Protein AF-0000000086085307 (afdb_homodimer)

InterPro domains:
  IPR002225 3-beta hydroxysteroid dehydrogenase/isomerase [PF01073] (39-242)
  IPR036291 NAD(P)-binding domain superfamily [SSF51735] (37-365)
  IPR050177 Bifunctional lipid A modification and metabolic enzymes [PTHR43245] (36-240)

Foldseek 3Di:
DDPDPDDPPPPPPPPPPPPVPVPVPPPPPDVQPQFAEEEEEVLQADVNLVVVLCCQPPNDRYQEYEYEYCDWHDNLVPHDCPHHYHYDHDALLDLVSLLVRCAPGQEYEYDDADDDQDPDGPLVVRLSRLANSLVSNLQSCQANVHQEYEYEAAPQQQDDPDDDDPDDPVRGDGDPARHSHSNSVSSNNSVVSQVVQFQPHGPVRPRGHHYHYDHDYDDDDPRDDPDVVVQCVCCVVVVNHRDDDDDPPCLPPDCPPHDFDDDQPPDDDQVCVVCQLLQVLQVHHDDPDDDDLVVVLVVLVVVVVVCVVCVVPDDDLDDRDHNVVSVVSVDDDDDDGRCCCSNVVDDNPAHPVRVSVVVNVVSSPDDDPDSPPRPDDDDDD/DDPDPDDPPPPPPPPPPPPVPVPVPPPPPDVQPQAAEEEEEVLQADVNLVVVLCCQPPNDRYQEYEYEYCDWHDNLVPHDDPHHYHYDHDALLDLVSLLVRCAPGQEYEYDDADDDQDPDGPLVVRLSRLANSLVSNLQSCQANVHQEYEYEAAPQQQDDPDDDDPDDPVRGDGDPAGHSHSNSVSSNNSVVSQVVQFQPHGPVRPRGHHYHYDHDYDDDDPRDDPDVVVQCVCCVVVVNHRDDDDDPCCLPPDCPPHDFDDDQPPDDDQVCVVCQLLQVLQVHHDDPDDDDLVVVLVVLVVVVVVCVVCVVPDDDLDDRDHNVVSVVSVDDDDDDGRCCCSNVVDDNPAHPVRVSVVVNVVSSPDDDPDSPPRPDDDDDD

Organism: Haemaphysalis longicornis (NCBI:txid44386)

pLDDT: mean 82.51, std 20.53, range [18.84, 98.81]

Structure (mmCIF, N/CA/C/O backbone):
data_AF-0000000086085307-model_v1
#
loop_
_entity.id
_entity.type
_entity.pdbx_description
1 polymer '3-beta hydroxysteroid dehydrogenase/isomerase domain-containing protein'
#
loop_
_atom_site.group_PDB
_atom_site.id
_atom_site.type_symbol
_atom_site.label_atom_id
_atom_site.label_alt_id
_atom_site.label_comp_id
_atom_site.label_asym_id
_atom_site.label_entity_id
_atom_site.label_seq_id
_atom_site.pdbx_PDB_ins_code
_atom_site.Cartn_x
_atom_site.Cartn_y
_atom_site.Cartn_z
_atom_site.occupancy
_atom_site.B_iso_or_equiv
_atom_site.auth_seq_id
_atom_site.auth_comp_id
_atom_site.auth_asym_id
_atom_site.auth_atom_id
_atom_site.pdbx_PDB_model_num
ATOM 1 N N . MET A 1 1 ? -16.359 12.719 -55.344 1 21.08 1 MET A N 1
ATOM 2 C CA . MET A 1 1 ? -15.016 12.977 -54.844 1 21.08 1 MET A CA 1
ATOM 3 C C . MET A 1 1 ? -14.609 11.922 -53.812 1 21.08 1 MET A C 1
ATOM 5 O O . MET A 1 1 ? -15.336 11.68 -52.844 1 21.08 1 MET A O 1
ATOM 9 N N . SER A 1 2 ? -13.781 11.039 -54.125 1 19.92 2 SER A N 1
ATOM 10 C CA . SER A 1 2 ? -13.328 9.734 -53.625 1 19.92 2 SER A CA 1
ATOM 11 C C . SER A 1 2 ? -12.461 9.883 -52.375 1 19.92 2 SER A C 1
ATOM 13 O O . SER A 1 2 ? -11.461 10.594 -52.375 1 19.92 2 SER A O 1
ATOM 15 N N . PHE A 1 3 ? -13.086 9.93 -51.188 1 22.45 3 PHE A N 1
ATOM 16 C CA . PHE A 1 3 ? -12.5 10.07 -49.875 1 22.45 3 PHE A CA 1
ATOM 17 C C . PHE A 1 3 ? -11.375 9.07 -49.656 1 22.45 3 PHE A C 1
ATOM 19 O O . PHE A 1 3 ? -11.617 7.863 -49.594 1 22.45 3 PHE A O 1
ATOM 26 N N . ASP A 1 4 ? -10.219 9.359 -50.125 1 19.64 4 ASP A N 1
ATOM 27 C CA . ASP A 1 4 ? -9.07 8.461 -50.188 1 19.64 4 ASP A CA 1
ATOM 28 C C . ASP A 1 4 ? -8.609 8.094 -48.781 1 19.64 4 ASP A C 1
ATOM 30 O O . ASP A 1 4 ? -8.422 8.969 -47.906 1 19.64 4 ASP A O 1
ATOM 34 N N . ALA A 1 5 ? -8.719 6.891 -48.188 1 22.11 5 ALA A N 1
ATOM 35 C CA . ALA A 1 5 ? -8.516 5.977 -47.062 1 22.11 5 ALA A CA 1
ATOM 36 C C . ALA A 1 5 ? -7.07 6.012 -46.594 1 22.11 5 ALA A C 1
ATOM 38 O O . ALA A 1 5 ? -6.66 5.172 -45.781 1 22.11 5 ALA A O 1
ATOM 39 N N . GLU A 1 6 ? -6.176 6.68 -47.156 1 18.98 6 GLU A N 1
ATOM 40 C CA . GLU A 1 6 ? -4.785 6.23 -47.094 1 18.98 6 GLU A CA 1
ATOM 41 C C . GLU A 1 6 ? -4.188 6.395 -45.719 1 18.98 6 GLU A C 1
ATOM 43 O O . GLU A 1 6 ? -3.484 5.508 -45.219 1 18.98 6 GLU A O 1
ATOM 48 N N . ARG A 1 7 ? -3.771 7.594 -45.281 1 19.94 7 ARG A N 1
ATOM 49 C CA . ARG A 1 7 ? -2.488 7.734 -44.594 1 19.94 7 ARG A CA 1
ATOM 50 C C . ARG A 1 7 ? -2.602 7.359 -43.125 1 19.94 7 ARG A C 1
ATOM 52 O O . ARG A 1 7 ? -2.732 8.234 -42.25 1 19.94 7 ARG A O 1
ATOM 59 N N . SER A 1 8 ? -3.602 6.633 -42.688 1 21.02 8 SER A N 1
ATOM 60 C CA . SER A 1 8 ? -3.684 6.367 -41.25 1 21.02 8 SER A CA 1
ATOM 61 C C . SER A 1 8 ? -2.398 5.734 -40.719 1 21.02 8 SER A C 1
ATOM 63 O O . SER A 1 8 ? -2.154 4.543 -40.938 1 21.02 8 SER A O 1
ATOM 65 N N . SER A 1 9 ? -1.292 6.395 -40.938 1 22.23 9 SER A N 1
ATOM 66 C CA . SER A 1 9 ? -0.045 5.793 -40.5 1 22.23 9 SER A CA 1
ATOM 67 C C . SER A 1 9 ? -0.152 5.344 -39.031 1 22.23 9 SER A C 1
ATOM 69 O O . SER A 1 9 ? -0.575 6.117 -38.156 1 22.23 9 SER A O 1
ATOM 71 N N . THR A 1 10 ? -0.347 4.145 -38.75 1 23.17 10 THR A N 1
ATOM 72 C CA . THR A 1 10 ? -0.349 3.285 -37.562 1 23.17 10 THR A CA 1
ATOM 73 C C . THR A 1 10 ? 0.862 3.572 -36.688 1 23.17 10 THR A C 1
ATOM 75 O O . THR A 1 10 ? 1.993 3.242 -37.062 1 23.17 10 THR A O 1
ATOM 78 N N . ASN A 1 11 ? 1.04 4.82 -36.25 1 25.27 11 ASN A N 1
ATOM 79 C CA . ASN A 1 11 ? 2.18 5.055 -35.375 1 25.27 11 ASN A CA 1
ATOM 80 C C . ASN A 1 11 ? 2.33 3.938 -34.344 1 25.27 11 ASN A C 1
ATOM 82 O O . ASN A 1 11 ? 1.416 3.684 -33.562 1 25.27 11 ASN A O 1
ATOM 86 N N . GLY A 1 12 ? 2.977 2.861 -34.656 1 24.34 12 GLY A N 1
ATOM 87 C CA . GLY A 1 12 ? 3.441 1.683 -33.938 1 24.34 12 GLY A CA 1
ATOM 88 C C . GLY A 1 12 ? 3.949 1.991 -32.562 1 24.34 12 GLY A C 1
ATOM 89 O O . GLY A 1 12 ? 4.867 2.797 -32.375 1 24.34 12 GLY A O 1
ATOM 90 N N . ASN A 1 13 ? 3.07 2.188 -31.656 1 25.39 13 ASN A N 1
ATOM 91 C CA . ASN A 1 13 ? 3.414 2.221 -30.234 1 25.39 13 ASN A CA 1
ATOM 92 C C . ASN A 1 13 ? 4.484 1.19 -29.891 1 25.39 13 ASN A C 1
ATOM 94 O O . ASN A 1 13 ? 4.188 0.007 -29.719 1 25.39 13 ASN A O 1
ATOM 98 N N . GLU A 1 14 ? 5.625 1.298 -30.578 1 25.27 14 GLU A N 1
ATOM 99 C CA . GLU A 1 14 ? 6.77 0.458 -30.234 1 25.27 14 GLU A CA 1
ATOM 100 C C . GLU A 1 14 ? 6.961 0.381 -28.734 1 25.27 14 GLU A C 1
ATOM 102 O O . GLU A 1 14 ? 6.902 1.4 -28.031 1 25.27 14 GLU A O 1
ATOM 107 N N . SER A 1 15 ? 6.633 -0.66 -28.188 1 27.72 15 SER A N 1
ATOM 108 C CA . SER A 1 15 ? 6.988 -1.023 -26.828 1 27.72 15 SER A CA 1
ATOM 109 C C . SER A 1 15 ? 8.391 -0.546 -26.469 1 27.72 15 SER A C 1
ATOM 111 O O . SER A 1 15 ? 9.32 -0.705 -27.266 1 27.72 15 SER A O 1
ATOM 113 N N . PRO A 1 16 ? 8.531 0.545 -25.781 1 28.25 16 PRO A N 1
ATOM 114 C CA . PRO A 1 16 ? 9.945 0.884 -25.578 1 28.25 16 PRO A CA 1
ATOM 115 C C . PRO A 1 16 ? 10.828 -0.35 -25.406 1 28.25 16 PRO A C 1
ATOM 117 O O . PRO A 1 16 ? 10.383 -1.369 -24.875 1 28.25 16 PRO A O 1
ATOM 120 N N . GLU A 1 17 ? 11.555 -0.673 -26.328 1 27.42 17 GLU A N 1
ATOM 121 C CA . GLU A 1 17 ? 12.617 -1.666 -26.203 1 27.42 17 GLU A CA 1
ATOM 122 C C . GLU A 1 17 ? 13.203 -1.678 -24.797 1 27.42 17 GLU A C 1
ATOM 124 O O . GLU A 1 17 ? 13.516 -0.623 -24.234 1 27.42 17 GLU A O 1
ATOM 129 N N . LEU A 1 18 ? 12.789 -2.619 -24.031 1 29.52 18 LEU A N 1
ATOM 130 C CA . LEU A 1 18 ? 13.5 -2.867 -22.766 1 29.52 18 LEU A CA 1
ATOM 131 C C . LEU A 1 18 ? 15 -2.695 -22.953 1 29.52 18 LEU A C 1
ATOM 133 O O . LEU A 1 18 ? 15.688 -3.617 -23.406 1 29.52 18 LEU A O 1
ATOM 137 N N . GLU A 1 19 ? 15.43 -1.604 -23.609 1 29.56 19 GLU A N 1
ATOM 138 C CA . GLU A 1 19 ? 16.875 -1.399 -23.562 1 29.56 19 GLU A CA 1
ATOM 139 C C . GLU A 1 19 ? 17.438 -1.761 -22.188 1 29.56 19 GLU A C 1
ATOM 141 O O . GLU A 1 19 ? 16.75 -1.626 -21.172 1 29.56 19 GLU A O 1
ATOM 146 N N . ASP A 1 20 ? 18.469 -2.631 -22.188 1 30.67 20 ASP A N 1
ATOM 147 C CA . ASP A 1 20 ? 19.344 -2.941 -21.047 1 30.67 20 ASP A CA 1
ATOM 148 C C . ASP A 1 20 ? 19.641 -1.69 -20.219 1 30.67 20 ASP A C 1
ATOM 150 O O . ASP A 1 20 ? 20.656 -1.031 -20.422 1 30.67 20 ASP A O 1
ATOM 154 N N . VAL A 1 21 ? 18.781 -0.797 -20.281 1 32.41 21 VAL A N 1
ATOM 155 C CA . VAL A 1 21 ? 19.109 0.34 -19.422 1 32.41 21 VAL A CA 1
ATOM 156 C C . VAL A 1 21 ? 19.656 -0.156 -18.094 1 32.41 21 VAL A C 1
ATOM 158 O O . VAL A 1 21 ? 19.141 -1.122 -17.516 1 32.41 21 VAL A O 1
ATOM 161 N N . ASP A 1 22 ? 20.969 -0.024 -17.938 1 30.02 22 ASP A N 1
ATOM 162 C CA . ASP A 1 22 ? 21.641 -0.172 -16.656 1 30.02 22 ASP A CA 1
ATOM 163 C C . ASP A 1 22 ? 20.75 0.27 -15.508 1 30.02 22 ASP A C 1
ATOM 165 O O . ASP A 1 22 ? 20.391 1.447 -15.406 1 30.02 22 ASP A O 1
ATOM 169 N N . SER A 1 23 ? 19.875 -0.502 -15.367 1 33.91 23 SER A N 1
ATOM 170 C CA . SER A 1 23 ? 19.125 -0.115 -14.18 1 33.91 23 SER A CA 1
ATOM 171 C C . SER A 1 23 ? 20.031 0.485 -13.117 1 33.91 23 SER A C 1
ATOM 173 O O . SER A 1 23 ? 21.078 -0.081 -12.797 1 33.91 23 SER A O 1
ATOM 175 N N . PRO A 1 24 ? 20.109 1.679 -13.148 1 31.89 24 PRO A N 1
ATOM 176 C CA . PRO A 1 24 ? 20.969 2.246 -12.109 1 31.89 24 PRO A CA 1
ATOM 177 C C . PRO A 1 24 ? 20.953 1.435 -10.812 1 31.89 24 PRO A C 1
ATOM 179 O O . PRO A 1 24 ? 21.766 1.673 -9.922 1 31.89 24 PRO A O 1
ATOM 182 N N . TRP A 1 25 ? 19.891 0.746 -10.711 1 31.75 25 TRP A N 1
ATOM 183 C CA . TRP A 1 25 ? 19.688 -0.087 -9.531 1 31.75 25 TRP A CA 1
ATOM 184 C C . TRP A 1 25 ? 20.234 -1.49 -9.75 1 31.75 25 TRP A C 1
ATOM 186 O O . TRP A 1 25 ? 19.875 -2.43 -9.039 1 31.75 25 TRP A O 1
ATOM 196 N N . ALA A 1 26 ? 20.891 -1.651 -10.812 1 37.47 26 ALA A N 1
ATOM 197 C CA . ALA A 1 26 ? 21.531 -2.941 -11.062 1 37.47 26 ALA A CA 1
ATOM 198 C C . ALA A 1 26 ? 22.406 -3.359 -9.891 1 37.47 26 ALA A C 1
ATOM 200 O O . ALA A 1 26 ? 23.219 -2.57 -9.406 1 37.47 26 ALA A O 1
ATOM 201 N N . ALA A 1 27 ? 21.984 -4.332 -9.047 1 36.72 27 ALA A N 1
ATOM 202 C CA . ALA A 1 27 ? 22.859 -4.883 -8.016 1 36.72 27 ALA A CA 1
ATOM 203 C C . ALA A 1 27 ? 24.312 -4.953 -8.5 1 36.72 27 ALA A C 1
ATOM 205 O O . ALA A 1 27 ? 24.562 -5.148 -9.688 1 36.72 27 ALA A O 1
ATOM 206 N N . PRO A 1 28 ? 25.219 -4.461 -7.711 1 34.75 28 PRO A N 1
ATOM 207 C CA . PRO A 1 28 ? 26.594 -4.754 -8.141 1 34.75 28 PRO A CA 1
ATOM 208 C C . PRO A 1 28 ? 26.766 -6.191 -8.625 1 34.75 28 PRO A C 1
ATOM 210 O O . PRO A 1 28 ? 26.047 -7.086 -8.18 1 34.75 28 PRO A O 1
ATOM 213 N N . SER A 1 29 ? 27.25 -6.395 -9.852 1 38.88 29 SER A N 1
ATOM 214 C CA . SER A 1 29 ? 27.719 -7.629 -10.469 1 38.88 29 SER A CA 1
ATOM 215 C C . SER A 1 29 ? 28.516 -8.469 -9.477 1 38.88 29 SER A C 1
ATOM 217 O O . SER A 1 29 ? 29.75 -8.562 -9.594 1 38.88 29 SER A O 1
ATOM 219 N N . SER A 1 30 ? 28.375 -8.297 -8.141 1 39.09 30 SER A N 1
ATOM 220 C CA . SER A 1 30 ? 29.281 -9.273 -7.527 1 39.09 30 SER A CA 1
ATOM 221 C C . SER A 1 30 ? 29.25 -10.602 -8.281 1 39.09 30 SER A C 1
ATOM 223 O O . SER A 1 30 ? 28.391 -10.812 -9.141 1 39.09 30 SER A O 1
ATOM 225 N N . ASP A 1 31 ? 30.141 -11.602 -7.832 1 46.31 31 ASP A N 1
ATOM 226 C CA . ASP A 1 31 ? 30.422 -12.953 -8.32 1 46.31 31 ASP A CA 1
ATOM 227 C C . ASP A 1 31 ? 29.125 -13.727 -8.555 1 46.31 31 ASP A C 1
ATOM 229 O O . ASP A 1 31 ? 28.797 -14.648 -7.805 1 46.31 31 ASP A O 1
ATOM 233 N N . LYS A 1 32 ? 28.078 -13.117 -9.023 1 58.25 32 LYS A N 1
ATOM 234 C CA . LYS A 1 32 ? 26.781 -13.742 -9.25 1 58.25 32 LYS A CA 1
ATOM 235 C C . LYS A 1 32 ? 26.859 -14.789 -10.352 1 58.25 32 LYS A C 1
ATOM 237 O O . LYS A 1 32 ? 27.406 -14.531 -11.43 1 58.25 32 LYS A O 1
ATOM 242 N N . ARG A 1 33 ? 26.859 -16.078 -9.898 1 68 33 ARG A N 1
ATOM 243 C CA . ARG A 1 33 ? 26.812 -17.203 -10.836 1 68 33 ARG A CA 1
ATOM 244 C C . ARG A 1 33 ? 25.859 -16.906 -11.984 1 68 33 ARG A C 1
ATOM 246 O O . ARG A 1 33 ? 24.766 -16.375 -11.781 1 68 33 ARG A O 1
ATOM 253 N N . LYS A 1 34 ? 26.406 -16.953 -13.141 1 84.12 34 LYS A N 1
ATOM 254 C CA . LYS A 1 34 ? 25.609 -16.828 -14.359 1 84.12 34 LYS A CA 1
ATOM 255 C C . LYS A 1 34 ? 24.484 -17.859 -14.375 1 84.12 34 LYS A C 1
ATOM 257 O O . LYS A 1 34 ? 24.688 -19.016 -14.008 1 84.12 34 LYS A O 1
ATOM 262 N N . VAL A 1 35 ? 23.297 -17.438 -14.641 1 92.06 35 VAL A N 1
ATOM 263 C CA . VAL A 1 35 ? 22.141 -18.328 -14.734 1 92.06 35 VAL A CA 1
ATOM 264 C C . VAL A 1 35 ? 21.969 -18.797 -16.172 1 92.06 35 VAL A C 1
ATOM 266 O O . VAL A 1 35 ? 21.406 -18.062 -17 1 92.06 35 VAL A O 1
ATOM 269 N N . GLU A 1 36 ? 22.438 -19.984 -16.406 1 95.12 36 GLU A N 1
ATOM 270 C CA . GLU A 1 36 ? 22.391 -20.516 -17.766 1 95.12 36 GLU A CA 1
ATOM 271 C C . GLU A 1 36 ? 21.344 -21.625 -17.891 1 95.12 36 GLU A C 1
ATOM 273 O O . GLU A 1 36 ? 20.734 -21.812 -18.953 1 95.12 36 GLU A O 1
ATOM 278 N N . THR A 1 37 ? 21.172 -22.359 -16.844 1 97.75 37 THR A N 1
ATOM 279 C CA . THR A 1 37 ? 20.188 -23.438 -16.812 1 97.75 37 THR A CA 1
ATOM 280 C C . THR A 1 37 ? 19.094 -23.156 -15.789 1 97.75 37 THR A C 1
ATOM 282 O O . THR A 1 37 ? 19.375 -23 -14.602 1 97.75 37 THR A O 1
ATOM 285 N N . VAL A 1 38 ? 17.797 -23.141 -16.266 1 98.38 38 VAL A N 1
ATOM 286 C CA . VAL A 1 38 ? 16.656 -22.875 -15.398 1 98.38 38 VAL A CA 1
ATOM 287 C C . VAL A 1 38 ? 15.695 -24.062 -15.414 1 98.38 38 VAL A C 1
ATOM 289 O O . VAL A 1 38 ? 15.391 -24.609 -16.484 1 98.38 38 VAL A O 1
ATOM 292 N N . LEU A 1 39 ? 15.328 -24.5 -14.289 1 98.81 39 LEU A N 1
ATOM 293 C CA . LEU A 1 39 ? 14.328 -25.547 -14.172 1 98.81 39 LEU A CA 1
ATOM 294 C C . LEU A 1 39 ? 12.992 -24.984 -13.695 1 98.81 39 LEU A C 1
ATOM 296 O O . LEU A 1 39 ? 12.945 -24.219 -12.742 1 98.81 39 LEU A O 1
ATOM 300 N N . VAL A 1 40 ? 11.938 -25.391 -14.383 1 98.75 40 VAL A N 1
ATOM 301 C CA . VAL A 1 40 ? 10.586 -24.953 -14.039 1 98.75 40 VAL A CA 1
ATOM 302 C C . VAL A 1 40 ? 9.766 -26.141 -13.562 1 98.75 40 VAL A C 1
ATOM 304 O O . VAL A 1 40 ? 9.484 -27.062 -14.336 1 98.75 40 VAL A O 1
ATOM 307 N N . THR A 1 41 ? 9.445 -26.141 -12.258 1 98.69 41 THR A N 1
ATOM 308 C CA . THR A 1 41 ? 8.477 -27.125 -11.812 1 98.69 41 THR A CA 1
ATOM 309 C C . THR A 1 41 ? 7.055 -26.672 -12.133 1 98.69 41 THR A C 1
ATOM 311 O O . THR A 1 41 ? 6.754 -25.484 -12.109 1 98.69 41 THR A O 1
ATOM 314 N N . GLY A 1 42 ? 6.188 -27.656 -12.391 1 97.94 42 GLY A N 1
ATOM 315 C CA . GLY A 1 42 ? 4.852 -27.297 -12.836 1 97.94 42 GLY A CA 1
ATOM 316 C C . GLY A 1 42 ? 4.824 -26.719 -14.234 1 97.94 42 GLY A C 1
ATOM 317 O O . GLY A 1 42 ? 3.975 -25.875 -14.547 1 97.94 42 GLY A O 1
ATOM 318 N N . SER A 1 43 ? 5.766 -27.141 -15.055 1 97.94 43 SER A N 1
ATOM 319 C CA . SER A 1 43 ? 5.969 -26.562 -16.375 1 97.94 43 SER A CA 1
ATOM 320 C C . SER A 1 43 ? 4.777 -26.844 -17.297 1 97.94 43 SER A C 1
ATOM 322 O O . SER A 1 43 ? 4.527 -26.094 -18.234 1 97.94 43 SER A O 1
ATOM 324 N N . SER A 1 44 ? 4.008 -27.844 -17.031 1 97.31 44 SER A N 1
ATOM 325 C CA . SER A 1 44 ? 2.898 -28.234 -17.891 1 97.31 44 SER A CA 1
ATOM 326 C C . SER A 1 44 ? 1.599 -27.562 -17.453 1 97.31 44 SER A C 1
ATOM 328 O O . SER A 1 44 ? 0.562 -27.719 -18.109 1 97.31 44 SER A O 1
ATOM 330 N N . GLY A 1 45 ? 1.639 -26.812 -16.391 1 96 45 GLY A N 1
ATOM 331 C CA . GLY A 1 45 ? 0.457 -26.156 -15.867 1 96 45 GLY A CA 1
ATOM 332 C C . GLY A 1 45 ? 0.22 -24.781 -16.469 1 96 45 GLY A C 1
ATOM 333 O O . GLY A 1 45 ? 0.923 -24.375 -17.391 1 96 45 GLY A O 1
ATOM 334 N N . PHE A 1 46 ? -0.739 -24.047 -15.922 1 96.5 46 PHE A N 1
ATOM 335 C CA . PHE A 1 46 ? -1.178 -22.75 -16.406 1 96.5 46 PHE A CA 1
ATOM 336 C C . PHE A 1 46 ? -0.019 -21.75 -16.406 1 96.5 46 PHE A C 1
ATOM 338 O O . PHE A 1 46 ? 0.511 -21.406 -17.469 1 96.5 46 PHE A O 1
ATOM 345 N N . LEU A 1 47 ? 0.506 -21.516 -15.266 1 97.06 47 LEU A N 1
ATOM 346 C CA . LEU A 1 47 ? 1.579 -20.531 -15.133 1 97.06 47 LEU A CA 1
ATOM 347 C C . LEU A 1 47 ? 2.875 -21.062 -15.742 1 97.06 47 LEU A C 1
ATOM 349 O O . LEU A 1 47 ? 3.604 -20.312 -16.406 1 97.06 47 LEU A O 1
ATOM 353 N N . GLY A 1 48 ? 3.141 -22.344 -15.555 1 97.88 48 GLY A N 1
ATOM 354 C CA . GLY A 1 48 ? 4.363 -22.953 -16.062 1 97.88 48 GLY A CA 1
ATOM 355 C C . GLY A 1 48 ? 4.543 -22.781 -17.547 1 97.88 48 GLY A C 1
ATOM 356 O O . GLY A 1 48 ? 5.641 -22.453 -18.016 1 97.88 48 GLY A O 1
ATOM 357 N N . GLN A 1 49 ? 3.49 -22.938 -18.297 1 97.62 49 GLN A N 1
ATOM 358 C CA . GLN A 1 49 ? 3.531 -22.797 -19.734 1 97.62 49 GLN A CA 1
ATOM 359 C C . GLN A 1 49 ? 3.98 -21.391 -20.125 1 97.62 49 GLN A C 1
ATOM 361 O O . GLN A 1 49 ? 4.773 -21.219 -21.062 1 97.62 49 GLN A O 1
ATOM 366 N N . HIS A 1 50 ? 3.477 -20.422 -19.453 1 97.31 50 HIS A N 1
ATOM 367 C CA . HIS A 1 50 ? 3.814 -19.047 -19.75 1 97.31 50 HIS A CA 1
ATOM 368 C C . HIS A 1 50 ? 5.262 -18.734 -19.375 1 97.31 50 HIS A C 1
ATOM 370 O O . HIS A 1 50 ? 5.945 -18 -20.078 1 97.31 50 HIS A O 1
ATOM 376 N N . VAL A 1 51 ? 5.719 -19.266 -18.266 1 97.81 51 VAL A N 1
ATOM 377 C CA . VAL A 1 51 ? 7.098 -19.078 -17.844 1 97.81 51 VAL A CA 1
ATOM 378 C C . VAL A 1 51 ? 8.055 -19.641 -18.891 1 97.81 51 VAL A C 1
ATOM 380 O O . VAL A 1 51 ? 9.023 -18.984 -19.281 1 97.81 51 VAL A O 1
ATOM 383 N N . VAL A 1 52 ? 7.75 -20.797 -19.375 1 98.19 52 VAL A N 1
ATOM 384 C CA . VAL A 1 52 ? 8.586 -21.453 -20.375 1 98.19 52 VAL A CA 1
ATOM 385 C C . VAL A 1 52 ? 8.617 -20.609 -21.641 1 98.19 52 VAL A C 1
ATOM 387 O O . VAL A 1 52 ? 9.688 -20.406 -22.234 1 98.19 52 VAL A O 1
ATOM 390 N N . LYS A 1 53 ? 7.461 -20.125 -22.047 1 97.62 53 LYS A N 1
ATOM 391 C CA . 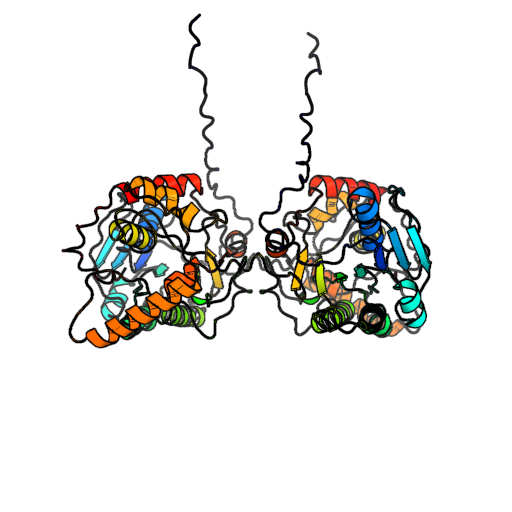LYS A 1 53 ? 7.383 -19.25 -23.234 1 97.62 53 LYS A CA 1
ATOM 392 C C . LYS A 1 53 ? 8.273 -18.031 -23.062 1 97.62 53 LYS A C 1
ATOM 394 O O . LYS A 1 53 ? 9.031 -17.688 -23.969 1 97.62 53 LYS A O 1
ATOM 399 N N . LEU A 1 54 ? 8.203 -17.406 -21.922 1 96.19 54 LEU A N 1
ATOM 400 C CA . LEU A 1 54 ? 8.977 -16.203 -21.688 1 96.19 54 LEU A CA 1
ATOM 401 C C . LEU A 1 54 ? 10.469 -16.5 -21.641 1 96.19 54 LEU A C 1
ATOM 403 O O . LEU A 1 54 ? 11.281 -15.703 -22.125 1 96.19 54 LEU A O 1
ATOM 407 N N . LEU A 1 55 ? 10.867 -17.656 -21.078 1 96.94 55 LEU A N 1
ATOM 408 C CA . LEU A 1 55 ? 12.273 -18.047 -21.047 1 96.94 55 LEU A CA 1
ATOM 409 C C . LEU A 1 55 ? 12.789 -18.312 -22.453 1 96.94 55 LEU A C 1
ATOM 411 O O . LEU A 1 55 ? 13.93 -17.953 -22.781 1 96.94 55 LEU A O 1
ATOM 415 N N . GLN A 1 56 ? 11.969 -18.859 -23.25 1 97.31 56 GLN A N 1
ATOM 416 C CA . GLN A 1 56 ?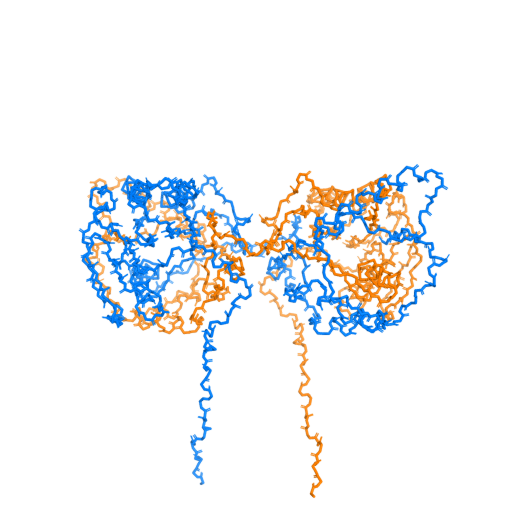 12.344 -19.156 -24.625 1 97.31 56 GLN A CA 1
ATOM 417 C C . GLN A 1 56 ? 12.469 -17.891 -25.453 1 97.31 56 GLN A C 1
ATOM 419 O O . GLN A 1 56 ? 13.43 -17.719 -26.203 1 97.31 56 GLN A O 1
ATOM 424 N N . GLU A 1 57 ? 11.547 -16.984 -25.234 1 95.69 57 GLU A N 1
ATOM 425 C CA . GLU A 1 57 ? 11.367 -15.93 -26.219 1 95.69 57 GLU A CA 1
ATOM 426 C C . GLU A 1 57 ? 11.961 -14.609 -25.734 1 95.69 57 GLU A C 1
ATOM 428 O O . GLU A 1 57 ? 12.328 -13.75 -26.531 1 95.69 57 GLU A O 1
ATOM 433 N N . HIS A 1 58 ? 12.039 -14.461 -24.438 1 91.5 58 HIS A N 1
ATOM 434 C CA . HIS A 1 58 ? 12.336 -13.109 -23.969 1 91.5 58 HIS A CA 1
ATOM 435 C C . HIS A 1 58 ? 13.57 -13.086 -23.078 1 91.5 58 HIS A C 1
ATOM 437 O O . HIS A 1 58 ? 14.039 -12.016 -22.688 1 91.5 58 HIS A O 1
ATOM 443 N N . ASN A 1 59 ? 14.078 -14.227 -22.734 1 91.19 59 ASN A N 1
ATOM 444 C CA . ASN A 1 59 ? 15.273 -14.273 -21.906 1 91.19 59 ASN A CA 1
ATOM 445 C C . ASN A 1 59 ? 16.516 -14.641 -22.719 1 91.19 59 ASN A C 1
ATOM 447 O O . ASN A 1 59 ? 16.562 -15.719 -23.328 1 91.19 59 ASN A O 1
ATOM 451 N N . GLN A 1 60 ? 17.562 -13.789 -22.609 1 87.75 60 GLN A N 1
ATOM 452 C CA . GLN A 1 60 ? 18.719 -14.008 -23.453 1 87.75 60 GLN A CA 1
ATOM 453 C C . GLN A 1 60 ? 19.828 -14.727 -22.688 1 87.75 60 GLN A C 1
ATOM 455 O O . GLN A 1 60 ? 20.75 -15.289 -23.297 1 87.75 60 GLN A O 1
ATOM 460 N N . SER A 1 61 ? 19.734 -14.758 -21.5 1 90.75 61 SER A N 1
ATOM 461 C CA . SER A 1 61 ? 20.828 -15.305 -20.688 1 90.75 61 SER A CA 1
ATOM 462 C C . SER A 1 61 ? 20.688 -16.812 -20.516 1 90.75 61 SER A C 1
ATOM 464 O O . SER A 1 61 ? 21.688 -17.531 -20.453 1 90.75 61 SER A O 1
ATOM 466 N N . VAL A 1 62 ? 19.531 -17.297 -20.531 1 95.06 62 VAL A N 1
ATOM 467 C CA . VAL A 1 62 ? 19.266 -18.719 -20.297 1 95.06 62 VAL A CA 1
ATOM 468 C C . VAL A 1 62 ? 19.625 -19.516 -21.547 1 95.06 62 VAL A C 1
ATOM 470 O O . VAL A 1 62 ? 19.25 -19.141 -22.656 1 95.06 62 VAL A O 1
ATOM 473 N N . LYS A 1 63 ? 20.344 -20.625 -21.359 1 96.12 63 LYS A N 1
ATOM 474 C CA . LYS A 1 63 ? 20.797 -21.438 -22.469 1 96.12 63 LYS A CA 1
ATOM 475 C C . LYS A 1 63 ? 20.078 -22.781 -22.531 1 96.12 63 LYS A C 1
ATOM 477 O O . LYS A 1 63 ? 20 -23.422 -23.578 1 96.12 63 LYS A O 1
ATOM 482 N N . GLU A 1 64 ? 19.609 -23.234 -21.406 1 97.69 64 GLU A N 1
ATOM 483 C CA . GLU A 1 64 ? 18.875 -24.5 -21.297 1 97.69 64 GLU A CA 1
ATOM 484 C C . GLU A 1 64 ? 17.688 -24.375 -20.344 1 97.69 64 GLU A C 1
ATOM 486 O O . GLU A 1 64 ? 17.812 -23.734 -19.281 1 97.69 64 GLU A O 1
ATOM 491 N N . ILE A 1 65 ? 16.609 -25 -20.781 1 98.25 65 ILE A N 1
ATOM 492 C CA . ILE A 1 65 ? 15.414 -25 -19.953 1 98.25 65 ILE A CA 1
ATOM 493 C C . ILE A 1 65 ? 15.023 -26.438 -19.594 1 98.25 65 ILE A C 1
ATOM 495 O O . ILE A 1 65 ? 14.875 -27.281 -20.469 1 98.25 65 ILE A O 1
ATOM 499 N N . ARG A 1 66 ? 14.898 -26.719 -18.344 1 98.5 66 ARG A N 1
ATOM 500 C CA . ARG A 1 66 ? 14.43 -28.016 -17.875 1 98.5 66 ARG A CA 1
ATOM 501 C C . ARG A 1 66 ? 12.984 -27.938 -17.391 1 98.5 66 ARG A C 1
ATOM 503 O O . ARG A 1 66 ? 12.617 -27 -16.656 1 98.5 66 ARG A O 1
ATOM 510 N N . LEU A 1 67 ? 12.234 -28.859 -17.906 1 98.5 67 LEU A N 1
ATOM 511 C CA . LEU A 1 67 ? 10.812 -28.906 -17.578 1 98.5 67 LEU A CA 1
ATOM 512 C C . LEU A 1 67 ? 10.516 -30.078 -16.656 1 98.5 67 LEU A C 1
ATOM 514 O O . LEU A 1 67 ? 10.875 -31.219 -16.953 1 98.5 67 LEU A O 1
ATOM 518 N N . PHE A 1 68 ? 9.891 -29.797 -15.523 1 98.44 68 PHE A N 1
ATOM 519 C CA . PHE A 1 68 ? 9.57 -30.844 -14.555 1 98.44 68 PHE A CA 1
ATOM 520 C C . PHE A 1 68 ? 8.102 -30.797 -14.164 1 98.44 68 PHE A C 1
ATOM 522 O O . PHE A 1 68 ? 7.621 -29.781 -13.648 1 98.44 68 PHE A O 1
ATOM 529 N N . ASP A 1 69 ? 7.402 -31.828 -14.391 1 97.75 69 ASP A N 1
ATOM 530 C CA . ASP A 1 69 ? 5.98 -31.906 -14.086 1 97.75 69 ASP A CA 1
ATOM 531 C C . ASP A 1 69 ? 5.52 -33.344 -13.977 1 97.75 69 ASP A C 1
ATOM 533 O O . ASP A 1 69 ? 6.227 -34.281 -14.406 1 97.75 69 ASP A O 1
ATOM 537 N N . LEU A 1 70 ? 4.367 -33.5 -13.383 1 95.38 70 LEU A N 1
ATOM 538 C CA . LEU A 1 70 ? 3.742 -34.812 -13.32 1 95.38 70 LEU A CA 1
ATOM 539 C C . LEU A 1 70 ? 3.27 -35.281 -14.695 1 95.38 70 LEU A C 1
ATOM 541 O O . LEU A 1 70 ? 3.184 -36.469 -14.977 1 95.38 70 LEU A O 1
ATOM 545 N N . LYS A 1 71 ? 2.971 -34.312 -15.508 1 95.44 71 LYS A N 1
ATOM 546 C CA . LYS A 1 71 ? 2.477 -34.562 -16.859 1 95.44 71 LYS A CA 1
ATOM 547 C C . LYS A 1 71 ? 3.523 -34.188 -17.906 1 95.44 71 LYS A C 1
ATOM 549 O O . LYS A 1 71 ? 4.32 -33.281 -17.703 1 95.44 71 LYS A O 1
ATOM 554 N N . PRO A 1 72 ? 3.492 -34.906 -19.016 1 96.25 72 PRO A N 1
ATOM 555 C CA . PRO A 1 72 ? 4.402 -34.531 -20.094 1 96.25 72 PRO A CA 1
ATOM 556 C C . PRO A 1 72 ? 4.16 -33.094 -20.594 1 96.25 72 PRO A C 1
ATOM 558 O O . PRO A 1 72 ? 3.023 -32.625 -20.562 1 96.25 72 PRO A O 1
ATOM 561 N N . TYR A 1 73 ? 5.207 -32.5 -21.047 1 97.19 73 TYR A N 1
ATOM 562 C CA . TYR A 1 73 ? 5.105 -31.125 -21.531 1 97.19 73 TYR A CA 1
ATOM 563 C C . TYR A 1 73 ? 4.574 -31.078 -22.969 1 97.19 73 TYR A C 1
ATOM 565 O O . TYR A 1 73 ? 5.082 -31.797 -23.844 1 97.19 73 TYR A O 1
ATOM 573 N N . GLU A 1 74 ? 3.496 -30.375 -23.094 1 97.25 74 GLU A N 1
ATOM 574 C CA . GLU A 1 74 ? 2.965 -30.031 -24.422 1 97.25 74 GLU A CA 1
ATOM 575 C C . GLU A 1 74 ? 2.998 -28.531 -24.656 1 97.25 74 GLU A C 1
ATOM 577 O O . GLU A 1 74 ? 2.553 -27.75 -23.812 1 97.25 74 GLU A O 1
ATOM 582 N N . ASN A 1 75 ? 3.568 -28.141 -25.766 1 97.31 75 ASN A N 1
ATOM 583 C CA . ASN A 1 75 ? 3.668 -26.719 -26.078 1 97.31 75 ASN A CA 1
ATOM 584 C C . ASN A 1 75 ? 2.316 -26.141 -26.484 1 97.31 75 ASN A C 1
ATOM 586 O O . ASN A 1 75 ? 2.129 -25.75 -27.641 1 97.31 75 ASN A O 1
ATOM 590 N N . ASN A 1 76 ? 1.466 -25.938 -25.547 1 95.81 76 ASN A N 1
ATOM 591 C CA . ASN A 1 76 ? 0.1 -25.484 -25.797 1 95.81 76 ASN A CA 1
ATOM 592 C C . ASN A 1 76 ? 0.066 -24.031 -26.25 1 95.81 76 ASN A C 1
ATOM 594 O O . ASN A 1 76 ? -0.9 -23.594 -26.875 1 95.81 76 ASN A O 1
ATOM 598 N N . LEU A 1 77 ? 1.092 -23.281 -25.906 1 96.56 77 LEU A N 1
ATOM 599 C CA . LEU A 1 77 ? 1.123 -21.875 -26.25 1 96.56 77 LEU A CA 1
ATOM 600 C C . LEU A 1 77 ? 1.868 -21.641 -27.562 1 96.56 77 LEU A C 1
ATOM 602 O O . LEU A 1 77 ? 2.045 -20.5 -27.984 1 96.56 77 LEU A O 1
ATOM 606 N N . LYS A 1 78 ? 2.354 -22.703 -28.156 1 96.56 78 LYS A N 1
ATOM 607 C CA . LYS A 1 78 ? 3.039 -22.672 -29.453 1 96.56 78 LYS A CA 1
ATOM 608 C C . LYS A 1 78 ? 4.191 -21.672 -29.438 1 96.56 78 LYS A C 1
ATOM 610 O O . LYS A 1 78 ? 4.309 -20.828 -30.344 1 96.56 78 LYS A O 1
ATOM 615 N N . HIS A 1 79 ? 4.906 -21.688 -28.422 1 95.88 79 HIS A N 1
ATOM 616 C CA . HIS A 1 79 ? 6.047 -20.797 -28.297 1 95.88 79 HIS A CA 1
ATOM 617 C C . HIS A 1 79 ? 7.238 -21.297 -29.094 1 95.88 79 HIS A C 1
ATOM 619 O O . HIS A 1 79 ? 7.242 -22.438 -29.562 1 95.88 79 HIS A O 1
ATOM 625 N N . SER A 1 80 ? 8.273 -20.438 -29.266 1 96.31 80 SER A N 1
ATOM 626 C CA . SER A 1 80 ? 9.516 -20.812 -29.938 1 96.31 80 SER A CA 1
ATOM 627 C C . SER A 1 80 ? 10.273 -21.859 -29.125 1 96.31 80 SER A C 1
ATOM 629 O O . SER A 1 80 ? 10.094 -21.984 -27.906 1 96.31 80 SER A O 1
ATOM 631 N N . THR A 1 81 ? 11.039 -22.703 -29.797 1 96.12 81 THR A N 1
ATOM 632 C CA . THR A 1 81 ? 11.828 -23.75 -29.141 1 96.12 81 THR A CA 1
ATOM 633 C C . THR A 1 81 ? 13.289 -23.672 -29.578 1 96.12 81 THR A C 1
ATOM 635 O O . THR A 1 81 ? 13.906 -24.672 -29.906 1 96.12 81 THR A O 1
ATOM 638 N N . GLU A 1 82 ? 13.797 -22.484 -29.562 1 95.69 82 GLU A N 1
ATOM 639 C CA . GLU A 1 82 ? 15.172 -22.25 -30 1 95.69 82 GLU A CA 1
ATOM 640 C C . GLU A 1 82 ? 16.172 -22.734 -28.953 1 95.69 82 GLU A C 1
ATOM 642 O O . GLU A 1 82 ? 17.234 -23.25 -29.281 1 95.69 82 GLU A O 1
ATOM 647 N N . LYS A 1 83 ? 15.797 -22.656 -27.781 1 96.88 83 LYS A N 1
ATOM 648 C CA . LYS A 1 83 ? 16.656 -23.125 -26.703 1 96.88 83 LYS A CA 1
ATOM 649 C C . LYS A 1 83 ? 16.375 -24.578 -26.359 1 96.88 83 LYS A C 1
ATOM 651 O O . LYS A 1 83 ? 15.211 -25.016 -26.375 1 96.88 83 LYS A O 1
ATOM 656 N N . PRO A 1 84 ? 17.469 -25.312 -26.094 1 97.5 84 PRO A N 1
ATOM 657 C CA . PRO A 1 84 ? 17.25 -26.719 -25.703 1 97.5 84 PRO A CA 1
ATOM 658 C C . PRO A 1 84 ? 16.359 -26.859 -24.484 1 97.5 84 PRO A C 1
ATOM 660 O O . PRO A 1 84 ? 16.5 -26.109 -23.516 1 97.5 84 PRO A O 1
ATOM 663 N N . MET A 1 85 ? 15.453 -27.797 -24.594 1 97.69 85 MET A N 1
ATOM 664 C CA . MET A 1 85 ? 14.555 -28.109 -23.5 1 97.69 85 MET A CA 1
ATOM 665 C C . MET A 1 85 ? 14.68 -29.578 -23.109 1 97.69 85 MET A C 1
ATOM 667 O O . MET A 1 85 ? 14.812 -30.453 -23.969 1 97.69 85 MET A O 1
ATOM 671 N N . LYS A 1 86 ? 14.758 -29.859 -21.859 1 97.5 86 LYS A N 1
ATOM 672 C CA . LYS A 1 86 ? 14.734 -31.219 -21.328 1 97.5 86 LYS A CA 1
ATOM 673 C C . LYS A 1 86 ? 13.5 -31.438 -20.453 1 97.5 86 LYS A C 1
ATOM 675 O O . LYS A 1 86 ? 13.422 -30.906 -19.344 1 97.5 86 LYS A O 1
ATOM 680 N N . ALA A 1 87 ? 12.609 -32.25 -20.922 1 97.56 87 ALA A N 1
ATOM 681 C CA . ALA A 1 87 ? 11.375 -32.531 -20.203 1 97.56 87 ALA A CA 1
ATOM 682 C C . ALA A 1 87 ? 11.523 -33.75 -19.312 1 97.56 87 ALA A C 1
ATOM 684 O O . ALA A 1 87 ? 11.969 -34.812 -19.766 1 97.56 87 ALA A O 1
ATOM 685 N N . ILE A 1 88 ? 11.227 -33.625 -18.094 1 97.69 88 ILE A N 1
ATOM 686 C CA . ILE A 1 88 ? 11.305 -34.719 -17.109 1 97.69 88 ILE A CA 1
ATOM 687 C C . ILE A 1 88 ? 9.938 -34.906 -16.453 1 97.69 88 ILE A C 1
ATOM 689 O O . ILE A 1 88 ? 9.383 -33.969 -15.867 1 97.69 88 ILE A O 1
ATOM 693 N N . VAL A 1 89 ? 9.406 -36.062 -16.578 1 97.25 89 VAL A N 1
ATOM 694 C CA . VAL A 1 89 ? 8.156 -36.375 -15.891 1 97.25 89 VAL A CA 1
ATOM 695 C C . VAL A 1 89 ? 8.453 -36.906 -14.5 1 97.25 89 VAL A C 1
ATOM 697 O O . VAL A 1 89 ? 9.133 -37.938 -14.367 1 97.25 89 VAL A O 1
ATOM 700 N N . GLY A 1 90 ? 8.023 -36.188 -13.492 1 96.12 90 GLY A N 1
ATOM 701 C CA . GLY A 1 90 ? 8.289 -36.594 -12.125 1 96.12 90 GLY A CA 1
ATOM 702 C C . GLY A 1 90 ? 7.426 -35.875 -11.109 1 96.12 90 GLY A C 1
ATOM 703 O O . GLY A 1 90 ? 6.773 -34.906 -11.43 1 96.12 90 GLY A O 1
ATOM 704 N N . ASP A 1 91 ? 7.441 -36.469 -9.977 1 96.31 91 ASP A N 1
ATOM 705 C CA . ASP A 1 91 ? 6.707 -35.938 -8.828 1 96.31 91 ASP A CA 1
ATOM 706 C C . ASP A 1 91 ? 7.629 -35.156 -7.906 1 96.31 91 ASP A C 1
ATOM 708 O O . ASP A 1 91 ? 8.711 -35.625 -7.547 1 96.31 91 ASP A O 1
ATOM 712 N N . ILE A 1 92 ? 7.18 -33.969 -7.527 1 96.06 92 ILE A N 1
ATOM 713 C CA . ILE A 1 92 ? 8.031 -33.125 -6.699 1 96.06 92 ILE A CA 1
ATOM 714 C C . ILE A 1 92 ? 8.172 -33.75 -5.305 1 96.06 92 ILE A C 1
ATOM 716 O O . ILE A 1 92 ? 9.047 -33.344 -4.531 1 96.06 92 ILE A O 1
ATOM 720 N N . CYS A 1 93 ? 7.348 -34.656 -4.984 1 95.5 93 CYS A N 1
ATOM 721 C CA . CYS A 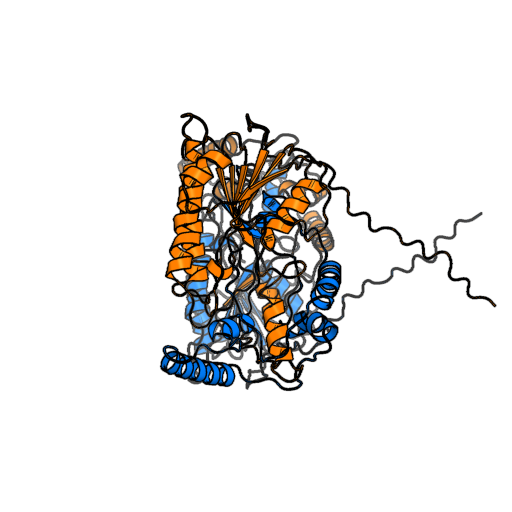1 93 ? 7.441 -35.344 -3.699 1 95.5 93 CYS A CA 1
ATOM 722 C C . CYS A 1 93 ? 8.469 -36.469 -3.75 1 95.5 93 CYS A C 1
ATOM 724 O O . CYS A 1 93 ? 8.797 -37.062 -2.721 1 95.5 93 CYS A O 1
ATOM 726 N N . ASN A 1 94 ? 8.938 -36.75 -4.879 1 96.69 94 ASN A N 1
ATOM 727 C CA . ASN A 1 94 ? 9.992 -37.75 -5.055 1 96.69 94 ASN A CA 1
ATOM 728 C C . ASN A 1 94 ? 11.375 -37.125 -4.984 1 96.69 94 ASN A C 1
ATOM 730 O O . ASN A 1 94 ? 11.867 -36.562 -5.977 1 96.69 94 ASN A O 1
ATOM 734 N N . ALA A 1 95 ? 12.039 -37.312 -3.926 1 96.69 95 ALA A N 1
ATOM 735 C CA . ALA A 1 95 ? 13.312 -36.656 -3.65 1 96.69 95 ALA A CA 1
ATOM 736 C C . ALA A 1 95 ? 14.375 -37.094 -4.656 1 96.69 95 ALA A C 1
ATOM 738 O O . ALA A 1 95 ? 15.148 -36.25 -5.141 1 96.69 95 ALA A O 1
ATOM 739 N N . LYS A 1 96 ? 14.422 -38.344 -4.922 1 96.44 96 LYS A N 1
ATOM 740 C CA . LYS A 1 96 ? 15.438 -38.844 -5.836 1 96.44 96 LYS A CA 1
ATOM 741 C C . LYS A 1 96 ? 15.273 -38.25 -7.234 1 96.44 96 LYS A C 1
ATOM 743 O O . LYS A 1 96 ? 16.25 -37.844 -7.855 1 96.44 96 LYS A O 1
ATOM 748 N N . ALA A 1 97 ? 14.055 -38.25 -7.684 1 96.19 97 ALA A N 1
ATOM 749 C CA . ALA A 1 97 ? 13.773 -37.688 -9 1 96.19 97 ALA A CA 1
ATOM 750 C C . ALA A 1 97 ? 14.18 -36.219 -9.07 1 96.19 97 ALA A C 1
ATOM 752 O O . ALA A 1 97 ? 14.734 -35.781 -10.086 1 96.19 97 ALA A O 1
ATOM 753 N N . LEU A 1 98 ? 13.961 -35.5 -8.055 1 97.06 98 LEU A N 1
ATOM 754 C CA . LEU A 1 98 ? 14.289 -34.062 -8.031 1 97.06 98 LEU A CA 1
ATOM 755 C C . LEU A 1 98 ? 15.797 -33.875 -8.008 1 97.06 98 LEU A C 1
ATOM 757 O O . LEU A 1 98 ? 16.312 -32.969 -8.688 1 97.06 98 LEU A O 1
ATOM 761 N N . GLN A 1 99 ? 16.453 -34.656 -7.242 1 96.25 99 GLN A N 1
ATOM 762 C CA . GLN A 1 99 ? 17.906 -34.531 -7.152 1 96.25 99 GLN A CA 1
ATOM 763 C C . GLN A 1 99 ? 18.562 -34.719 -8.508 1 96.25 99 GLN A C 1
ATOM 765 O O . GLN A 1 99 ? 19.469 -34 -8.883 1 96.25 99 GLN A O 1
ATOM 770 N N . GLU A 1 100 ? 18.047 -35.719 -9.156 1 97.31 100 GLU A N 1
ATOM 771 C CA . GLU A 1 100 ? 18.578 -35.969 -10.484 1 97.31 100 GLU A CA 1
ATOM 772 C C . GLU A 1 100 ? 18.266 -34.844 -11.453 1 97.31 100 GLU A C 1
ATOM 774 O O . GLU A 1 100 ? 19.125 -34.406 -12.227 1 97.31 100 GLU A O 1
ATOM 779 N N . ALA A 1 101 ? 17.109 -34.312 -11.391 1 97.75 101 ALA A N 1
ATOM 780 C CA . ALA A 1 101 ? 16.656 -33.281 -12.297 1 97.75 101 ALA A CA 1
ATOM 781 C C . ALA A 1 101 ? 17.375 -31.953 -12.023 1 97.75 101 ALA A C 1
ATOM 783 O O . ALA A 1 101 ? 17.562 -31.141 -12.93 1 97.75 101 ALA A O 1
ATOM 784 N N . PHE A 1 102 ? 17.797 -31.688 -10.812 1 98.19 102 PHE A N 1
ATOM 785 C CA . PHE A 1 102 ? 18.312 -30.391 -10.383 1 98.19 102 PHE A CA 1
ATOM 786 C C . PHE A 1 102 ? 19.828 -30.312 -10.617 1 98.19 102 PHE A C 1
ATOM 788 O O . PHE A 1 102 ? 20.422 -29.234 -10.484 1 98.19 102 PHE A O 1
ATOM 795 N N . ALA A 1 103 ? 20.438 -31.469 -10.992 1 97.38 103 ALA A N 1
ATOM 796 C CA . ALA A 1 103 ? 21.875 -31.469 -11.234 1 97.38 103 ALA A CA 1
ATOM 797 C C . ALA A 1 103 ? 22.266 -30.469 -12.312 1 97.38 103 ALA A C 1
ATOM 799 O O . ALA A 1 103 ? 21.719 -30.5 -13.422 1 97.38 103 ALA A O 1
ATOM 800 N N . GLY A 1 104 ? 23.125 -29.516 -11.945 1 96.25 104 GLY A N 1
ATOM 801 C CA . GLY A 1 104 ? 23.625 -28.562 -12.914 1 96.25 104 GLY A CA 1
ATOM 802 C C . GLY A 1 104 ? 22.703 -27.375 -13.125 1 96.25 104 GLY A C 1
ATOM 803 O O . GLY A 1 104 ? 22.969 -26.516 -13.969 1 96.25 104 GLY A O 1
ATOM 804 N N . VAL A 1 105 ? 21.656 -27.281 -12.422 1 97.62 105 VAL A N 1
ATOM 805 C CA . VAL A 1 105 ? 20.688 -26.203 -12.547 1 97.62 105 VAL A CA 1
ATOM 806 C C . VAL A 1 105 ? 21.172 -24.969 -11.781 1 97.62 105 VAL A C 1
ATOM 808 O O . VAL A 1 105 ? 21.734 -25.094 -10.695 1 97.62 105 VAL A O 1
ATOM 811 N N . ASP A 1 106 ? 20.922 -23.812 -12.336 1 97.19 106 ASP A N 1
ATOM 812 C CA . ASP A 1 106 ? 21.344 -22.562 -11.711 1 97.19 106 ASP A CA 1
ATOM 813 C C . ASP A 1 106 ? 20.203 -21.891 -10.969 1 97.19 106 ASP A C 1
ATOM 815 O O . ASP A 1 106 ? 20.422 -21.172 -10 1 97.19 106 ASP A O 1
ATOM 819 N N . CYS A 1 107 ? 18.984 -22.141 -11.469 1 97.62 107 CYS A N 1
ATOM 820 C CA . CYS A 1 107 ? 17.812 -21.484 -10.898 1 97.62 107 CYS A CA 1
ATOM 821 C C . CYS A 1 107 ? 16.578 -22.359 -11.047 1 97.62 107 CYS A C 1
ATOM 823 O O . CYS A 1 107 ? 16.375 -23 -12.086 1 97.62 107 CYS A O 1
ATOM 825 N N . VAL A 1 108 ? 15.828 -22.391 -10.008 1 98.56 108 VAL A N 1
ATOM 826 C CA . VAL A 1 108 ? 14.555 -23.094 -10.047 1 98.56 108 VAL A CA 1
ATOM 827 C C . VAL A 1 108 ? 13.406 -22.094 -9.922 1 98.56 108 VAL A C 1
ATOM 829 O O . VAL A 1 108 ? 13.398 -21.266 -9.016 1 98.56 108 VAL A O 1
ATOM 832 N N . ILE A 1 109 ? 12.492 -22.156 -10.867 1 98.62 109 ILE A N 1
ATOM 833 C CA . ILE A 1 109 ? 11.211 -21.469 -10.766 1 98.62 109 ILE A CA 1
ATOM 834 C C . ILE A 1 109 ? 10.117 -22.469 -10.391 1 98.62 109 ILE A C 1
ATOM 836 O O . ILE A 1 109 ? 9.734 -23.312 -11.211 1 98.62 109 ILE A O 1
ATOM 840 N N . HIS A 1 110 ? 9.688 -22.359 -9.172 1 98.75 110 HIS A N 1
ATOM 841 C CA . HIS A 1 110 ? 8.766 -23.359 -8.609 1 98.75 110 HIS A CA 1
ATOM 842 C C . HIS A 1 110 ? 7.32 -22.906 -8.773 1 98.75 110 HIS A C 1
ATOM 844 O O . HIS A 1 110 ? 6.809 -22.125 -7.961 1 98.75 110 HIS A O 1
ATOM 850 N N . THR A 1 111 ? 6.625 -23.5 -9.719 1 98.12 111 THR A N 1
ATOM 851 C CA . THR A 1 111 ? 5.238 -23.141 -9.977 1 98.12 111 THR A CA 1
ATOM 852 C C . THR A 1 111 ? 4.312 -24.328 -9.727 1 98.12 111 THR A C 1
ATOM 854 O O . THR A 1 111 ? 3.09 -24.203 -9.836 1 98.12 111 THR A O 1
ATOM 857 N N . ALA A 1 112 ? 4.848 -25.406 -9.32 1 97.12 112 ALA A N 1
ATOM 858 C CA . ALA A 1 112 ? 4.035 -26.609 -9.086 1 97.12 112 ALA A CA 1
ATOM 859 C C . ALA A 1 112 ? 3.199 -26.453 -7.82 1 97.12 112 ALA A C 1
ATOM 861 O O . ALA A 1 112 ? 3.709 -26.031 -6.777 1 97.12 112 ALA A O 1
ATOM 862 N N . ALA A 1 113 ? 1.986 -26.734 -7.926 1 95.62 113 ALA A N 1
ATOM 863 C CA . ALA A 1 113 ? 1.079 -26.719 -6.781 1 95.62 113 ALA A CA 1
ATOM 864 C C . ALA A 1 113 ? -0.22 -27.453 -7.094 1 95.62 113 ALA A C 1
ATOM 866 O O . ALA A 1 113 ? -0.566 -27.641 -8.266 1 95.62 113 ALA A O 1
ATOM 867 N N . LEU A 1 114 ? -0.817 -27.906 -6.109 1 94.12 114 LEU A N 1
ATOM 868 C CA . LEU A 1 114 ? -2.18 -28.422 -6.203 1 94.12 114 LEU A CA 1
ATOM 869 C C . LEU A 1 114 ? -3.186 -27.391 -5.711 1 94.12 114 LEU A C 1
ATOM 871 O O . LEU A 1 114 ? -3.064 -26.875 -4.594 1 94.12 114 LEU A O 1
ATOM 875 N N . VAL A 1 115 ? -4.039 -27.062 -6.598 1 91.06 115 VAL A N 1
ATOM 876 C CA . VAL A 1 115 ? -5.078 -26.109 -6.262 1 91.06 115 VAL A CA 1
ATOM 877 C C . VAL A 1 115 ? -6.43 -26.812 -6.164 1 91.06 115 VAL A C 1
ATOM 879 O O . VAL A 1 115 ? -6.922 -27.359 -7.152 1 91.06 115 VAL A O 1
ATOM 882 N N . ASP A 1 116 ? -6.977 -26.812 -5.008 1 87.44 116 ASP A N 1
ATOM 883 C CA . ASP A 1 116 ? -8.312 -27.359 -4.77 1 87.44 116 ASP A CA 1
ATOM 884 C C . ASP A 1 116 ? -9.117 -26.453 -3.85 1 87.44 116 ASP A C 1
ATOM 886 O O . ASP A 1 116 ? -8.992 -26.531 -2.625 1 87.44 116 ASP A O 1
ATOM 890 N N . CYS A 1 117 ? -9.977 -25.688 -4.469 1 84.12 117 CYS A N 1
ATOM 891 C CA . CYS A 1 117 ? -10.805 -24.766 -3.711 1 84.12 117 CYS A CA 1
ATOM 892 C C . CYS A 1 117 ? -12.273 -25.188 -3.76 1 84.12 117 CYS A C 1
ATOM 894 O O . CYS A 1 117 ? -13.164 -24.344 -3.697 1 84.12 117 CYS A O 1
ATOM 896 N N . GLY A 1 118 ? -12.516 -26.422 -3.883 1 82.38 118 GLY A N 1
ATOM 897 C CA . GLY A 1 118 ? -13.867 -26.938 -3.936 1 82.38 118 GLY A CA 1
ATOM 898 C C . GLY A 1 118 ? -14.523 -27.047 -2.572 1 82.38 118 GLY A C 1
ATOM 899 O O . GLY A 1 118 ? -13.945 -26.625 -1.565 1 82.38 118 GLY A O 1
ATOM 900 N N . ILE A 1 119 ? -15.742 -27.516 -2.562 1 80.75 119 ILE A N 1
ATOM 901 C CA . ILE A 1 119 ? -16.531 -27.641 -1.347 1 80.75 119 ILE A CA 1
ATOM 902 C C . ILE A 1 119 ? -15.875 -28.641 -0.393 1 80.75 119 ILE A C 1
ATOM 904 O O . ILE A 1 119 ? -15.914 -28.453 0.826 1 80.75 119 ILE A O 1
ATOM 908 N N . PHE A 1 120 ? -15.266 -29.688 -1.006 1 83.75 120 PHE A N 1
ATOM 909 C CA . PHE A 1 120 ? -14.547 -30.688 -0.225 1 83.75 120 PHE A CA 1
ATOM 910 C C . PHE A 1 120 ? -13.094 -30.797 -0.692 1 83.75 120 PHE A C 1
ATOM 912 O O . PHE A 1 120 ? -12.727 -31.766 -1.354 1 83.75 120 PHE A O 1
ATOM 919 N N . PRO A 1 121 ? -12.328 -29.875 -0.295 1 86 121 PRO A N 1
ATOM 920 C CA . PRO A 1 121 ? -10.938 -29.875 -0.762 1 86 121 PRO A CA 1
ATOM 921 C C . PRO A 1 121 ? -10.125 -31.031 -0.196 1 86 121 PRO A C 1
ATOM 923 O O . PRO A 1 121 ? -10.359 -31.469 0.937 1 86 121 PRO A O 1
ATOM 926 N N . ASP A 1 122 ? -9.219 -31.547 -0.96 1 90.75 122 ASP A N 1
ATOM 927 C CA . ASP A 1 122 ? -8.297 -32.594 -0.525 1 90.75 122 ASP A CA 1
ATOM 928 C C . ASP A 1 122 ? -7.113 -31.984 0.24 1 90.75 122 ASP A C 1
ATOM 930 O O . ASP A 1 122 ? -6.012 -31.875 -0.3 1 90.75 122 ASP A O 1
ATOM 934 N N . ALA A 1 123 ? -7.312 -31.766 1.468 1 93.06 123 ALA A N 1
ATOM 935 C CA . ALA A 1 123 ? -6.332 -31.094 2.309 1 93.06 123 ALA A CA 1
ATOM 936 C C . ALA A 1 123 ? -5.051 -31.906 2.43 1 93.06 123 ALA A C 1
ATOM 938 O O . ALA A 1 123 ? -3.947 -31.359 2.439 1 93.06 123 ALA A O 1
ATOM 939 N N . GLU A 1 124 ? -5.219 -33.156 2.473 1 94.44 124 GLU A N 1
ATOM 940 C CA . GLU A 1 124 ? -4.062 -34.062 2.619 1 94.44 124 GLU A CA 1
ATOM 941 C C . GLU A 1 124 ? -3.176 -34 1.379 1 94.44 124 GLU A C 1
ATOM 943 O O . GLU A 1 124 ? -1.949 -33.938 1.487 1 94.44 124 GLU A O 1
ATOM 948 N N . ALA A 1 125 ? -3.793 -34.094 0.281 1 94.62 125 ALA A N 1
ATOM 949 C CA . ALA A 1 125 ? -3.033 -34.031 -0.965 1 94.62 125 ALA A CA 1
ATOM 950 C C . ALA A 1 125 ? -2.332 -32.688 -1.105 1 94.62 125 ALA A C 1
ATOM 952 O O . ALA A 1 125 ? -1.188 -32.594 -1.562 1 94.62 125 ALA A O 1
ATOM 953 N N . MET A 1 126 ? -2.992 -31.656 -0.723 1 95.38 126 MET A N 1
ATOM 954 C CA . MET A 1 126 ? -2.398 -30.328 -0.803 1 95.38 126 MET A CA 1
ATOM 955 C C . MET A 1 126 ? -1.233 -30.203 0.172 1 95.38 126 MET A C 1
ATOM 957 O O . MET A 1 126 ? -0.228 -29.562 -0.141 1 95.38 126 MET A O 1
ATOM 961 N N . GLU A 1 127 ? -1.412 -30.781 1.292 1 96.5 127 GLU A N 1
ATOM 962 C CA . GLU A 1 127 ? -0.298 -30.797 2.236 1 96.5 127 GLU A CA 1
ATOM 963 C C . GLU A 1 127 ? 0.915 -31.516 1.642 1 96.5 127 GLU A C 1
ATOM 965 O O . GLU A 1 127 ? 2.037 -31.016 1.723 1 96.5 127 GLU A O 1
ATOM 970 N N . ALA A 1 128 ? 0.698 -32.625 1.077 1 96.38 128 ALA A N 1
ATOM 971 C CA . ALA A 1 128 ? 1.767 -33.438 0.51 1 96.38 128 ALA A CA 1
ATOM 972 C C . ALA A 1 128 ? 2.457 -32.719 -0.644 1 96.38 128 ALA A C 1
ATOM 974 O O . ALA A 1 128 ? 3.688 -32.688 -0.719 1 96.38 128 ALA A O 1
ATOM 975 N N . ILE A 1 129 ? 1.741 -32.125 -1.427 1 96.5 129 ILE A N 1
ATOM 976 C CA . ILE A 1 129 ? 2.281 -31.547 -2.654 1 96.5 129 ILE A CA 1
ATOM 977 C C . ILE A 1 129 ? 2.773 -30.125 -2.391 1 96.5 129 ILE A C 1
ATOM 979 O O . ILE A 1 129 ? 3.924 -29.797 -2.684 1 96.5 129 ILE A O 1
ATOM 983 N N . ASN A 1 130 ? 1.971 -29.281 -1.812 1 97.56 130 ASN A N 1
ATOM 984 C CA . ASN A 1 130 ? 2.287 -27.859 -1.681 1 97.56 130 ASN A CA 1
ATOM 985 C C . ASN A 1 130 ? 3.33 -27.609 -0.594 1 97.56 130 ASN A C 1
ATOM 987 O O . ASN A 1 130 ? 4.215 -26.781 -0.756 1 97.56 130 ASN A O 1
ATOM 991 N N . VAL A 1 131 ? 3.236 -28.328 0.502 1 97.69 131 VAL A N 1
ATOM 992 C CA . VAL A 1 131 ? 4.145 -28.078 1.615 1 97.69 131 VAL A CA 1
ATOM 993 C C . VAL A 1 131 ? 5.332 -29.047 1.543 1 97.69 131 VAL A C 1
ATOM 995 O O . VAL A 1 131 ? 6.473 -28.609 1.354 1 97.69 131 VAL A O 1
ATOM 998 N N . GLU A 1 132 ? 5.012 -30.312 1.581 1 97.44 132 GLU A N 1
ATOM 999 C CA . GLU A 1 132 ? 6.098 -31.297 1.576 1 97.44 132 GLU A CA 1
ATOM 1000 C C . GLU A 1 132 ? 6.832 -31.297 0.24 1 97.44 132 GLU A C 1
ATOM 1002 O O . GLU A 1 132 ? 8.047 -31.484 0.195 1 97.44 132 GLU A O 1
ATOM 1007 N N . GLY A 1 133 ? 6.094 -31.203 -0.76 1 98 133 GLY A N 1
ATOM 1008 C CA . GLY A 1 133 ? 6.73 -31.062 -2.061 1 98 133 GLY A CA 1
ATOM 1009 C C . GLY A 1 133 ? 7.691 -29.891 -2.137 1 98 133 GLY A C 1
ATOM 1010 O O . GLY A 1 133 ? 8.797 -30.016 -2.666 1 98 133 GLY A O 1
ATOM 1011 N N . THR A 1 134 ? 7.309 -28.734 -1.605 1 98.12 134 THR A N 1
ATOM 1012 C CA . THR A 1 134 ? 8.164 -27.562 -1.585 1 98.12 134 THR A CA 1
ATOM 1013 C C . THR A 1 134 ? 9.406 -27.797 -0.724 1 98.12 134 THR A C 1
ATOM 1015 O O . THR A 1 134 ? 10.508 -27.375 -1.078 1 98.12 134 THR A O 1
ATOM 1018 N N . ARG A 1 135 ? 9.219 -28.469 0.369 1 97.69 135 ARG A N 1
ATOM 1019 C CA . ARG A 1 135 ? 10.359 -28.844 1.204 1 97.69 135 ARG A CA 1
ATOM 1020 C C . ARG A 1 135 ? 11.367 -29.672 0.417 1 97.69 135 ARG A C 1
ATOM 1022 O O . ARG A 1 135 ? 12.57 -29.453 0.525 1 97.69 135 ARG A O 1
ATOM 1029 N N . THR A 1 136 ? 10.859 -30.609 -0.308 1 98.44 136 THR A N 1
ATOM 1030 C CA . THR A 1 136 ? 11.711 -31.484 -1.12 1 98.44 136 THR A CA 1
ATOM 1031 C C . THR A 1 136 ? 12.453 -30.672 -2.18 1 98.44 136 THR A C 1
ATOM 1033 O O . THR A 1 136 ? 13.617 -30.938 -2.471 1 98.44 136 THR A O 1
ATOM 1036 N N . VAL A 1 137 ? 11.781 -29.734 -2.74 1 98.56 137 VAL A N 1
ATOM 1037 C CA . VAL A 1 137 ? 12.383 -28.844 -3.734 1 98.56 137 VAL A CA 1
ATOM 1038 C C . VAL A 1 137 ? 13.523 -28.062 -3.102 1 98.56 137 VAL A C 1
ATOM 1040 O O . VAL A 1 137 ? 14.617 -27.969 -3.674 1 98.56 137 VAL A O 1
ATOM 1043 N N . ILE A 1 138 ? 13.281 -27.5 -1.946 1 98.19 138 ILE A N 1
ATOM 1044 C CA . ILE A 1 138 ? 14.289 -26.719 -1.229 1 98.19 138 ILE A CA 1
ATOM 1045 C C . ILE A 1 138 ? 15.508 -27.609 -0.951 1 98.19 138 ILE A C 1
ATOM 1047 O O . ILE A 1 138 ? 16.641 -27.203 -1.214 1 98.19 138 ILE A O 1
ATOM 1051 N N . ASP A 1 139 ? 15.242 -28.781 -0.483 1 98.12 139 ASP A N 1
ATOM 1052 C CA . ASP A 1 139 ? 16.312 -29.719 -0.159 1 98.12 139 ASP A CA 1
ATOM 1053 C C . ASP A 1 139 ? 17.141 -30.047 -1.399 1 98.12 139 ASP A C 1
ATOM 1055 O O . ASP A 1 139 ? 18.375 -30.125 -1.333 1 98.12 139 ASP A O 1
ATOM 1059 N N . ALA A 1 140 ? 16.469 -30.297 -2.447 1 98.38 140 ALA A N 1
ATOM 1060 C CA . ALA A 1 140 ? 17.156 -30.609 -3.699 1 98.38 140 ALA A CA 1
ATOM 1061 C C . ALA A 1 140 ? 18.031 -29.438 -4.141 1 98.38 140 ALA A C 1
ATOM 1063 O O . ALA A 1 140 ? 19.141 -29.641 -4.629 1 98.38 140 ALA A O 1
ATOM 1064 N N . CYS A 1 141 ? 17.516 -28.203 -4.012 1 98.12 141 CYS A N 1
ATOM 1065 C CA . CYS A 1 141 ? 18.328 -27.031 -4.34 1 98.12 141 CYS A CA 1
ATOM 1066 C C . CYS A 1 141 ? 19.594 -27 -3.51 1 98.12 141 CYS A C 1
ATOM 1068 O O . CYS A 1 141 ? 20.688 -26.781 -4.047 1 98.12 141 CYS A O 1
ATOM 1070 N N . VAL A 1 142 ? 19.438 -27.219 -2.246 1 97.31 142 VAL A N 1
ATOM 1071 C CA . VAL A 1 142 ? 20.562 -27.156 -1.328 1 97.31 142 VAL A CA 1
ATOM 1072 C C . VAL A 1 142 ? 21.578 -28.25 -1.681 1 97.31 142 VAL A C 1
ATOM 1074 O O . VAL A 1 142 ? 22.766 -27.984 -1.814 1 97.31 142 VAL A O 1
ATOM 1077 N N . ARG A 1 143 ? 21.156 -29.469 -1.899 1 97.44 143 ARG A N 1
ATOM 1078 C CA . ARG A 1 143 ? 22.016 -30.625 -2.123 1 97.44 143 ARG A CA 1
ATOM 1079 C C . ARG A 1 143 ? 22.719 -30.531 -3.471 1 97.44 143 ARG A C 1
ATOM 1081 O O . ARG A 1 143 ? 23.859 -30.984 -3.613 1 97.44 143 ARG A O 1
ATOM 1088 N N . GLN A 1 144 ? 22.047 -29.938 -4.406 1 97.88 144 GLN A N 1
ATOM 1089 C CA . GLN A 1 144 ? 22.594 -29.875 -5.758 1 97.88 144 GLN A CA 1
ATOM 1090 C C . GLN A 1 144 ? 23.25 -28.516 -6.027 1 97.88 144 GLN A C 1
ATOM 1092 O O . GLN A 1 144 ? 23.609 -28.203 -7.164 1 97.88 144 GLN A O 1
ATOM 1097 N N . ASN A 1 145 ? 23.312 -27.688 -5.004 1 97.25 145 ASN A N 1
ATOM 1098 C CA . ASN A 1 145 ? 23.984 -26.391 -5.055 1 97.25 145 ASN A CA 1
ATOM 1099 C C . ASN A 1 145 ? 23.328 -25.453 -6.055 1 97.25 145 ASN A C 1
ATOM 1101 O O . ASN A 1 145 ? 24 -24.812 -6.863 1 97.25 145 ASN A O 1
ATOM 1105 N N . VAL A 1 146 ? 22.016 -25.469 -6.141 1 97.19 146 VAL A N 1
ATOM 1106 C CA . VAL A 1 146 ? 21.266 -24.484 -6.898 1 97.19 146 VAL A CA 1
ATOM 1107 C C . VAL A 1 146 ? 21.141 -23.188 -6.094 1 97.19 146 VAL A C 1
ATOM 1109 O O . VAL A 1 146 ? 20.469 -23.156 -5.062 1 97.19 146 VAL A O 1
ATOM 1112 N N . PRO A 1 147 ? 21.641 -22.125 -6.52 1 95.88 147 PRO A N 1
ATOM 1113 C CA . PRO A 1 147 ? 21.734 -20.953 -5.652 1 95.88 147 PRO A CA 1
ATOM 1114 C C . PRO A 1 147 ? 20.453 -20.125 -5.625 1 95.88 147 PRO A C 1
ATOM 1116 O O . PRO A 1 147 ? 20.219 -19.359 -4.688 1 95.88 147 PRO A O 1
ATOM 1119 N N . TYR A 1 148 ? 19.562 -20.281 -6.672 1 96.19 148 TYR A N 1
ATOM 1120 C CA . TYR A 1 148 ? 18.422 -19.375 -6.777 1 96.19 148 TYR A CA 1
ATOM 1121 C C . TYR A 1 148 ? 17.109 -20.156 -6.863 1 96.19 148 TYR A C 1
ATOM 1123 O O . TYR A 1 148 ? 16.984 -21.062 -7.688 1 96.19 148 TYR A O 1
ATOM 1131 N N . LEU A 1 149 ? 16.156 -19.781 -6.004 1 97.81 149 LEU A N 1
ATOM 1132 C CA . LEU A 1 149 ? 14.812 -20.344 -6.02 1 97.81 149 LEU A CA 1
ATOM 1133 C C . LEU A 1 149 ? 13.766 -19.234 -6.039 1 97.81 149 LEU A C 1
ATOM 1135 O O . LEU A 1 149 ? 13.719 -18.391 -5.141 1 97.81 149 LEU A O 1
ATOM 1139 N N . VAL A 1 150 ? 12.977 -19.234 -7.078 1 97.88 150 VAL A N 1
ATOM 1140 C CA . VAL A 1 150 ? 11.82 -18.344 -7.16 1 97.88 150 VAL A CA 1
ATOM 1141 C C . VAL A 1 150 ? 10.539 -19.141 -6.902 1 97.88 150 VAL A C 1
ATOM 1143 O O . VAL A 1 150 ? 10.211 -20.062 -7.652 1 97.88 150 VAL A O 1
ATOM 1146 N N . PHE A 1 151 ? 9.844 -18.797 -5.887 1 98.25 151 PHE A N 1
ATOM 1147 C CA . PHE A 1 151 ? 8.625 -19.484 -5.48 1 98.25 151 PHE A CA 1
ATOM 1148 C C . PHE A 1 151 ? 7.391 -18.688 -5.879 1 98.25 151 PHE A C 1
ATOM 1150 O O . PHE A 1 151 ? 7.32 -17.469 -5.633 1 98.25 151 PHE A O 1
ATOM 1157 N N . THR A 1 152 ? 6.477 -19.344 -6.488 1 97.75 152 THR A N 1
ATOM 1158 C CA . THR A 1 152 ? 5.211 -18.734 -6.855 1 97.75 152 THR A CA 1
ATOM 1159 C C . THR A 1 152 ? 4.156 -18.969 -5.777 1 97.75 152 THR A C 1
ATOM 1161 O O . THR A 1 152 ? 3.57 -20.047 -5.711 1 97.75 152 THR A O 1
ATOM 1164 N N . SER A 1 153 ? 3.916 -18.031 -5.027 1 97.12 153 SER A N 1
ATOM 1165 C CA . SER A 1 153 ? 2.852 -18.047 -4.027 1 97.12 153 SER A CA 1
ATOM 1166 C C . SER A 1 153 ? 1.557 -17.469 -4.586 1 97.12 153 SER A C 1
ATOM 1168 O O . SER A 1 153 ? 1.204 -17.734 -5.738 1 97.12 153 SER A O 1
ATOM 1170 N N . THR A 1 154 ? 0.72 -16.906 -3.771 1 95.44 154 THR A N 1
ATOM 1171 C CA . THR A 1 154 ? -0.571 -16.344 -4.152 1 95.44 154 THR A CA 1
ATOM 1172 C C . THR A 1 154 ? -0.999 -15.25 -3.174 1 95.44 154 THR A C 1
ATOM 1174 O O . THR A 1 154 ? -0.574 -15.25 -2.018 1 95.44 154 THR A O 1
ATOM 1177 N N . VAL A 1 155 ? -1.832 -14.375 -3.648 1 93.38 155 VAL A N 1
ATOM 1178 C CA . VAL A 1 155 ? -2.361 -13.336 -2.766 1 93.38 155 VAL A CA 1
ATOM 1179 C C . VAL A 1 155 ? -3.291 -13.969 -1.73 1 93.38 155 VAL A C 1
ATOM 1181 O O . VAL A 1 155 ? -3.541 -13.383 -0.674 1 93.38 155 VAL A O 1
ATOM 1184 N N . ASP A 1 156 ? -3.756 -15.117 -1.989 1 93.75 156 ASP A N 1
ATOM 1185 C CA . ASP A 1 156 ? -4.734 -15.781 -1.127 1 93.75 156 ASP A CA 1
ATOM 1186 C C . ASP A 1 156 ? -4.148 -16.047 0.259 1 93.75 156 ASP A C 1
ATOM 1188 O O . ASP A 1 156 ? -4.887 -16.328 1.203 1 93.75 156 ASP A O 1
ATOM 1192 N N . VAL A 1 157 ? -2.861 -15.93 0.373 1 93.62 157 VAL A N 1
ATOM 1193 C CA . VAL A 1 157 ? -2.213 -16.234 1.646 1 93.62 157 VAL A CA 1
ATOM 1194 C C . VAL A 1 157 ? -2.471 -15.102 2.637 1 93.62 157 VAL A C 1
ATOM 1196 O O . VAL A 1 157 ? -2.166 -15.227 3.826 1 93.62 157 VAL A O 1
ATOM 1199 N N . VAL A 1 158 ? -3.041 -14.008 2.133 1 88.62 158 VAL A N 1
ATOM 1200 C CA . VAL A 1 158 ? -3.328 -12.891 3.031 1 88.62 158 VAL A CA 1
ATOM 1201 C C . VAL A 1 158 ? -4.816 -12.555 2.982 1 88.62 158 VAL A C 1
ATOM 1203 O O . VAL A 1 158 ? -5.266 -11.594 3.609 1 88.62 158 VAL A O 1
ATOM 1206 N N . VAL A 1 159 ? -5.594 -13.273 2.289 1 89.56 159 VAL A N 1
ATOM 1207 C CA . VAL A 1 159 ? -6.992 -12.93 2.053 1 89.56 159 VAL A CA 1
ATOM 1208 C C . VAL A 1 159 ? -7.871 -13.617 3.096 1 89.56 159 VAL A C 1
ATOM 1210 O O . VAL A 1 159 ? -7.758 -14.828 3.316 1 89.56 159 VAL A O 1
ATOM 1213 N N . SER A 1 160 ? -8.625 -12.891 3.738 1 83.94 160 SER A N 1
ATOM 1214 C CA . SER A 1 160 ? -9.688 -13.328 4.641 1 83.94 160 SER A CA 1
ATOM 1215 C C . SER A 1 160 ? -11.055 -12.852 4.156 1 83.94 160 SER A C 1
ATOM 1217 O O . SER A 1 160 ? -11.234 -12.562 2.969 1 83.94 160 SER A O 1
ATOM 1219 N N . SER A 1 161 ? -12.055 -12.891 5.027 1 77 161 SER A N 1
ATOM 1220 C CA . SER A 1 161 ? -13.375 -12.398 4.656 1 77 161 SER A CA 1
ATOM 1221 C C . SER A 1 161 ? -13.414 -10.867 4.633 1 77 161 SER A C 1
ATOM 1223 O O . SER A 1 161 ? -14.43 -10.273 4.27 1 77 161 SER A O 1
ATOM 1225 N N . ASN A 1 162 ? -12.266 -10.312 4.855 1 68.5 162 ASN A N 1
ATOM 1226 C CA . ASN A 1 162 ? -12.195 -8.859 4.906 1 68.5 162 ASN A CA 1
ATOM 1227 C C . ASN A 1 162 ? -11.695 -8.273 3.586 1 68.5 162 ASN A C 1
ATOM 1229 O O . ASN A 1 162 ? -10.945 -8.922 2.859 1 68.5 162 ASN A O 1
ATOM 1233 N N . HIS A 1 163 ? -12.133 -7.145 3.367 1 71.19 163 HIS A N 1
ATOM 1234 C CA . HIS A 1 163 ? -11.656 -6.418 2.195 1 71.19 163 HIS A CA 1
ATOM 1235 C C . HIS A 1 163 ? -10.188 -6.047 2.34 1 71.19 163 HIS A C 1
ATOM 1237 O O . HIS A 1 163 ? -9.688 -5.879 3.455 1 71.19 163 HIS A O 1
ATOM 1243 N N . ILE A 1 164 ? -9.516 -6.09 1.225 1 70.56 164 ILE A N 1
ATOM 1244 C CA . ILE A 1 164 ? -8.156 -5.574 1.149 1 70.56 164 ILE A CA 1
ATOM 1245 C C . ILE A 1 164 ? -8.086 -4.457 0.11 1 70.56 164 ILE A C 1
ATOM 1247 O O . ILE A 1 164 ? -8.352 -4.684 -1.072 1 70.56 164 ILE A O 1
ATOM 1251 N N . PHE A 1 165 ? -7.836 -3.422 0.525 1 62.22 165 PHE A N 1
ATOM 1252 C CA . PHE A 1 165 ? -7.723 -2.268 -0.358 1 62.22 165 PHE A CA 1
ATOM 1253 C C . PHE A 1 165 ? -6.27 -1.824 -0.487 1 62.22 165 PHE A C 1
ATOM 1255 O O . PHE A 1 165 ? -5.676 -1.339 0.478 1 62.22 165 PHE A O 1
ATOM 1262 N N . PHE A 1 166 ? -5.703 -2.127 -1.758 1 63.09 166 PHE A N 1
ATOM 1263 C CA . PHE A 1 166 ? -4.352 -1.717 -2.113 1 63.09 166 PHE A CA 1
ATOM 1264 C C . PHE A 1 166 ? -3.33 -2.328 -1.159 1 63.09 166 PHE A C 1
ATOM 1266 O O . PHE A 1 166 ? -2.479 -1.623 -0.615 1 63.09 166 PHE A O 1
ATOM 1273 N N . GLY A 1 167 ? -3.531 -3.568 -0.925 1 67.31 167 GLY A N 1
ATOM 1274 C CA . GLY A 1 167 ? -2.641 -4.316 -0.052 1 67.31 167 GLY A CA 1
ATOM 1275 C C . GLY A 1 167 ? -1.218 -4.387 -0.572 1 67.31 167 GLY A C 1
ATOM 1276 O O . GLY A 1 167 ? -0.998 -4.594 -1.768 1 67.31 167 GLY A O 1
ATOM 1277 N N . ALA A 1 168 ? -0.213 -4.098 0.299 1 66.12 168 ALA A N 1
ATOM 1278 C CA . ALA A 1 168 ? 1.213 -4.246 0.017 1 66.12 168 ALA A CA 1
ATOM 1279 C C . ALA A 1 168 ? 1.843 -5.305 0.918 1 66.12 168 ALA A C 1
ATOM 1281 O O . ALA A 1 168 ? 1.188 -5.824 1.824 1 66.12 168 ALA A O 1
ATOM 1282 N N . GLU A 1 169 ? 3.076 -5.648 0.573 1 73.31 169 GLU A N 1
ATOM 1283 C CA . GLU A 1 169 ? 3.742 -6.75 1.262 1 73.31 169 GLU A CA 1
ATOM 1284 C C . GLU A 1 169 ? 3.859 -6.473 2.758 1 73.31 169 GLU A C 1
ATOM 1286 O O . GLU A 1 169 ? 3.77 -7.395 3.574 1 73.31 169 GLU A O 1
ATOM 1291 N N . ASN A 1 170 ? 3.994 -5.281 3.041 1 57.06 170 ASN A N 1
ATOM 1292 C CA . ASN A 1 170 ? 4.184 -4.934 4.445 1 57.06 170 ASN A CA 1
ATOM 1293 C C . ASN A 1 170 ? 2.859 -4.586 5.117 1 57.06 170 ASN A C 1
ATOM 1295 O O . ASN A 1 170 ? 2.816 -4.34 6.328 1 57.06 170 ASN A O 1
ATOM 1299 N N . THR A 1 171 ? 1.775 -4.586 4.32 1 54.91 171 THR A N 1
ATOM 1300 C CA . THR A 1 171 ? 0.497 -4.164 4.883 1 54.91 171 THR A CA 1
ATOM 1301 C C . THR A 1 171 ? -0.486 -5.328 4.934 1 54.91 171 THR A C 1
ATOM 1303 O O . THR A 1 171 ? -1.594 -5.191 5.457 1 54.91 171 THR A O 1
ATOM 1306 N N . THR A 1 172 ? -0.146 -6.273 4.375 1 70.19 172 THR A N 1
ATOM 1307 C CA . THR A 1 172 ? -0.983 -7.465 4.41 1 70.19 172 THR A CA 1
ATOM 1308 C C . THR A 1 172 ? -0.415 -8.5 5.379 1 70.19 172 THR A C 1
ATOM 1310 O O . THR A 1 172 ? 0.801 -8.688 5.449 1 70.19 172 THR A O 1
ATOM 1313 N N . PHE A 1 173 ? -1.34 -8.961 6.219 1 66.94 173 PHE A N 1
ATOM 1314 C CA . PHE A 1 173 ? -0.904 -9.906 7.242 1 66.94 173 PHE A CA 1
ATOM 1315 C C . PHE A 1 173 ? -1.545 -11.266 7.031 1 66.94 173 PHE A C 1
ATOM 1317 O O . PHE A 1 173 ? -2.533 -11.391 6.305 1 66.94 173 PHE A O 1
ATOM 1324 N N . THR A 1 174 ? -0.869 -12.227 7.695 1 77.44 174 THR A N 1
ATOM 1325 C CA . THR A 1 174 ? -1.438 -13.57 7.676 1 77.44 174 THR A CA 1
ATOM 1326 C C . THR A 1 174 ? -2.773 -13.602 8.414 1 77.44 174 THR A C 1
ATOM 1328 O O . THR A 1 174 ? -2.846 -13.242 9.594 1 77.44 174 THR A O 1
ATOM 1331 N N . PRO A 1 175 ? -3.779 -13.953 7.77 1 78.38 175 PRO A N 1
ATOM 1332 C CA . PRO A 1 175 ? -5.082 -13.969 8.438 1 78.38 175 PRO A CA 1
ATOM 1333 C C . PRO A 1 175 ? -5.223 -15.125 9.43 1 78.38 175 PRO A C 1
ATOM 1335 O O . PRO A 1 175 ? -4.531 -16.141 9.305 1 78.38 175 PRO A O 1
ATOM 1338 N N . LYS A 1 176 ? -6.07 -14.945 10.422 1 74.25 176 LYS A N 1
ATOM 1339 C CA . LYS A 1 176 ? -6.383 -16.031 11.352 1 74.25 176 LYS A CA 1
ATOM 1340 C C . LYS A 1 176 ? -7.102 -17.172 10.633 1 74.25 176 LYS A C 1
ATOM 1342 O O . LYS A 1 176 ? -6.867 -18.344 10.938 1 74.25 176 LYS A O 1
ATOM 1347 N N . HIS A 1 177 ? -7.973 -16.75 9.734 1 84.38 177 HIS A N 1
ATOM 1348 C CA . HIS A 1 177 ? -8.695 -17.703 8.906 1 84.38 177 HIS A CA 1
ATOM 1349 C C . HIS A 1 177 ? -8.555 -17.375 7.43 1 84.38 177 HIS A C 1
ATOM 1351 O O . HIS A 1 177 ? -9.008 -16.312 6.98 1 84.38 177 HIS A O 1
ATOM 1357 N N . PHE A 1 178 ? -7.98 -18.297 6.781 1 90.5 178 PHE A N 1
ATOM 1358 C CA . PHE A 1 178 ? -7.828 -18.125 5.344 1 90.5 178 PHE A CA 1
ATOM 1359 C C . PHE A 1 178 ? -9.164 -18.312 4.629 1 90.5 178 PHE A C 1
ATOM 1361 O O . PHE A 1 178 ? -9.844 -19.312 4.836 1 90.5 178 PHE A O 1
ATOM 1368 N N . LEU A 1 179 ? -9.484 -17.391 3.795 1 89.62 179 LEU A N 1
ATOM 1369 C CA . LEU A 1 179 ? -10.766 -17.484 3.092 1 89.62 179 LEU A CA 1
ATOM 1370 C C . LEU A 1 179 ? -10.797 -18.719 2.195 1 89.62 179 LEU A C 1
ATOM 1372 O O . LEU A 1 179 ? -11.797 -19.438 2.162 1 89.62 179 LEU A O 1
ATOM 1376 N N . MET A 1 180 ? -9.656 -18.953 1.514 1 91.69 180 MET A N 1
ATOM 1377 C CA . MET A 1 180 ? -9.617 -20.078 0.573 1 91.69 180 MET A CA 1
ATOM 1378 C C . MET A 1 180 ? -9.164 -21.359 1.266 1 91.69 180 MET A C 1
ATOM 1380 O O . MET A 1 180 ? -8.641 -22.266 0.618 1 91.69 180 MET A O 1
ATOM 1384 N N . GLY A 1 181 ? -9.195 -21.422 2.502 1 92.81 181 GLY A N 1
ATOM 1385 C CA . GLY A 1 181 ? -9.062 -22.625 3.312 1 92.81 181 GLY A CA 1
ATOM 1386 C C . GLY A 1 181 ? -7.703 -23.281 3.186 1 92.81 181 GLY A C 1
ATOM 1387 O O . GLY A 1 181 ? -6.668 -22.625 3.334 1 92.81 181 GLY A O 1
ATOM 1388 N N . PRO A 1 182 ? -7.812 -24.672 2.92 1 93.12 182 PRO A N 1
ATOM 1389 C CA . PRO A 1 182 ? -6.566 -25.438 2.916 1 93.12 182 PRO A CA 1
ATOM 1390 C C . PRO A 1 182 ? -5.609 -25.016 1.806 1 93.12 182 PRO A C 1
ATOM 1392 O O . PRO A 1 182 ? -4.391 -25.094 1.97 1 93.12 182 PRO A O 1
ATOM 1395 N N . TYR A 1 183 ? -6.129 -24.641 0.749 1 93.62 183 TYR A N 1
ATOM 1396 C CA . TYR A 1 183 ? -5.258 -24.188 -0.334 1 93.62 183 TYR A CA 1
ATOM 1397 C C . TYR A 1 183 ? -4.383 -23.031 0.112 1 93.62 183 TYR A C 1
ATOM 1399 O O . TYR A 1 183 ? -3.154 -23.094 0.031 1 93.62 183 TYR A O 1
ATOM 1407 N N . ALA A 1 184 ? -5.02 -21.953 0.575 1 94.81 184 ALA A N 1
ATOM 1408 C CA . ALA A 1 184 ? -4.293 -20.766 1.019 1 94.81 184 ALA A CA 1
ATOM 1409 C C . ALA A 1 184 ? -3.355 -21.094 2.176 1 94.81 184 ALA A C 1
ATOM 1411 O O . ALA A 1 184 ? -2.225 -20.609 2.229 1 94.81 184 ALA A O 1
ATOM 1412 N N . GLU A 1 185 ? -3.822 -21.938 3.033 1 94.5 185 GLU A N 1
ATOM 1413 C CA . GLU A 1 185 ? -3.033 -22.312 4.203 1 94.5 185 GLU A CA 1
ATOM 1414 C C . GLU A 1 185 ? -1.764 -23.047 3.797 1 94.5 185 GLU A C 1
ATOM 1416 O O . GLU A 1 185 ? -0.679 -22.75 4.305 1 94.5 185 GLU A O 1
ATOM 1421 N N . THR A 1 186 ? -1.915 -24 2.945 1 96.81 186 THR A N 1
ATOM 1422 C CA . THR A 1 186 ? -0.758 -24.797 2.533 1 96.81 186 THR A CA 1
ATOM 1423 C C . THR A 1 186 ? 0.214 -23.938 1.721 1 96.81 186 THR A C 1
ATOM 1425 O O . THR A 1 186 ? 1.432 -24.094 1.842 1 96.81 186 THR A O 1
ATOM 1428 N N . LYS A 1 187 ? -0.305 -23.078 0.908 1 97.38 187 LYS A N 1
ATOM 1429 C CA . LYS A 1 187 ? 0.565 -22.156 0.172 1 97.38 187 LYS A CA 1
ATOM 1430 C C . LYS A 1 187 ? 1.307 -21.219 1.12 1 97.38 187 LYS A C 1
ATOM 1432 O O . LYS A 1 187 ? 2.471 -20.891 0.89 1 97.38 187 LYS A O 1
ATOM 1437 N N . HIS A 1 188 ? 0.626 -20.781 2.123 1 94.88 188 HIS A N 1
ATOM 1438 C CA . HIS A 1 188 ? 1.272 -19.938 3.125 1 94.88 188 HIS A CA 1
ATOM 1439 C C . HIS A 1 188 ? 2.418 -20.672 3.809 1 94.88 188 HIS A C 1
ATOM 1441 O O . HIS A 1 188 ? 3.508 -20.125 3.975 1 94.88 188 HIS A O 1
ATOM 1447 N N . ARG A 1 189 ? 2.17 -21.844 4.227 1 94.62 189 ARG A N 1
ATOM 1448 C CA . ARG A 1 189 ? 3.195 -22.641 4.898 1 94.62 189 ARG A CA 1
ATOM 1449 C C . ARG A 1 189 ? 4.371 -22.922 3.965 1 94.62 189 ARG A C 1
ATOM 1451 O O . ARG A 1 189 ? 5.527 -22.875 4.383 1 94.62 189 ARG A O 1
ATOM 1458 N N . ALA A 1 190 ? 4.086 -23.234 2.752 1 97.56 190 ALA A N 1
ATOM 1459 C CA . ALA A 1 190 ? 5.141 -23.422 1.758 1 97.56 190 ALA A CA 1
ATOM 1460 C C . ALA A 1 190 ? 5.984 -22.156 1.617 1 97.56 190 ALA A C 1
ATOM 1462 O O . ALA A 1 190 ? 7.215 -22.234 1.539 1 97.56 190 ALA A O 1
ATOM 1463 N N . GLU A 1 191 ? 5.309 -21.031 1.534 1 95.94 191 GLU A N 1
ATOM 1464 C CA . GLU A 1 191 ? 5.98 -19.734 1.462 1 95.94 191 GLU A CA 1
ATOM 1465 C C . GLU A 1 191 ? 6.941 -19.547 2.631 1 95.94 191 GLU A C 1
ATOM 1467 O O . GLU A 1 191 ? 8.078 -19.109 2.443 1 95.94 191 GLU A O 1
ATOM 1472 N N . GLN A 1 192 ? 6.512 -19.891 3.801 1 90.75 192 GLN A N 1
ATOM 1473 C CA . GLN A 1 192 ? 7.34 -19.766 4.992 1 90.75 192 GLN A CA 1
ATOM 1474 C C . GLN A 1 192 ? 8.586 -20.641 4.898 1 90.75 192 GLN A C 1
ATOM 1476 O O . GLN A 1 192 ? 9.672 -20.234 5.305 1 90.75 192 GLN A O 1
ATOM 1481 N N . LEU A 1 193 ? 8.422 -21.812 4.422 1 94.31 193 LEU A N 1
ATOM 1482 C CA . LEU A 1 193 ? 9.562 -22.703 4.234 1 94.31 193 LEU A CA 1
ATOM 1483 C C . LEU A 1 193 ? 10.602 -22.078 3.314 1 94.31 193 LEU A C 1
ATOM 1485 O O . LEU A 1 193 ? 11.797 -22.125 3.598 1 94.31 193 LEU A O 1
ATOM 1489 N N . VAL A 1 194 ? 10.156 -21.469 2.275 1 96.38 194 VAL A N 1
ATOM 1490 C CA . VAL A 1 194 ? 11.039 -20.875 1.281 1 96.38 194 VAL A CA 1
ATOM 1491 C C . VAL A 1 194 ? 11.766 -19.672 1.894 1 96.38 194 VAL A C 1
ATOM 1493 O O . VAL A 1 194 ? 12.977 -19.531 1.728 1 96.38 194 VAL A O 1
ATOM 1496 N N . LEU A 1 195 ? 11.023 -18.875 2.557 1 89.69 195 LEU A N 1
ATOM 1497 C CA . LEU A 1 195 ? 11.609 -17.688 3.178 1 89.69 195 LEU A CA 1
ATOM 1498 C C . LEU A 1 195 ? 12.641 -18.078 4.23 1 89.69 195 LEU A C 1
ATOM 1500 O O . LEU A 1 195 ? 13.695 -17.453 4.336 1 89.69 195 LEU A O 1
ATOM 1504 N N . GLN A 1 196 ? 12.344 -19.125 4.953 1 86.81 196 GLN A N 1
ATOM 1505 C CA . GLN A 1 196 ? 13.242 -19.594 6.004 1 86.81 196 GLN A CA 1
ATOM 1506 C C . GLN A 1 196 ? 14.516 -20.188 5.41 1 86.81 196 GLN A C 1
ATOM 1508 O O . GLN A 1 196 ? 15.57 -20.172 6.055 1 86.81 196 GLN A O 1
ATOM 1513 N N . ALA A 1 197 ? 14.445 -20.641 4.266 1 93.5 197 ALA A N 1
ATOM 1514 C CA . ALA A 1 197 ? 15.578 -21.297 3.619 1 93.5 197 ALA A CA 1
ATOM 1515 C C . ALA A 1 197 ? 16.562 -20.266 3.059 1 93.5 197 ALA A C 1
ATOM 1517 O O . ALA A 1 197 ? 17.672 -20.609 2.676 1 93.5 197 ALA A O 1
ATOM 1518 N N . ASN A 1 198 ? 16.094 -19.031 3.02 1 90.56 198 ASN A N 1
ATOM 1519 C CA . ASN A 1 198 ? 16.953 -17.984 2.471 1 90.56 198 ASN A CA 1
ATOM 1520 C C . ASN A 1 198 ? 18.25 -17.859 3.254 1 90.56 198 ASN A C 1
ATOM 1522 O O . ASN A 1 198 ? 18.25 -17.922 4.484 1 90.56 198 ASN A O 1
ATOM 1526 N N . HIS A 1 199 ? 19.438 -17.75 2.559 1 87.5 199 HIS A N 1
ATOM 1527 C CA . HIS A 1 199 ? 20.781 -17.531 3.074 1 87.5 199 HIS A CA 1
ATOM 1528 C C . HIS A 1 199 ? 21.375 -18.812 3.648 1 87.5 199 HIS A C 1
ATOM 1530 O O . HIS A 1 199 ? 22.5 -18.812 4.164 1 87.5 199 HIS A O 1
ATOM 1536 N N . ARG A 1 200 ? 20.578 -19.891 3.613 1 90.5 200 ARG A N 1
ATOM 1537 C CA . ARG A 1 200 ? 21.188 -21.156 3.971 1 90.5 200 ARG A CA 1
ATOM 1538 C C . ARG A 1 200 ? 22.406 -21.453 3.092 1 90.5 200 ARG A C 1
ATOM 1540 O O . ARG A 1 200 ? 22.375 -21.188 1.886 1 90.5 200 ARG A O 1
ATOM 1547 N N . VAL A 1 201 ? 23.422 -22 3.725 1 94.44 201 VAL A N 1
ATOM 1548 C CA . VAL A 1 201 ? 24.609 -22.359 2.963 1 94.44 201 VAL A CA 1
ATOM 1549 C C . VAL A 1 201 ? 24.375 -23.672 2.207 1 94.44 201 VAL A C 1
ATOM 1551 O O . VAL A 1 201 ? 23.875 -24.641 2.781 1 94.44 201 VAL A O 1
ATOM 1554 N N . LEU A 1 202 ? 24.703 -23.688 0.964 1 96.44 202 LEU A N 1
ATOM 1555 C CA . LEU A 1 202 ? 24.469 -24.859 0.125 1 96.44 202 LEU A CA 1
ATOM 1556 C C . LEU A 1 202 ? 25.5 -25.938 0.413 1 96.44 202 LEU A C 1
ATOM 1558 O O . LEU A 1 202 ? 26.344 -25.781 1.298 1 96.44 202 LEU A O 1
ATOM 1562 N N . ALA A 1 203 ? 25.281 -27.062 -0.243 1 96 203 ALA A N 1
ATOM 1563 C CA . ALA A 1 203 ? 26.109 -28.234 0.028 1 96 203 ALA A CA 1
ATOM 1564 C C . ALA A 1 203 ? 27.578 -27.969 -0.309 1 96 203 ALA A C 1
ATOM 1566 O O . ALA A 1 203 ? 28.469 -28.609 0.245 1 96 203 ALA A O 1
ATOM 1567 N N . ASP A 1 204 ? 27.844 -27 -1.114 1 94.12 204 ASP A N 1
ATOM 1568 C CA . ASP A 1 204 ? 29.219 -26.672 -1.487 1 94.12 204 ASP A CA 1
ATOM 1569 C C . ASP A 1 204 ? 29.938 -25.938 -0.353 1 94.12 204 ASP A C 1
ATOM 1571 O O . ASP A 1 204 ? 31.141 -25.688 -0.429 1 94.12 204 ASP A O 1
ATOM 1575 N N . GLY A 1 205 ? 29.234 -25.422 0.641 1 93.38 205 GLY A N 1
ATOM 1576 C CA . GLY A 1 205 ? 29.812 -24.891 1.867 1 93.38 205 GLY A CA 1
ATOM 1577 C C . GLY A 1 205 ? 30.031 -23.406 1.818 1 93.38 205 GLY A C 1
ATOM 1578 O O . GLY A 1 205 ? 30.438 -22.797 2.816 1 93.38 205 GLY A O 1
ATOM 1579 N N . HIS A 1 206 ? 29.812 -22.797 0.733 1 91.75 206 HIS A N 1
ATOM 1580 C CA . HIS A 1 206 ? 30.141 -21.391 0.669 1 91.75 206 HIS A CA 1
ATOM 1581 C C . HIS A 1 206 ? 29.031 -20.578 0.014 1 91.75 206 HIS A C 1
ATOM 1583 O O . HIS A 1 206 ? 28.812 -19.422 0.357 1 91.75 206 HIS A O 1
ATOM 1589 N N . THR A 1 207 ? 28.406 -21.219 -0.907 1 92.31 207 THR A N 1
ATOM 1590 C CA . THR A 1 207 ? 27.359 -20.5 -1.615 1 92.31 207 THR A CA 1
ATOM 1591 C C . THR A 1 207 ? 26.125 -20.328 -0.729 1 92.31 207 THR A C 1
ATOM 1593 O O . THR A 1 207 ? 25.703 -21.281 -0.069 1 92.31 207 THR A O 1
ATOM 1596 N N . LYS A 1 208 ? 25.562 -19.125 -0.745 1 91.75 208 LYS A N 1
ATOM 1597 C CA . LYS A 1 208 ? 24.344 -18.859 0.015 1 91.75 208 LYS A CA 1
ATOM 1598 C C . LYS A 1 208 ? 23.094 -19 -0.865 1 91.75 208 LYS A C 1
ATOM 1600 O O . LYS A 1 208 ? 23.078 -18.5 -1.992 1 91.75 208 LYS A O 1
ATOM 1605 N N . PHE A 1 209 ? 22.203 -19.656 -0.297 1 93.56 209 PHE A N 1
ATOM 1606 C CA . PHE A 1 209 ? 20.922 -19.859 -0.965 1 93.56 209 PHE A CA 1
ATOM 1607 C C . PHE A 1 209 ? 20.125 -18.562 -1.027 1 93.56 209 PHE A C 1
ATOM 1609 O O . PHE A 1 209 ? 19.984 -17.875 -0.018 1 93.56 209 PHE A O 1
ATOM 1616 N N . SER A 1 210 ? 19.688 -18.156 -2.238 1 93 210 SER A N 1
ATOM 1617 C CA . SER A 1 210 ? 18.859 -16.984 -2.426 1 93 210 SER A CA 1
ATOM 1618 C C . SER A 1 210 ? 17.453 -17.359 -2.877 1 93 210 SER A C 1
ATOM 1620 O O . SER A 1 210 ? 17.281 -17.984 -3.934 1 93 210 SER A O 1
ATOM 1622 N N . THR A 1 211 ? 16.453 -16.969 -2.08 1 94.25 211 THR A N 1
ATOM 1623 C CA . THR A 1 211 ? 15.07 -17.297 -2.398 1 94.25 211 THR A CA 1
ATOM 1624 C C . THR A 1 211 ? 14.25 -16.016 -2.605 1 94.25 211 THR A C 1
ATOM 1626 O O . THR A 1 211 ? 14.617 -14.953 -2.105 1 94.25 211 THR A O 1
ATOM 1629 N N . LEU A 1 212 ? 13.234 -16.156 -3.402 1 93.38 212 LEU A N 1
ATOM 1630 C CA . LEU A 1 212 ? 12.312 -15.07 -3.689 1 93.38 212 LEU A CA 1
ATOM 1631 C C . LEU A 1 212 ? 10.883 -15.586 -3.818 1 93.38 212 LEU A C 1
ATOM 1633 O O . LEU A 1 212 ? 10.648 -16.641 -4.418 1 93.38 212 LEU A O 1
ATOM 1637 N N . VAL A 1 213 ? 9.906 -14.828 -3.242 1 94.88 213 VAL A N 1
ATOM 1638 C CA . VAL A 1 213 ? 8.5 -15.234 -3.279 1 94.88 213 VAL A CA 1
ATOM 1639 C C . VAL A 1 213 ? 7.695 -14.219 -4.082 1 94.88 213 VAL A C 1
ATOM 1641 O O . VAL A 1 213 ? 7.801 -13.008 -3.852 1 94.88 213 VAL A O 1
ATOM 1644 N N . LEU A 1 214 ? 6.961 -14.719 -5 1 96.31 214 LEU A N 1
ATOM 1645 C CA . LEU A 1 214 ? 6.016 -13.906 -5.758 1 96.31 214 LEU A CA 1
ATOM 1646 C C . LEU A 1 214 ? 4.578 -14.234 -5.371 1 96.31 214 LEU A C 1
ATOM 1648 O O . LEU A 1 214 ? 4.207 -15.414 -5.289 1 96.31 214 LEU A O 1
ATOM 1652 N N . ARG A 1 215 ? 3.779 -13.227 -5.094 1 95.5 215 ARG A N 1
ATOM 1653 C CA . ARG A 1 215 ? 2.354 -13.367 -4.82 1 95.5 215 ARG A CA 1
ATOM 1654 C C . ARG A 1 215 ? 1.521 -12.758 -5.945 1 95.5 215 ARG A C 1
ATOM 1656 O O . ARG A 1 215 ? 1.106 -11.602 -5.863 1 95.5 215 ARG A O 1
ATOM 1663 N N . PRO A 1 216 ? 1.237 -13.57 -6.91 1 95.06 216 PRO A N 1
ATOM 1664 C CA . PRO A 1 216 ? 0.375 -13.062 -7.98 1 95.06 216 PRO A CA 1
ATOM 1665 C C . PRO A 1 216 ? -1.094 -12.984 -7.57 1 95.06 216 PRO A C 1
ATOM 1667 O O . PRO A 1 216 ? -1.53 -13.727 -6.684 1 95.06 216 PRO A O 1
ATOM 1670 N N . THR A 1 217 ? -1.801 -12.039 -8.164 1 92.5 217 THR A N 1
ATOM 1671 C CA . THR A 1 217 ? -3.256 -12.023 -8.047 1 92.5 217 THR A CA 1
ATOM 1672 C C . THR A 1 217 ? -3.877 -13.125 -8.898 1 92.5 217 THR A C 1
ATOM 1674 O O . THR A 1 217 ? -3.164 -13.953 -9.469 1 92.5 217 THR A O 1
ATOM 1677 N N . ALA A 1 218 ? -5.195 -13.188 -8.953 1 91.69 218 ALA A N 1
ATOM 1678 C CA . ALA A 1 218 ? -5.879 -14.227 -9.719 1 91.69 218 ALA A CA 1
ATOM 1679 C C . ALA A 1 218 ? -5.422 -14.219 -11.18 1 91.69 218 ALA A C 1
ATOM 1681 O O . ALA A 1 218 ? -5.383 -13.164 -11.82 1 91.69 218 ALA A O 1
ATOM 1682 N N . LEU A 1 219 ? -5.043 -15.367 -11.656 1 94.44 219 LEU A N 1
ATOM 1683 C CA . LEU A 1 219 ? -4.566 -15.508 -13.031 1 94.44 219 LEU A CA 1
ATOM 1684 C C . LEU A 1 219 ? -5.719 -15.852 -13.969 1 94.44 219 LEU A C 1
ATOM 1686 O O . LEU A 1 219 ? -6.613 -16.625 -13.609 1 94.44 219 LEU A O 1
ATOM 1690 N N . TYR A 1 220 ? -5.719 -15.297 -15.133 1 95.81 220 TYR A N 1
ATOM 1691 C CA . TYR A 1 220 ? -6.719 -15.586 -16.156 1 95.81 220 TYR A CA 1
ATOM 1692 C C . TYR A 1 220 ? -6.113 -15.523 -17.547 1 95.81 220 TYR A C 1
ATOM 1694 O O . TYR A 1 220 ? -4.996 -15.023 -17.734 1 95.81 220 TYR A O 1
ATOM 1702 N N . GLY A 1 221 ? -6.793 -16.109 -18.516 1 96.19 221 GLY A N 1
ATOM 1703 C CA . GLY A 1 221 ? -6.328 -16.062 -19.891 1 96.19 221 GLY A CA 1
ATOM 1704 C C . GLY A 1 221 ? -5.883 -17.406 -20.422 1 96.19 221 GLY A C 1
ATOM 1705 O O . GLY A 1 221 ? -6.434 -18.438 -20.031 1 96.19 221 GLY A O 1
ATOM 1706 N N . GLU A 1 222 ? -4.895 -17.391 -21.281 1 96.56 222 GLU A N 1
ATOM 1707 C CA . GLU A 1 222 ? -4.465 -18.594 -21.984 1 96.56 222 GLU A CA 1
ATOM 1708 C C . GLU A 1 222 ? -4.012 -19.672 -21.016 1 96.56 222 GLU A C 1
ATOM 1710 O O . GLU A 1 222 ? -3.129 -19.438 -20.188 1 96.56 222 GLU A O 1
ATOM 1715 N N . GLN A 1 223 ? -4.637 -20.812 -21.062 1 95.75 223 GLN A N 1
ATOM 1716 C CA . GLN A 1 223 ? -4.332 -22 -20.297 1 95.75 223 GLN A CA 1
ATOM 1717 C C . GLN A 1 223 ? -5.078 -22 -18.953 1 95.75 223 GLN A C 1
ATOM 1719 O O . GLN A 1 223 ? -4.918 -22.922 -18.156 1 95.75 223 GLN A O 1
ATOM 1724 N N . ASP A 1 224 ? -5.895 -21 -18.719 1 95.25 224 ASP A N 1
ATOM 1725 C CA . ASP A 1 224 ? -6.738 -20.984 -17.516 1 95.25 224 ASP A CA 1
ATOM 1726 C C . ASP A 1 224 ? -7.727 -22.156 -17.547 1 95.25 224 ASP A C 1
ATOM 1728 O O . ASP A 1 224 ? -8.438 -22.344 -18.531 1 95.25 224 ASP A O 1
ATOM 1732 N N . GLN A 1 225 ? -7.73 -22.812 -16.5 1 89.44 225 GLN A N 1
ATOM 1733 C CA . GLN A 1 225 ? -8.68 -23.922 -16.406 1 89.44 225 GLN A CA 1
ATOM 1734 C C . GLN A 1 225 ? -9.539 -23.797 -15.148 1 89.44 225 GLN A C 1
ATOM 1736 O O . GLN A 1 225 ? -10.391 -24.656 -14.891 1 89.44 225 GLN A O 1
ATOM 1741 N N . GLN A 1 226 ? -9.328 -22.703 -14.461 1 87.12 226 GLN A N 1
ATOM 1742 C CA . GLN A 1 226 ? -9.953 -22.688 -13.141 1 87.12 226 GLN A CA 1
ATOM 1743 C C . GLN A 1 226 ? -10.727 -21.391 -12.906 1 87.12 226 GLN A C 1
ATOM 1745 O O . GLN A 1 226 ? -11.938 -21.422 -12.688 1 87.12 226 GLN A O 1
ATOM 1750 N N . PHE A 1 227 ? -10.18 -20.312 -13.016 1 91.56 227 PHE A N 1
ATOM 1751 C CA . PHE A 1 227 ? -10.75 -19.047 -12.586 1 91.56 227 PHE A CA 1
ATOM 1752 C C . PHE A 1 227 ? -11.938 -18.656 -13.453 1 91.56 227 PHE A C 1
ATOM 1754 O O . PHE A 1 227 ? -13.078 -19.047 -13.164 1 91.56 227 PHE A O 1
ATOM 1761 N N . VAL A 1 228 ? -11.719 -18.156 -14.625 1 93.62 228 VAL A N 1
ATOM 1762 C CA . VAL A 1 228 ? -12.797 -17.688 -15.492 1 93.62 228 VAL A CA 1
ATOM 1763 C C . VAL A 1 228 ? -13.609 -18.891 -15.977 1 93.62 228 VAL A C 1
ATOM 1765 O O . VAL A 1 228 ? -14.828 -18.797 -16.125 1 93.62 228 VAL A O 1
ATOM 1768 N N . VAL A 1 229 ? -12.938 -19.953 -16.172 1 92.06 229 VAL A N 1
ATOM 1769 C CA . VAL A 1 229 ? -13.57 -21.172 -16.688 1 92.06 229 VAL A CA 1
ATOM 1770 C C . VAL A 1 229 ? -14.68 -21.625 -15.734 1 92.06 229 VAL A C 1
ATOM 1772 O O . VAL A 1 229 ? -15.727 -22.109 -16.172 1 92.06 229 VAL A O 1
ATOM 1775 N N . GLN A 1 230 ? -14.477 -21.438 -14.469 1 88.81 230 GLN A N 1
ATOM 1776 C CA . GLN A 1 230 ? -15.5 -21.828 -13.5 1 88.81 230 GLN A CA 1
ATOM 1777 C C . GLN A 1 230 ? -16.75 -20.953 -13.641 1 88.81 230 GLN A C 1
ATOM 1779 O O . GLN A 1 230 ? -17.875 -21.438 -13.477 1 88.81 230 GLN A O 1
ATOM 1784 N N . PHE A 1 231 ? -16.562 -19.75 -13.93 1 92.25 231 PHE A N 1
ATOM 1785 C CA . PHE A 1 231 ? -17.703 -18.859 -14.164 1 92.25 231 PHE A CA 1
ATOM 1786 C C . PHE A 1 231 ? -18.438 -19.25 -15.438 1 92.25 231 PHE A C 1
ATOM 1788 O O . PHE A 1 231 ? -19.672 -19.203 -15.492 1 92.25 231 PHE A O 1
ATOM 1795 N N . LEU A 1 232 ? -17.688 -19.609 -16.438 1 92.94 232 LEU A N 1
ATOM 1796 C CA . LEU A 1 232 ? -18.297 -20.031 -17.703 1 92.94 232 LEU A CA 1
ATOM 1797 C C . LEU A 1 232 ? -19.078 -21.328 -17.516 1 92.94 232 LEU A C 1
ATOM 1799 O O . LEU A 1 232 ? -20.172 -21.469 -18.078 1 92.94 232 LEU A O 1
ATOM 1803 N N . ARG A 1 233 ? -18.547 -22.188 -16.734 1 88.81 233 ARG A N 1
ATOM 1804 C CA . ARG A 1 233 ? -19.25 -23.422 -16.422 1 88.81 233 ARG A CA 1
ATOM 1805 C C . ARG A 1 233 ? -20.562 -23.141 -15.695 1 88.81 233 ARG A C 1
ATOM 1807 O O . ARG A 1 233 ? -21.594 -23.75 -15.984 1 88.81 233 ARG A O 1
ATOM 1814 N N . ALA A 1 234 ? -20.484 -22.266 -14.773 1 86.88 234 ALA A N 1
ATOM 1815 C CA . ALA A 1 234 ? -21.672 -21.875 -14.023 1 86.88 234 ALA A CA 1
ATOM 1816 C C . ALA A 1 234 ? -22.719 -21.25 -14.938 1 86.88 234 ALA A C 1
ATOM 1818 O O . ALA A 1 234 ? -23.906 -21.5 -14.797 1 86.88 234 ALA A O 1
ATOM 1819 N N . ALA A 1 235 ? -22.281 -20.453 -15.844 1 91.38 235 ALA A N 1
ATOM 1820 C CA . ALA A 1 235 ? -23.188 -19.828 -16.797 1 91.38 235 ALA A CA 1
ATOM 1821 C C . ALA A 1 235 ? -23.875 -20.859 -17.688 1 91.38 235 ALA A C 1
ATOM 1823 O O . ALA A 1 235 ? -25.094 -20.828 -17.875 1 91.38 235 ALA A O 1
ATOM 1824 N N . LYS A 1 236 ? -23.078 -21.812 -18.188 1 89.88 236 LYS A N 1
ATOM 1825 C CA . LYS A 1 236 ? -23.609 -22.859 -19.047 1 89.88 236 LYS A CA 1
ATOM 1826 C C . LYS A 1 236 ? -24.594 -23.75 -18.281 1 89.88 236 LYS A C 1
ATOM 1828 O O . LYS A 1 236 ? -25.578 -24.203 -18.844 1 89.88 236 LYS A O 1
ATOM 1833 N N . ALA A 1 237 ? -24.297 -23.953 -17.016 1 84.12 237 ALA A N 1
ATOM 1834 C CA . ALA A 1 237 ? -25.172 -24.766 -16.188 1 84.12 237 ALA A CA 1
ATOM 1835 C C . ALA A 1 237 ? -26.453 -24.016 -15.836 1 84.12 237 ALA A C 1
ATOM 1837 O O . ALA A 1 237 ? -27.453 -24.625 -15.438 1 84.12 237 ALA A O 1
ATOM 1838 N N . SER A 1 238 ? -26.422 -22.719 -15.93 1 88.06 238 SER A N 1
ATOM 1839 C CA . SER A 1 238 ? -27.562 -21.875 -15.602 1 88.06 238 SER A CA 1
ATOM 1840 C C . SER A 1 238 ? -28.203 -21.297 -16.859 1 88.06 238 SER A C 1
ATOM 1842 O O . SER A 1 238 ? -28.406 -20.094 -16.953 1 88.06 238 SER A O 1
ATOM 1844 N N . LYS A 1 239 ? -28.453 -22.172 -17.828 1 89.69 239 LYS A N 1
ATOM 1845 C CA . LYS A 1 239 ? -29.125 -21.812 -19.078 1 89.69 239 LYS A CA 1
ATOM 1846 C C . LYS A 1 239 ? -28.422 -20.641 -19.75 1 89.69 239 LYS A C 1
ATOM 1848 O O . LYS A 1 239 ? -29.078 -19.656 -20.125 1 89.69 239 LYS A O 1
ATOM 1853 N N . ASN A 1 240 ? -27.078 -20.625 -19.75 1 92.44 240 ASN A N 1
ATOM 1854 C CA . ASN A 1 240 ? -26.234 -19.656 -20.438 1 92.44 240 ASN A CA 1
ATOM 1855 C C . ASN A 1 240 ? -26.391 -18.266 -19.828 1 92.44 240 ASN A C 1
ATOM 1857 O O . ASN A 1 240 ? -26.344 -17.266 -20.531 1 92.44 240 ASN A O 1
ATOM 1861 N N . THR A 1 241 ? -26.766 -18.203 -18.531 1 93.88 241 THR A N 1
ATOM 1862 C CA . THR A 1 241 ? -26.859 -16.953 -17.766 1 93.88 241 THR A CA 1
ATOM 1863 C C . THR A 1 241 ? -26.031 -17.047 -16.484 1 93.88 241 THR A C 1
ATOM 1865 O O . THR A 1 241 ? -26.266 -17.922 -15.656 1 93.88 241 THR A O 1
ATOM 1868 N N . LEU A 1 242 ? -25.078 -16.219 -16.375 1 92.94 242 LEU A N 1
ATOM 1869 C CA . LEU A 1 242 ? -24.297 -16.156 -15.148 1 92.94 242 LEU A CA 1
ATOM 1870 C C . LEU A 1 242 ? -24.984 -15.289 -14.102 1 92.94 242 LEU A C 1
ATOM 1872 O O . LEU A 1 242 ? -25.109 -14.078 -14.266 1 92.94 242 LEU A O 1
ATOM 1876 N N . PRO A 1 243 ? -25.453 -15.867 -13.031 1 90.31 243 PRO A N 1
ATOM 1877 C CA . PRO A 1 243 ? -26.094 -15.062 -11.984 1 90.31 243 PRO A CA 1
ATOM 1878 C C . PRO A 1 243 ? -25.125 -14.117 -11.289 1 90.31 243 PRO A C 1
ATOM 1880 O O . PRO A 1 243 ? -23.969 -14.477 -11.039 1 90.31 243 PRO A O 1
ATOM 1883 N N . LYS A 1 244 ? -25.578 -12.93 -11.039 1 90.88 244 LYS A N 1
ATOM 1884 C CA . LYS A 1 244 ? -24.781 -11.938 -10.328 1 90.88 244 LYS A CA 1
ATOM 1885 C C . LYS A 1 244 ? -25.094 -11.945 -8.836 1 90.88 244 LYS A C 1
ATOM 1887 O O . LYS A 1 244 ? -26.25 -12.086 -8.438 1 90.88 244 LYS A O 1
ATOM 1892 N N . ILE A 1 245 ? -24.078 -11.898 -8.07 1 86.88 245 ILE A N 1
ATOM 1893 C CA . ILE A 1 245 ? -24.25 -11.773 -6.629 1 86.88 245 ILE A CA 1
ATOM 1894 C C . ILE A 1 245 ? -23.797 -10.383 -6.18 1 86.88 245 ILE A C 1
ATOM 1896 O O . ILE A 1 245 ? -22.734 -9.906 -6.574 1 86.88 245 ILE A O 1
ATOM 1900 N N . ARG A 1 246 ? -24.625 -9.641 -5.348 1 73.94 246 ARG A N 1
ATOM 1901 C CA . ARG A 1 246 ? -24.344 -8.281 -4.918 1 73.94 246 ARG A CA 1
ATOM 1902 C C . ARG A 1 246 ? -23.172 -8.242 -3.938 1 73.94 246 ARG A C 1
ATOM 1904 O O . ARG A 1 246 ? -23.141 -9.016 -2.977 1 73.94 246 ARG A O 1
ATOM 1911 N N . SER A 1 247 ? -22.203 -7.469 -4.402 1 63.03 247 SER A N 1
ATOM 1912 C CA . SER A 1 247 ? -21.031 -7.297 -3.561 1 63.03 247 SER A CA 1
ATOM 1913 C C . SER A 1 247 ? -21.375 -6.59 -2.256 1 63.03 247 SER A C 1
ATOM 1915 O O . SER A 1 247 ? -22.344 -5.832 -2.195 1 63.03 247 SER A O 1
ATOM 1917 N N . VAL A 1 248 ? -20.938 -7.105 -1.074 1 54.06 248 VAL A N 1
ATOM 1918 C CA . VAL A 1 248 ? -21.078 -6.371 0.179 1 54.06 248 VAL A CA 1
ATOM 1919 C C . VAL A 1 248 ? -20.266 -5.074 0.103 1 54.06 248 VAL A C 1
ATOM 1921 O O . VAL A 1 248 ? -19.062 -5.07 0.347 1 54.06 248 VAL A O 1
ATOM 1924 N N . ASP A 1 249 ? -20.062 -4.535 -0.957 1 51.5 249 ASP A N 1
ATOM 1925 C CA . ASP A 1 249 ? -19.219 -3.373 -1.184 1 51.5 249 ASP A CA 1
ATOM 1926 C C . ASP A 1 249 ? -19.328 -2.379 -0.03 1 51.5 249 ASP A C 1
ATOM 1928 O O . ASP A 1 249 ? -20.375 -1.771 0.174 1 51.5 249 ASP A O 1
ATOM 1932 N N . GLU A 1 250 ? -18.797 -2.711 0.935 1 47.78 250 GLU A N 1
ATOM 1933 C CA . GLU A 1 250 ? -18.625 -1.845 2.098 1 47.78 250 GLU A CA 1
ATOM 1934 C C . GLU A 1 250 ? -18.078 -0.481 1.696 1 47.78 250 GLU A C 1
ATOM 1936 O O . GLU A 1 250 ? -17.797 0.358 2.555 1 47.78 250 GLU A O 1
ATOM 1941 N N . ARG A 1 251 ? -17.625 -0.232 0.432 1 45.94 251 ARG A N 1
ATOM 1942 C CA . ARG A 1 251 ? -17.188 1.086 -0.016 1 45.94 251 ARG A CA 1
ATOM 1943 C C . ARG A 1 251 ? -18.141 2.174 0.476 1 45.94 251 ARG A C 1
ATOM 1945 O O . ARG A 1 251 ? -17.734 3.334 0.615 1 45.94 251 ARG A O 1
ATOM 1952 N N . PHE A 1 252 ? -19.422 1.629 0.753 1 48.09 252 PHE A N 1
ATOM 1953 C CA . PHE A 1 252 ? -20.516 2.555 1.027 1 48.09 252 PHE A CA 1
ATOM 1954 C C . PHE A 1 252 ? -20.625 2.84 2.521 1 48.09 252 PHE A C 1
ATOM 1956 O O . PHE A 1 252 ? -21.562 3.486 2.969 1 48.09 252 PHE A O 1
ATOM 1963 N N . GLN A 1 253 ? -19.562 2.338 3.148 1 55.91 253 GLN A N 1
ATOM 1964 C CA . GLN A 1 253 ? -19.703 2.506 4.594 1 55.91 253 GLN A CA 1
ATOM 1965 C C . GLN A 1 253 ? -19.062 3.809 5.059 1 55.91 253 GLN A C 1
ATOM 1967 O O . GLN A 1 253 ? -18.297 4.438 4.309 1 55.91 253 GLN A O 1
ATOM 1972 N N . SER A 1 254 ? -19.516 4.328 6.191 1 66.31 254 SER A N 1
ATOM 1973 C CA . SER A 1 254 ? -19.016 5.504 6.898 1 66.31 254 SER A CA 1
ATOM 1974 C C . SER A 1 254 ? -17.5 5.473 7.016 1 66.31 254 SER A C 1
ATOM 1976 O O . SER A 1 254 ? -16.906 4.414 7.23 1 66.31 254 SER A O 1
ATOM 1978 N N . VAL A 1 255 ? -16.906 6.625 6.621 1 78.06 255 VAL A N 1
ATOM 1979 C CA . VAL A 1 255 ? -15.461 6.746 6.746 1 78.06 255 VAL A CA 1
ATOM 1980 C C . VAL A 1 255 ? -15.102 7.16 8.172 1 78.06 255 VAL A C 1
ATOM 1982 O O . VAL A 1 255 ? -13.93 7.371 8.484 1 78.06 255 VAL A O 1
ATOM 1985 N N . ALA A 1 256 ? -16.141 7.246 9.047 1 81.44 256 ALA A N 1
ATOM 1986 C CA . ALA A 1 256 ? -15.898 7.676 10.422 1 81.44 256 ALA A CA 1
ATOM 1987 C C . ALA A 1 256 ? -14.961 6.715 11.148 1 81.44 256 ALA A C 1
ATOM 1989 O O . ALA A 1 256 ? -15.086 5.496 11.008 1 81.44 256 ALA A O 1
ATOM 1990 N N . GLY A 1 257 ? -13.977 7.34 11.828 1 85.69 257 GLY A N 1
ATOM 1991 C CA . GLY A 1 257 ? -13.062 6.559 12.641 1 85.69 257 GLY A CA 1
ATOM 1992 C C . GLY A 1 257 ? -11.891 6.004 11.859 1 85.69 257 GLY A C 1
ATOM 1993 O O . GLY A 1 257 ? -11.117 5.188 12.367 1 85.69 257 GLY A O 1
ATOM 1994 N N . GLU A 1 258 ? -11.695 6.492 10.672 1 83.94 258 GLU A N 1
ATOM 1995 C CA . GLU A 1 258 ? -10.656 5.914 9.828 1 83.94 258 GLU A CA 1
ATOM 1996 C C . GLU A 1 258 ? -9.492 6.879 9.641 1 83.94 258 GLU A C 1
ATOM 1998 O O . GLU A 1 258 ? -9.602 8.062 9.961 1 83.94 258 GLU A O 1
ATOM 2003 N N . VAL A 1 259 ? -8.344 6.312 9.242 1 88.25 259 VAL A N 1
ATOM 2004 C CA . VAL A 1 259 ? -7.117 7.047 8.93 1 88.25 259 VAL A CA 1
ATOM 2005 C C . VAL A 1 259 ? -6.855 6.996 7.426 1 88.25 259 VAL A C 1
ATOM 2007 O O . VAL A 1 259 ? -7.062 5.961 6.789 1 88.25 259 VAL A O 1
ATOM 2010 N N . PHE A 1 260 ? -6.43 8.148 6.859 1 87.44 260 PHE A N 1
ATOM 2011 C CA . PHE A 1 260 ? -6.164 8.211 5.426 1 87.44 260 PHE A CA 1
ATOM 2012 C C . PHE A 1 260 ? -4.816 8.867 5.156 1 87.44 260 PHE A C 1
ATOM 2014 O O . PHE A 1 260 ? -4.527 9.945 5.676 1 87.44 260 PHE A O 1
ATOM 2021 N N . TYR A 1 261 ? -3.957 8.219 4.355 1 89.25 261 TYR A N 1
ATOM 2022 C CA . TYR A 1 261 ? -2.783 8.891 3.811 1 89.25 261 TYR A CA 1
ATOM 2023 C C . TYR A 1 261 ? -3.176 9.852 2.697 1 89.25 261 TYR A C 1
ATOM 2025 O O . TYR A 1 261 ? -4.031 9.539 1.866 1 89.25 261 TYR A O 1
ATOM 2033 N N . VAL A 1 262 ? -2.639 11.031 2.734 1 91.25 262 VAL A N 1
ATOM 2034 C CA . VAL A 1 262 ? -2.855 12.047 1.707 1 91.25 262 VAL A CA 1
ATOM 2035 C C . VAL A 1 262 ? -1.521 12.438 1.077 1 91.25 262 VAL A C 1
ATOM 2037 O O . VAL A 1 262 ? -0.628 12.945 1.762 1 91.25 262 VAL A O 1
ATOM 2040 N N . THR A 1 263 ? -1.336 12.125 -0.234 1 88.19 263 THR A N 1
ATOM 2041 C CA . THR A 1 263 ? -0.109 12.453 -0.949 1 88.19 263 THR A CA 1
ATOM 2042 C C . THR A 1 263 ? -0.395 13.422 -2.094 1 88.19 263 THR A C 1
ATOM 2044 O O . THR A 1 263 ? -1.553 13.633 -2.459 1 88.19 263 THR A O 1
ATOM 2047 N N . ASP A 1 264 ? 0.643 14.094 -2.621 1 86 264 ASP A N 1
ATOM 2048 C CA . ASP A 1 264 ? 0.474 15.016 -3.74 1 86 264 ASP A CA 1
ATOM 2049 C C . ASP A 1 264 ? 0.944 14.383 -5.047 1 86 264 ASP A C 1
ATOM 2051 O O . ASP A 1 264 ? 1.048 15.062 -6.07 1 86 264 ASP A O 1
ATOM 2055 N N . ASP A 1 265 ? 1.356 13.148 -5.031 1 72.75 265 ASP A N 1
ATOM 2056 C CA . ASP A 1 265 ? 1.755 12.352 -6.188 1 72.75 265 ASP A CA 1
ATOM 2057 C C . ASP A 1 265 ? 3.055 12.875 -6.793 1 72.75 265 ASP A C 1
ATOM 2059 O O . ASP A 1 265 ? 3.268 12.766 -8 1 72.75 265 ASP A O 1
ATOM 2063 N N . THR A 1 266 ? 3.76 13.648 -6.008 1 80.56 266 THR A N 1
ATOM 2064 C CA . THR A 1 266 ? 5.121 13.953 -6.434 1 80.56 266 THR A CA 1
ATOM 2065 C C . THR A 1 266 ? 5.871 12.68 -6.809 1 80.56 266 THR A C 1
ATOM 2067 O O . THR A 1 266 ? 5.844 11.695 -6.07 1 80.56 266 THR A O 1
ATOM 2070 N N . PRO A 1 267 ? 6.469 12.734 -7.961 1 72.94 267 PRO A N 1
ATOM 2071 C CA . PRO A 1 267 ? 7.211 11.531 -8.359 1 72.94 267 PRO A CA 1
ATOM 2072 C C . PRO A 1 267 ? 8.328 11.18 -7.375 1 72.94 267 PRO A C 1
ATOM 2074 O O . PRO A 1 267 ? 8.914 12.062 -6.754 1 72.94 267 PRO A O 1
ATOM 2077 N N . LEU A 1 268 ? 8.508 9.922 -7.312 1 70.94 268 LEU A N 1
ATOM 2078 C CA . LEU A 1 268 ? 9.609 9.445 -6.477 1 70.94 268 LEU A CA 1
ATOM 2079 C C . LEU A 1 268 ? 10.953 9.891 -7.043 1 70.94 268 LEU A C 1
ATOM 2081 O O . LEU A 1 268 ? 11.289 9.555 -8.18 1 70.94 268 LEU A O 1
ATOM 2085 N N . GLU A 1 269 ? 11.625 10.695 -6.312 1 74 269 GLU A N 1
ATOM 2086 C CA . GLU A 1 269 ? 12.93 11.188 -6.738 1 74 269 GLU A CA 1
ATOM 2087 C C . GLU A 1 269 ? 13.82 11.492 -5.539 1 74 269 GLU A C 1
ATOM 2089 O O . GLU A 1 269 ? 13.359 11.484 -4.395 1 74 269 GLU A O 1
ATOM 2094 N N . ASP A 1 270 ? 15.047 11.672 -5.934 1 77.94 270 ASP A N 1
ATOM 2095 C CA . ASP A 1 270 ? 15.992 12.086 -4.902 1 77.94 270 ASP A CA 1
ATOM 2096 C C . ASP A 1 270 ? 15.594 13.438 -4.305 1 77.94 270 ASP A C 1
ATOM 2098 O O . ASP A 1 270 ? 15.18 14.344 -5.027 1 77.94 270 ASP A O 1
ATOM 2102 N N . ILE A 1 271 ? 15.695 13.516 -3.01 1 87.81 271 ILE A N 1
ATOM 2103 C CA . ILE A 1 271 ? 15.273 14.711 -2.285 1 87.81 271 ILE A CA 1
ATOM 2104 C C . ILE A 1 271 ? 16.016 15.938 -2.826 1 87.81 271 ILE A C 1
ATOM 2106 O O . ILE A 1 271 ? 15.445 17.031 -2.893 1 87.81 271 ILE A O 1
ATOM 2110 N N . TYR A 1 272 ? 17.266 15.773 -3.238 1 90.25 272 TYR A N 1
ATOM 2111 C CA . TYR A 1 272 ? 18.031 16.922 -3.693 1 90.25 272 TYR A CA 1
ATOM 2112 C C . TYR A 1 272 ? 17.609 17.344 -5.094 1 90.25 272 TYR A C 1
ATOM 2114 O O . TYR A 1 272 ? 17.656 18.531 -5.426 1 90.25 272 TYR A O 1
ATOM 2122 N N . GLU A 1 273 ? 17.203 16.375 -5.863 1 87.75 273 GLU A N 1
ATOM 2123 C CA . GLU A 1 273 ? 16.625 16.734 -7.152 1 87.75 273 GLU A CA 1
ATOM 2124 C C . GLU A 1 273 ? 15.297 17.469 -6.977 1 87.75 273 GLU A C 1
ATOM 2126 O O . GLU A 1 273 ? 14.992 18.391 -7.73 1 87.75 273 GLU A O 1
ATOM 2131 N N . PHE A 1 274 ? 14.602 17.016 -6.035 1 89.75 274 PHE A N 1
ATOM 2132 C CA . PHE A 1 274 ? 13.359 17.688 -5.684 1 89.75 274 PHE A CA 1
ATOM 2133 C C . PHE A 1 274 ? 13.617 19.109 -5.227 1 89.75 274 PHE A C 1
ATOM 2135 O O . PHE A 1 274 ? 12.875 20.031 -5.582 1 89.75 274 PHE A O 1
ATOM 2142 N N . LEU A 1 275 ? 14.695 19.375 -4.508 1 95.5 275 LEU A N 1
ATOM 2143 C CA . LEU A 1 275 ? 14.992 20.656 -3.887 1 95.5 275 LEU A CA 1
ATOM 2144 C C . LEU A 1 275 ? 15.648 21.594 -4.887 1 95.5 275 LEU A C 1
ATOM 2146 O O . LEU A 1 275 ? 15.703 22.812 -4.66 1 95.5 275 LEU A O 1
ATOM 2150 N N . ARG A 1 276 ? 16.125 21.094 -5.938 1 95.38 276 ARG A N 1
ATOM 2151 C CA . ARG A 1 276 ? 16.984 21.844 -6.867 1 95.38 276 ARG A CA 1
ATOM 2152 C C . ARG A 1 276 ? 16.312 23.125 -7.32 1 95.38 276 ARG A C 1
ATOM 2154 O O . ARG A 1 276 ? 16.891 24.219 -7.211 1 95.38 276 ARG A O 1
ATOM 2161 N N . PRO A 1 277 ? 15.047 23.078 -7.773 1 96 277 PRO A N 1
ATOM 2162 C CA . PRO A 1 277 ? 14.43 24.312 -8.242 1 96 277 PRO A CA 1
ATOM 2163 C C . PRO A 1 277 ? 14.273 25.359 -7.129 1 96 277 PRO A C 1
ATOM 2165 O O . PRO A 1 277 ? 14.344 26.562 -7.391 1 96 277 PRO A O 1
ATOM 2168 N N . PHE A 1 278 ? 14.117 24.938 -5.953 1 97.12 278 PHE A N 1
ATOM 2169 C CA . PHE A 1 278 ? 13.898 25.844 -4.828 1 97.12 278 PHE A CA 1
ATOM 2170 C C . PHE A 1 278 ? 15.211 26.484 -4.383 1 97.12 278 PHE A C 1
ATOM 2172 O O . PHE A 1 278 ? 15.242 27.656 -4.039 1 97.12 278 PHE A O 1
ATOM 2179 N N . VAL A 1 279 ? 16.234 25.656 -4.422 1 96.31 279 VAL A N 1
ATOM 2180 C CA . VAL A 1 279 ? 17.562 26.141 -4.059 1 96.31 279 VAL A CA 1
ATOM 2181 C C . VAL A 1 279 ? 18.062 27.141 -5.109 1 96.31 279 VAL A C 1
ATOM 2183 O O . VAL A 1 279 ? 18.594 28.203 -4.773 1 96.31 279 VAL A O 1
ATOM 2186 N N . GLU A 1 280 ? 17.859 26.844 -6.312 1 96.56 280 GLU A N 1
ATOM 2187 C CA . GLU A 1 280 ? 18.359 27.656 -7.422 1 96.56 280 GLU A CA 1
ATOM 2188 C C . GLU A 1 280 ? 17.625 29 -7.496 1 96.56 280 GLU A C 1
ATOM 2190 O O . GLU A 1 280 ? 18.203 30.016 -7.867 1 96.56 280 GLU A O 1
ATOM 2195 N N . CYS A 1 281 ? 16.391 29.016 -7.176 1 95.69 281 CYS A N 1
ATOM 2196 C CA . CYS A 1 281 ? 15.617 30.25 -7.27 1 95.69 281 CYS A CA 1
ATOM 2197 C C . CYS A 1 281 ? 16.094 31.281 -6.246 1 95.69 281 CYS A C 1
ATOM 2199 O O . CYS A 1 281 ? 15.867 32.469 -6.406 1 95.69 281 CYS A O 1
ATOM 2201 N N . GLN A 1 282 ? 16.75 30.828 -5.203 1 94.94 282 GLN A N 1
ATOM 2202 C CA . GLN A 1 282 ? 17.297 31.703 -4.168 1 94.94 282 GLN A CA 1
ATOM 2203 C C . GLN A 1 282 ? 18.75 32.031 -4.457 1 94.94 282 GLN A C 1
ATOM 2205 O O . GLN A 1 282 ? 19.438 32.625 -3.607 1 94.94 282 GLN A O 1
ATOM 2210 N N . GLY A 1 283 ? 19.234 31.625 -5.629 1 94.06 283 GLY A N 1
ATOM 2211 C CA . GLY A 1 283 ? 20.609 31.906 -6.016 1 94.06 283 GLY A CA 1
ATOM 2212 C C . GLY A 1 283 ? 21.609 30.938 -5.402 1 94.06 283 GLY A C 1
ATOM 2213 O O . GLY A 1 283 ? 22.812 31.203 -5.398 1 94.06 283 GLY A O 1
ATOM 2214 N N . CYS A 1 284 ? 21.125 29.922 -4.812 1 95.62 284 CYS A N 1
ATOM 2215 C CA . CYS A 1 284 ? 21.984 28.891 -4.227 1 95.62 284 CYS A CA 1
ATOM 2216 C C . CYS A 1 284 ? 22.188 27.734 -5.199 1 95.62 284 CYS A C 1
ATOM 2218 O O . CYS A 1 284 ? 21.625 27.734 -6.301 1 95.62 284 CYS A O 1
ATOM 2220 N N . ARG A 1 285 ? 23.062 26.75 -4.844 1 95.81 285 ARG A N 1
ATOM 2221 C CA . ARG A 1 285 ? 23.312 25.578 -5.672 1 95.81 285 ARG A CA 1
ATOM 2222 C C . ARG A 1 285 ? 23.5 24.328 -4.812 1 95.81 285 ARG A C 1
ATOM 2224 O O . ARG A 1 285 ? 23.734 24.438 -3.607 1 95.81 285 ARG A O 1
ATOM 2231 N N . LEU A 1 286 ? 23.312 23.219 -5.41 1 94.69 286 LEU A N 1
ATOM 2232 C CA . LEU A 1 286 ? 23.609 21.938 -4.758 1 94.69 286 LEU A CA 1
ATOM 2233 C C . LEU A 1 286 ? 25.094 21.625 -4.855 1 94.69 286 LEU A C 1
ATOM 2235 O O . LEU A 1 286 ? 25.75 21.969 -5.848 1 94.69 286 LEU A O 1
ATOM 2239 N N . SER A 1 287 ? 25.578 21.031 -3.865 1 93.38 287 SER A N 1
ATOM 2240 C CA . SER A 1 287 ? 26.984 20.656 -3.887 1 93.38 287 SER A CA 1
ATOM 2241 C C . SER A 1 287 ? 27.266 19.609 -4.965 1 93.38 287 SER A C 1
ATOM 2243 O O . SER A 1 287 ? 26.391 18.797 -5.293 1 93.38 287 SER A O 1
ATOM 2245 N N . GLU A 1 288 ? 28.391 19.594 -5.402 1 90.56 288 GLU A N 1
ATOM 2246 C CA . GLU A 1 288 ? 28.828 18.609 -6.387 1 90.56 288 GLU A CA 1
ATOM 2247 C C . GLU A 1 288 ? 29.25 17.312 -5.715 1 90.56 288 GLU A C 1
ATOM 2249 O O . GLU A 1 288 ? 29.234 16.25 -6.34 1 90.56 288 GLU A O 1
ATOM 2254 N N . TYR A 1 289 ? 29.625 17.469 -4.504 1 87.69 289 TYR A N 1
ATOM 2255 C CA . TYR A 1 289 ? 30.031 16.297 -3.744 1 87.69 289 TYR A CA 1
ATOM 2256 C C . TYR A 1 289 ? 28.906 15.797 -2.857 1 87.69 289 TYR A C 1
ATOM 2258 O O . TYR A 1 289 ? 27.938 16.516 -2.613 1 87.69 289 TYR A O 1
ATOM 2266 N N . THR A 1 290 ? 29.047 14.562 -2.451 1 88.19 290 THR A N 1
ATOM 2267 C CA . THR A 1 290 ? 28.094 13.961 -1.516 1 88.19 290 THR A CA 1
ATOM 2268 C C . THR A 1 290 ? 28.812 13.484 -0.254 1 88.19 290 THR A C 1
ATOM 2270 O O . THR A 1 290 ? 29.891 12.891 -0.332 1 88.19 290 THR A O 1
ATOM 2273 N N . VAL A 1 291 ? 28.297 13.891 0.847 1 89.06 291 VAL A N 1
ATOM 2274 C CA . VAL A 1 291 ? 28.828 13.438 2.127 1 89.06 291 VAL A CA 1
ATOM 2275 C C . VAL A 1 291 ? 28.219 12.086 2.494 1 89.06 291 VAL A C 1
ATOM 2277 O O . VAL A 1 291 ? 27 11.922 2.457 1 89.06 291 VAL A O 1
ATOM 2280 N N . PRO A 1 292 ? 29.062 11.148 2.842 1 86.12 292 PRO A N 1
ATOM 2281 C CA . PRO A 1 292 ? 28.516 9.859 3.268 1 86.12 292 PRO A CA 1
ATOM 2282 C C . PRO A 1 292 ? 27.641 9.977 4.512 1 86.12 292 PRO A C 1
ATOM 2284 O O . PRO A 1 292 ? 27.953 10.742 5.426 1 86.12 292 PRO A O 1
ATOM 2287 N N . TYR A 1 293 ? 26.609 9.227 4.488 1 85.81 293 TYR A N 1
ATOM 2288 C CA . TYR A 1 293 ? 25.625 9.266 5.551 1 85.81 293 TYR A CA 1
ATOM 2289 C C . TYR A 1 293 ? 26.266 9.094 6.918 1 85.81 293 TYR A C 1
ATOM 2291 O O . TYR A 1 293 ? 26.016 9.867 7.84 1 85.81 293 TYR A O 1
ATOM 2299 N N . LEU A 1 294 ? 27.109 8.109 7.078 1 84.75 294 LEU A N 1
ATOM 2300 C CA . LEU A 1 294 ? 27.703 7.77 8.367 1 84.75 294 LEU A CA 1
ATOM 2301 C C . LEU A 1 294 ? 28.562 8.906 8.891 1 84.75 294 LEU A C 1
ATOM 2303 O O . LEU A 1 294 ? 28.594 9.172 10.094 1 84.75 294 LEU A O 1
ATOM 2307 N N . LEU A 1 295 ? 29.266 9.539 7.988 1 87.81 295 LEU A N 1
ATOM 2308 C CA . LEU A 1 295 ? 30.094 10.68 8.383 1 87.81 295 LEU A CA 1
ATOM 2309 C C . LEU A 1 295 ? 29.219 11.844 8.836 1 87.81 295 LEU A C 1
ATOM 2311 O O . LEU A 1 295 ? 29.516 12.5 9.836 1 87.81 295 LEU A O 1
ATOM 2315 N N . ALA A 1 296 ? 28.219 12.086 8.055 1 88.44 296 ALA A N 1
ATOM 2316 C CA . ALA A 1 296 ? 27.297 13.172 8.391 1 88.44 296 ALA A CA 1
ATOM 2317 C C . ALA A 1 296 ? 26.672 12.969 9.773 1 88.44 296 ALA A C 1
ATOM 231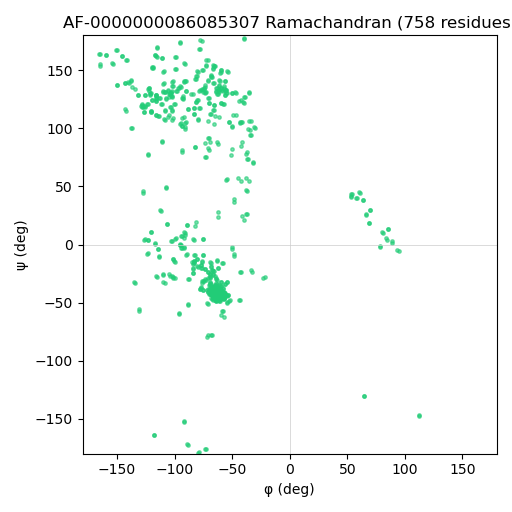9 O O . ALA A 1 296 ? 26.641 13.891 10.586 1 88.44 296 ALA A O 1
ATOM 2320 N N . ILE A 1 297 ? 26.25 11.758 10 1 87.94 297 ILE A N 1
ATOM 2321 C CA . ILE A 1 297 ? 25.578 11.453 11.258 1 87.94 297 ILE A CA 1
ATOM 2322 C C . ILE A 1 297 ? 26.562 11.578 12.414 1 87.94 297 ILE A C 1
ATOM 2324 O O . ILE A 1 297 ? 26.219 12.102 13.477 1 87.94 297 ILE A O 1
ATOM 2328 N N . LEU A 1 298 ? 27.734 11.133 12.25 1 89.81 298 LEU A N 1
ATOM 2329 C CA . LEU A 1 298 ? 28.75 11.203 13.289 1 89.81 298 LEU A CA 1
ATOM 2330 C C . LEU A 1 298 ? 29.078 12.648 13.641 1 89.81 298 LEU A C 1
ATOM 2332 O O . LEU A 1 298 ? 29.156 13 14.82 1 89.81 298 LEU A O 1
ATOM 2336 N N . VAL A 1 299 ? 29.266 13.438 12.68 1 89.75 299 VAL A N 1
ATOM 2337 C CA . VAL A 1 299 ? 29.578 14.852 12.898 1 89.75 299 VAL A CA 1
ATOM 2338 C C . VAL A 1 299 ? 28.406 15.531 13.617 1 89.75 299 VAL A C 1
ATOM 2340 O O . VAL A 1 299 ? 28.609 16.297 14.562 1 89.75 299 VAL A O 1
ATOM 2343 N N . LEU A 1 300 ? 27.219 15.281 13.172 1 88 300 LEU A N 1
ATOM 2344 C CA . LEU A 1 300 ? 26.047 15.914 13.766 1 88 300 LEU A CA 1
ATOM 2345 C C . LEU A 1 300 ? 25.859 15.461 15.203 1 88 300 LEU A C 1
ATOM 2347 O O . LEU A 1 300 ? 25.438 16.25 16.062 1 88 300 LEU A O 1
ATOM 2351 N N . MET A 1 301 ? 26.172 14.203 15.453 1 88.12 301 MET A N 1
ATOM 2352 C CA . MET A 1 301 ? 26.062 13.695 16.812 1 88.12 301 MET A CA 1
ATOM 2353 C C . MET A 1 301 ? 27.078 14.375 17.734 1 88.12 301 MET A C 1
ATOM 2355 O O . MET A 1 301 ? 26.766 14.688 18.891 1 88.12 301 MET A O 1
ATOM 2359 N N . LEU A 1 302 ? 28.203 14.625 17.219 1 89.56 302 LEU A N 1
ATOM 2360 C CA . LEU A 1 302 ? 29.234 15.312 17.984 1 89.56 302 LEU A CA 1
ATOM 2361 C C . LEU A 1 302 ? 28.844 16.766 18.234 1 89.56 302 LEU A C 1
ATOM 2363 O O . LEU A 1 302 ? 29.031 17.281 19.344 1 89.56 302 LEU A O 1
ATOM 2367 N N . VAL A 1 303 ? 28.344 17.375 17.25 1 86.5 303 VAL A N 1
ATOM 2368 C CA . VAL A 1 303 ? 27.891 18.766 17.391 1 86.5 303 VAL A CA 1
ATOM 2369 C C . VAL A 1 303 ? 26.766 18.844 18.406 1 86.5 303 VAL A C 1
ATOM 2371 O O . VAL A 1 303 ? 26.734 19.75 19.25 1 86.5 303 VAL A O 1
ATOM 2374 N N . ALA A 1 304 ? 25.859 17.938 18.266 1 83.81 304 ALA A N 1
ATOM 2375 C CA . ALA A 1 304 ? 24.75 17.906 19.219 1 83.81 304 ALA A CA 1
ATOM 2376 C C . ALA A 1 304 ? 25.25 17.734 20.641 1 83.81 304 ALA A C 1
ATOM 2378 O O . ALA A 1 304 ? 24.734 18.344 21.578 1 83.81 304 ALA A O 1
ATOM 2379 N N . LEU A 1 305 ? 26.203 16.906 20.828 1 85.81 305 LEU A N 1
ATOM 2380 C CA . LEU A 1 305 ? 26.797 16.672 22.141 1 85.81 305 LEU A CA 1
ATOM 2381 C C . LEU A 1 305 ? 27.469 17.938 22.656 1 85.81 305 LEU A C 1
ATOM 2383 O O . LEU A 1 305 ? 27.312 18.297 23.828 1 85.81 305 LEU A O 1
ATOM 2387 N N . LEU A 1 306 ? 28.156 18.578 21.812 1 86.44 306 LEU A N 1
ATOM 2388 C CA . LEU A 1 306 ? 28.844 19.812 22.203 1 86.44 306 LEU A CA 1
ATOM 2389 C C . LEU A 1 306 ? 27.844 20.906 22.578 1 86.44 306 LEU A C 1
ATOM 2391 O O . LEU A 1 306 ? 28.047 21.625 23.547 1 86.44 306 LEU A O 1
ATOM 2395 N N . LEU A 1 307 ? 26.828 21 21.797 1 84.19 307 LEU A N 1
ATOM 2396 C CA . LEU A 1 307 ? 25.797 22 22.078 1 84.19 307 LEU A CA 1
ATOM 2397 C C . LEU A 1 307 ? 25.094 21.703 23.391 1 84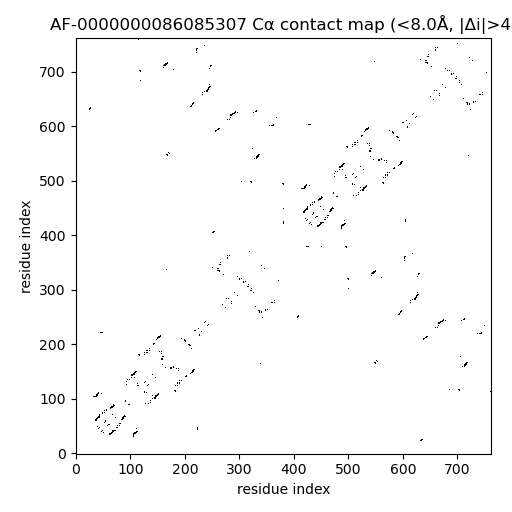.19 307 LEU A C 1
ATOM 2399 O O . LEU A 1 307 ? 24.703 22.609 24.125 1 84.19 307 LEU A O 1
ATOM 2403 N N . ARG A 1 308 ? 24.859 20.469 23.656 1 82.75 308 ARG A N 1
ATOM 2404 C CA . ARG A 1 308 ? 24.234 20.078 24.906 1 82.75 308 ARG A CA 1
ATOM 2405 C C . ARG A 1 308 ? 25.094 20.484 26.109 1 82.75 308 ARG A C 1
ATOM 2407 O O . ARG A 1 308 ? 24.562 20.875 27.141 1 82.75 308 ARG A O 1
ATOM 2414 N N . LEU A 1 309 ? 26.312 20.391 25.891 1 83.25 309 LEU A N 1
ATOM 2415 C CA . LEU A 1 309 ? 27.25 20.719 26.953 1 83.25 309 LEU A CA 1
ATOM 2416 C C . LEU A 1 309 ? 27.312 22.219 27.188 1 83.25 309 LEU A C 1
ATOM 2418 O O . LEU A 1 309 ? 27.469 22.672 28.328 1 83.25 309 LEU A O 1
ATOM 2422 N N . VAL A 1 310 ? 27.078 22.953 26.125 1 81.25 310 VAL A N 1
ATOM 2423 C CA . VAL A 1 310 ? 27.25 24.391 26.25 1 81.25 310 VAL A CA 1
ATOM 2424 C C . VAL A 1 310 ? 25.891 25.078 26.406 1 81.25 310 VAL A C 1
ATOM 2426 O O . VAL A 1 310 ? 25.812 26.266 26.688 1 81.25 310 VAL A O 1
ATOM 2429 N N . ARG A 1 311 ? 24.859 24.391 26.172 1 71.88 311 ARG A N 1
ATOM 2430 C CA . ARG A 1 311 ? 23.484 24.875 26.109 1 71.88 311 ARG A CA 1
ATOM 2431 C C . ARG A 1 311 ? 23.188 25.828 27.266 1 71.88 311 ARG A C 1
ATOM 2433 O O . ARG A 1 311 ? 22.547 26.875 27.062 1 71.88 311 ARG A O 1
ATOM 2440 N N . PRO A 1 312 ? 23.562 25.406 28.453 1 67.06 312 PRO A N 1
ATOM 2441 C CA . PRO A 1 312 ? 23.25 26.344 29.531 1 67.06 312 PRO A CA 1
ATOM 2442 C C . PRO A 1 312 ? 23.891 27.719 29.328 1 67.06 312 PRO A C 1
ATOM 2444 O O . PRO A 1 312 ? 23.391 28.719 29.859 1 67.06 312 PRO A O 1
ATOM 2447 N N . LEU A 1 313 ? 24.812 27.766 28.484 1 66 313 LEU A N 1
ATOM 2448 C CA . LEU A 1 313 ? 25.609 28.984 28.359 1 66 313 LEU A CA 1
ATOM 2449 C C . LEU A 1 313 ? 25.422 29.625 27 1 66 313 LEU A C 1
ATOM 2451 O O . LEU A 1 313 ? 25.594 30.828 26.844 1 66 313 LEU A O 1
ATOM 2455 N N . TYR A 1 314 ? 25.078 28.781 25.938 1 61.22 314 TYR A N 1
ATOM 2456 C CA . TYR A 1 314 ? 25.062 29.281 24.562 1 61.22 314 TYR A CA 1
ATOM 2457 C C . TYR A 1 314 ? 23.922 28.656 23.781 1 61.22 314 TYR A C 1
ATOM 2459 O O . TYR A 1 314 ? 23.719 27.438 23.812 1 61.22 314 TYR A O 1
ATOM 2467 N N . ARG A 1 315 ? 23.062 29.469 23.391 1 61.12 315 ARG A N 1
ATOM 2468 C CA . ARG A 1 315 ? 22.047 29 22.453 1 61.12 315 ARG A CA 1
ATOM 2469 C C . ARG A 1 315 ? 22.484 29.266 21.016 1 61.12 31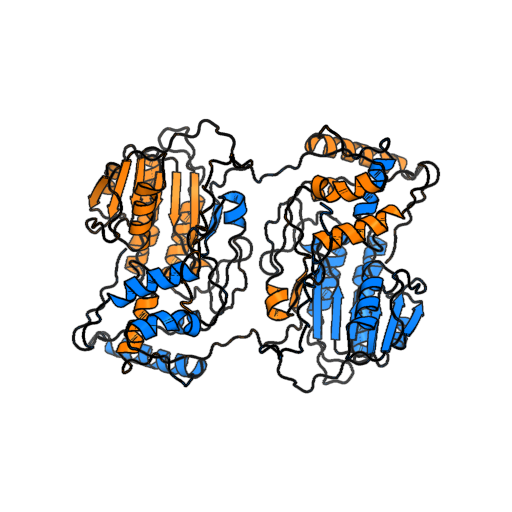5 ARG A C 1
ATOM 2471 O O . ARG A 1 315 ? 22.703 30.422 20.625 1 61.12 315 ARG A O 1
ATOM 2478 N N . PRO A 1 316 ? 22.812 28.078 20.344 1 59.81 316 PRO A N 1
ATOM 2479 C CA . PRO A 1 316 ? 23.328 28.297 19 1 59.81 316 PRO A CA 1
ATOM 2480 C C . PRO A 1 316 ? 22.375 29.125 18.141 1 59.81 316 PRO A C 1
ATOM 2482 O O . PRO A 1 316 ? 21.141 28.984 18.25 1 59.81 316 PRO A O 1
ATOM 2485 N N . ARG A 1 317 ? 22.984 30.062 17.531 1 56.5 317 ARG A N 1
ATOM 2486 C CA . ARG A 1 317 ? 22.266 30.969 16.625 1 56.5 317 ARG A CA 1
ATOM 2487 C C . ARG A 1 317 ? 21.969 30.281 15.297 1 56.5 317 ARG A C 1
ATOM 2489 O O . ARG A 1 317 ? 21.078 30.719 14.555 1 56.5 317 ARG A O 1
ATOM 2496 N N . VAL A 1 318 ? 22.719 29.25 15.031 1 60.84 318 VAL A N 1
ATOM 2497 C CA . VAL A 1 318 ? 22.578 28.641 13.719 1 60.84 318 VAL A CA 1
ATOM 2498 C C . VAL A 1 318 ? 21.75 27.359 13.836 1 60.84 318 VAL A C 1
ATOM 2500 O O . VAL A 1 318 ? 21.844 26.656 14.836 1 60.84 318 VAL A O 1
ATOM 2503 N N . TYR A 1 319 ? 20.938 27.25 12.844 1 67.69 319 TYR A N 1
ATOM 2504 C CA . TYR A 1 319 ? 20.141 26.031 12.789 1 67.69 319 TYR A CA 1
ATOM 2505 C C . TYR A 1 319 ? 21.016 24.812 12.5 1 67.69 319 TYR A C 1
ATOM 2507 O O . TYR A 1 319 ? 21.766 24.797 11.516 1 67.69 319 TYR A O 1
ATOM 2515 N N . VAL A 1 320 ? 21.156 23.938 13.438 1 74.44 320 VAL A N 1
ATOM 2516 C CA . VAL A 1 320 ? 21.797 22.641 13.227 1 74.44 320 VAL A CA 1
ATOM 2517 C C . VAL A 1 320 ? 20.734 21.547 13.109 1 74.44 320 VAL A C 1
ATOM 2519 O O . VAL A 1 320 ? 19.938 21.344 14.039 1 74.44 320 VAL A O 1
ATOM 2522 N N . PRO A 1 321 ? 20.75 21 11.906 1 81.38 321 PRO A N 1
ATOM 2523 C CA . PRO A 1 321 ? 19.766 19.938 11.781 1 81.38 321 PRO A CA 1
ATOM 2524 C C . PRO A 1 321 ? 20.047 18.75 12.719 1 81.38 321 PRO A C 1
ATOM 2526 O O . PRO A 1 321 ? 21.203 18.391 12.922 1 81.38 321 PRO A O 1
ATOM 2529 N N . PRO A 1 322 ? 19.062 18.281 13.359 1 85.56 322 PRO A N 1
ATOM 2530 C CA . PRO A 1 322 ? 19.266 17.078 14.172 1 85.56 322 PRO A CA 1
ATOM 2531 C C . PRO A 1 322 ? 19.578 15.844 13.328 1 85.56 322 PRO A C 1
ATOM 2533 O O . PRO A 1 322 ? 19.219 15.781 12.148 1 85.56 322 PRO A O 1
ATOM 2536 N N . PRO A 1 323 ? 20.266 14.883 13.914 1 86.19 323 PRO A N 1
ATOM 2537 C CA . PRO A 1 323 ? 20.594 13.656 13.195 1 86.19 323 PRO A CA 1
ATOM 2538 C C . PRO A 1 323 ? 19.359 12.969 12.609 1 86.19 323 PRO A C 1
ATOM 2540 O O . PRO A 1 323 ? 19.422 12.383 11.531 1 86.19 323 PRO A O 1
ATOM 2543 N N . ALA A 1 324 ? 18.25 13.086 13.273 1 87.19 324 ALA A N 1
ATOM 2544 C CA . ALA A 1 324 ? 17 12.461 12.812 1 87.19 324 ALA A CA 1
ATOM 2545 C C . ALA A 1 324 ? 16.562 13.047 11.477 1 87.19 324 ALA A C 1
ATOM 2547 O O . ALA A 1 324 ? 16.016 12.336 10.625 1 87.19 324 ALA A O 1
ATOM 2548 N N . ALA A 1 325 ? 16.734 14.281 11.328 1 87.75 325 ALA A N 1
ATOM 2549 C CA . ALA A 1 325 ? 16.359 14.938 10.086 1 87.75 325 ALA A CA 1
ATOM 2550 C C . ALA A 1 325 ? 17.203 14.43 8.914 1 87.75 325 ALA A C 1
ATOM 2552 O O . ALA A 1 325 ? 16.688 14.258 7.805 1 87.75 325 ALA A O 1
ATOM 2553 N N . VAL A 1 326 ? 18.453 14.211 9.141 1 87 326 VAL A N 1
ATOM 2554 C CA . VAL A 1 326 ? 19.359 13.688 8.109 1 87 326 VAL A CA 1
ATOM 2555 C C . VAL A 1 326 ? 18.969 12.25 7.773 1 87 326 VAL A C 1
ATOM 2557 O O . VAL A 1 326 ? 18.938 11.867 6.602 1 87 326 VAL A O 1
ATOM 2560 N N . THR A 1 327 ? 18.672 11.531 8.812 1 85.75 327 THR A N 1
ATOM 2561 C CA . THR A 1 327 ? 18.234 10.164 8.586 1 85.75 327 THR A CA 1
ATOM 2562 C C . THR A 1 327 ? 16.938 10.148 7.77 1 85.75 327 THR A C 1
ATOM 2564 O O . THR A 1 327 ? 16.766 9.297 6.891 1 85.75 327 THR A O 1
ATOM 2567 N N . TYR A 1 328 ? 16.078 11.031 8.086 1 88.06 328 TYR A N 1
ATOM 2568 C CA . TYR A 1 328 ? 14.805 11.133 7.391 1 88.06 328 TYR A CA 1
ATOM 2569 C C . TYR A 1 328 ? 15.008 11.336 5.895 1 88.06 328 TYR A C 1
ATOM 2571 O O . TYR A 1 328 ? 14.391 10.641 5.082 1 88.06 328 TYR A O 1
ATOM 2579 N N . ILE A 1 329 ? 15.883 12.203 5.512 1 86.06 329 ILE A N 1
ATOM 2580 C CA . ILE A 1 329 ? 16.047 12.547 4.102 1 86.06 329 ILE A CA 1
ATOM 2581 C C . ILE A 1 329 ? 16.828 11.445 3.389 1 86.06 329 ILE A C 1
ATOM 2583 O O . ILE A 1 329 ? 16.812 11.367 2.158 1 86.06 329 ILE A O 1
ATOM 2587 N N . CYS A 1 330 ? 17.484 10.641 4.191 1 82.38 330 CYS A N 1
ATOM 2588 C CA . CYS A 1 330 ? 18.25 9.539 3.605 1 82.38 330 CYS A CA 1
ATOM 2589 C C . CYS A 1 330 ? 17.438 8.25 3.605 1 82.38 330 CYS A C 1
ATOM 2591 O O . CYS A 1 330 ? 17.953 7.191 3.244 1 82.38 330 CYS A O 1
ATOM 2593 N N . THR A 1 331 ? 16.281 8.352 4.113 1 78.06 331 THR A N 1
ATOM 2594 C CA . THR A 1 331 ? 15.367 7.219 4.117 1 78.06 331 THR A CA 1
ATOM 2595 C C . THR A 1 331 ? 14.32 7.363 3.012 1 78.06 331 THR A C 1
ATOM 2597 O O . THR A 1 331 ? 13.812 8.461 2.773 1 78.06 331 THR A O 1
ATOM 2600 N N . SER A 1 332 ? 14.07 6.281 2.332 1 76.38 332 SER A N 1
ATOM 2601 C CA . SER A 1 332 ? 13.039 6.305 1.3 1 76.38 332 SER A CA 1
ATOM 2602 C C . SER A 1 332 ? 11.656 6.102 1.899 1 76.38 332 SER A C 1
ATOM 2604 O O . SER A 1 332 ? 11.391 5.09 2.551 1 76.38 332 SER A O 1
ATOM 2606 N N . LEU A 1 333 ? 10.859 7.125 1.722 1 78.69 333 LEU A N 1
ATOM 2607 C CA . LEU A 1 333 ? 9.5 7.098 2.254 1 78.69 333 LEU A CA 1
ATOM 2608 C C . LEU A 1 333 ? 8.477 7.406 1.162 1 78.69 333 LEU A C 1
ATOM 2610 O O . LEU A 1 333 ? 8.453 8.516 0.626 1 78.69 333 LEU A O 1
ATOM 2614 N N . PHE A 1 334 ? 7.688 6.469 0.842 1 76.69 334 PHE A N 1
ATOM 2615 C CA . PHE A 1 334 ? 6.598 6.691 -0.098 1 76.69 334 PHE A CA 1
ATOM 2616 C C . PHE A 1 334 ? 5.316 6.027 0.391 1 76.69 334 PHE A C 1
ATOM 2618 O O . PHE A 1 334 ? 5.352 4.91 0.91 1 76.69 334 PHE A O 1
ATOM 2625 N N . PHE A 1 335 ? 4.238 6.789 0.271 1 78.75 335 PHE A N 1
ATOM 2626 C CA . PHE A 1 335 ? 2.957 6.352 0.814 1 78.75 335 PHE A CA 1
ATOM 2627 C C . PHE A 1 335 ? 1.911 6.238 -0.289 1 78.75 335 PHE A C 1
ATOM 2629 O O . PHE A 1 335 ? 1.993 6.938 -1.303 1 78.75 335 PHE A O 1
ATOM 2636 N N . ASN A 1 336 ? 1.026 5.398 -0.023 1 70.62 336 ASN A N 1
ATOM 2637 C CA . ASN A 1 336 ? -0.076 5.117 -0.937 1 70.62 336 ASN A CA 1
ATOM 2638 C C . ASN A 1 336 ? -1.366 5.793 -0.482 1 70.62 336 ASN A C 1
ATOM 2640 O O . ASN A 1 336 ? -1.807 5.598 0.653 1 70.62 336 ASN A O 1
ATOM 2644 N N . ARG A 1 337 ? -1.976 6.574 -1.487 1 77.25 337 ARG A N 1
ATOM 2645 C CA . ARG A 1 337 ? -3.189 7.285 -1.103 1 77.25 337 ARG A CA 1
ATOM 2646 C C . ARG A 1 337 ? -4.426 6.629 -1.706 1 77.25 337 ARG A C 1
ATOM 2648 O O . ARG A 1 337 ? -5.473 7.266 -1.834 1 77.25 337 ARG A O 1
ATOM 2655 N N . THR A 1 338 ? -4.387 5.477 -2.137 1 70.44 338 THR A N 1
ATOM 2656 C CA . THR A 1 338 ? -5.477 4.805 -2.832 1 70.44 338 THR A CA 1
ATOM 2657 C C . THR A 1 338 ? -6.738 4.797 -1.974 1 70.44 338 THR A C 1
ATOM 2659 O O . THR A 1 338 ? -7.84 5.02 -2.48 1 70.44 338 THR A O 1
ATOM 2662 N N . LYS A 1 339 ? -6.609 4.488 -0.679 1 73.88 339 LYS A N 1
ATOM 2663 C CA . LYS A 1 339 ? -7.758 4.516 0.221 1 73.88 339 LYS A CA 1
ATOM 2664 C C . LYS A 1 339 ? -8.469 5.867 0.169 1 73.88 339 LYS A C 1
ATOM 2666 O O . LYS A 1 339 ? -9.695 5.926 0.123 1 73.88 339 LYS A O 1
ATOM 2671 N N . ALA A 1 340 ? -7.68 6.914 0.172 1 83.44 340 ALA A N 1
ATOM 2672 C CA . ALA A 1 340 ? -8.25 8.258 0.109 1 83.44 340 ALA A CA 1
ATOM 2673 C C . ALA A 1 340 ? -8.992 8.477 -1.209 1 83.44 340 ALA A C 1
ATOM 2675 O O . ALA A 1 340 ? -10.047 9.109 -1.238 1 83.44 340 ALA A O 1
ATOM 2676 N N . THR A 1 341 ? -8.445 7.945 -2.23 1 76.94 341 THR A N 1
ATOM 2677 C CA . THR A 1 341 ? -9.078 8.07 -3.539 1 76.94 341 THR A CA 1
ATOM 2678 C C . THR A 1 341 ? -10.406 7.32 -3.574 1 76.94 341 THR A C 1
ATOM 2680 O O . THR A 1 341 ? -11.43 7.871 -3.99 1 76.94 341 THR A O 1
ATOM 2683 N N . LEU A 1 342 ? -10.406 6.176 -3.055 1 68.62 342 LEU A N 1
ATOM 2684 C CA . LEU A 1 342 ? -11.562 5.289 -3.164 1 68.62 342 LEU A CA 1
ATOM 2685 C C . LEU A 1 342 ? -12.664 5.715 -2.197 1 68.62 342 LEU A C 1
ATOM 2687 O O . LEU A 1 342 ? -13.844 5.66 -2.539 1 68.62 342 LEU A O 1
ATOM 2691 N N . ARG A 1 343 ? -12.25 6.16 -1.035 1 74.19 343 ARG A N 1
ATOM 2692 C CA . ARG A 1 343 ? -13.227 6.359 0.028 1 74.19 343 ARG A CA 1
ATOM 2693 C C . ARG A 1 343 ? -13.586 7.832 0.172 1 74.19 343 ARG A C 1
ATOM 2695 O O . ARG A 1 343 ? -14.68 8.172 0.642 1 74.19 343 ARG A O 1
ATOM 2702 N N . LEU A 1 344 ? -12.648 8.688 -0.19 1 81.88 344 LEU A N 1
ATOM 2703 C CA . LEU A 1 344 ? -12.883 10.117 -0.011 1 81.88 344 LEU A CA 1
ATOM 2704 C C . LEU A 1 344 ? -12.961 10.828 -1.357 1 81.88 344 LEU A C 1
ATOM 2706 O O . LEU A 1 344 ? -13.18 12.039 -1.412 1 81.88 344 LEU A O 1
ATOM 2710 N N . ASN A 1 345 ? -12.734 10.062 -2.414 1 76.19 345 ASN A N 1
ATOM 2711 C CA . ASN A 1 345 ? -12.664 10.648 -3.748 1 76.19 345 ASN A CA 1
ATOM 2712 C C . ASN A 1 345 ? -11.578 11.719 -3.832 1 76.19 345 ASN A C 1
ATOM 2714 O O . ASN A 1 345 ? -11.797 12.781 -4.422 1 76.19 345 ASN A O 1
ATOM 2718 N N . TYR A 1 346 ? -10.531 11.414 -3.209 1 86 346 TYR A N 1
ATOM 2719 C CA . TYR A 1 346 ? -9.438 12.375 -3.189 1 86 346 TYR A CA 1
ATOM 2720 C C . TYR A 1 346 ? -8.492 12.156 -4.363 1 86 346 TYR A C 1
ATOM 2722 O O . TYR A 1 346 ? -8.07 11.023 -4.621 1 86 346 TYR A O 1
ATOM 2730 N N . TYR A 1 347 ? -8.211 13.273 -4.988 1 78.31 347 TYR A N 1
ATOM 2731 C CA . TYR A 1 347 ? -7.129 13.438 -5.953 1 78.31 347 TYR A CA 1
ATOM 2732 C C . TYR A 1 347 ? -6.406 14.758 -5.746 1 78.31 347 TYR A C 1
ATOM 2734 O O . TYR A 1 347 ? -7.035 15.781 -5.449 1 78.31 347 TYR A O 1
ATOM 2742 N N . PRO A 1 348 ? -5.086 14.703 -5.902 1 85.25 348 PRO A N 1
ATOM 2743 C CA . PRO A 1 348 ? -4.418 16 -5.781 1 85.25 348 PRO A CA 1
ATOM 2744 C C . PRO A 1 348 ? -4.969 17.047 -6.75 1 85.25 348 PRO A C 1
ATOM 2746 O O . PRO A 1 348 ? -5.191 16.734 -7.926 1 85.25 348 PRO A O 1
ATOM 2749 N N . SER A 1 349 ? -5.238 18.203 -6.27 1 85.19 349 SER A N 1
ATOM 2750 C CA . SER A 1 349 ? -5.844 19.266 -7.07 1 85.19 349 SER A CA 1
ATOM 2751 C C . SER A 1 349 ? -4.793 20.016 -7.879 1 85.19 349 SER A C 1
ATOM 2753 O O . SER A 1 349 ? -5.129 20.766 -8.797 1 85.19 349 SER A O 1
ATOM 2755 N N . VAL A 1 350 ? -3.541 19.812 -7.543 1 88.44 350 VAL A N 1
ATOM 2756 C CA . VAL A 1 350 ? -2.426 20.484 -8.203 1 88.44 350 VAL A CA 1
ATOM 2757 C C . VAL A 1 350 ? -1.462 19.438 -8.773 1 88.44 350 VAL A C 1
ATOM 2759 O O . VAL A 1 350 ? -1.125 18.469 -8.094 1 88.44 350 VAL A O 1
ATOM 2762 N N . THR A 1 351 ? -1.044 19.609 -9.977 1 84.31 351 THR A N 1
ATOM 2763 C CA . THR A 1 351 ? -0.059 18.719 -10.57 1 84.31 351 THR A CA 1
ATOM 2764 C C . THR A 1 351 ? 1.322 18.953 -9.969 1 84.31 351 THR A C 1
ATOM 2766 O O . THR A 1 351 ? 1.59 20.031 -9.422 1 84.31 351 THR A O 1
ATOM 2769 N N . PRO A 1 352 ? 2.154 18 -10.086 1 85.19 352 PRO A N 1
ATOM 2770 C CA . PRO A 1 352 ? 3.508 18.172 -9.547 1 85.19 352 PRO A CA 1
ATOM 2771 C C . PRO A 1 352 ? 4.223 19.391 -10.148 1 85.19 352 PRO A C 1
ATOM 2773 O O . PRO A 1 352 ? 4.871 20.141 -9.422 1 85.19 352 PRO A O 1
ATOM 2776 N N . ASP A 1 353 ? 4.094 19.625 -11.461 1 88.69 353 ASP A N 1
ATOM 2777 C CA . ASP A 1 353 ? 4.742 20.75 -12.125 1 88.69 353 ASP A CA 1
ATOM 2778 C C . ASP A 1 353 ? 4.195 22.078 -11.609 1 88.69 353 ASP A C 1
ATOM 2780 O O . ASP A 1 353 ? 4.957 23.016 -11.344 1 88.69 353 ASP A O 1
ATOM 2784 N N . GLU A 1 354 ? 2.893 22.141 -11.523 1 92.25 354 GLU A N 1
ATOM 2785 C CA . GLU A 1 354 ? 2.262 23.344 -10.984 1 92.25 354 GLU A CA 1
ATOM 2786 C C . GLU A 1 354 ? 2.684 23.578 -9.539 1 92.25 354 GLU A C 1
ATOM 2788 O O . GLU A 1 354 ? 2.893 24.734 -9.141 1 92.25 354 GLU A O 1
ATOM 2793 N N . ALA A 1 355 ? 2.711 22.516 -8.766 1 93.5 355 ALA A N 1
ATOM 2794 C CA . ALA A 1 355 ? 3.127 22.625 -7.367 1 93.5 355 ALA A CA 1
ATOM 2795 C C . ALA A 1 355 ? 4.527 23.219 -7.258 1 93.5 355 ALA A C 1
ATOM 2797 O O . ALA A 1 355 ? 4.777 24.078 -6.406 1 93.5 355 ALA A O 1
ATOM 2798 N N . VAL A 1 356 ? 5.445 22.781 -8.148 1 94.31 356 VAL A N 1
ATOM 2799 C CA . VAL A 1 356 ? 6.816 23.281 -8.125 1 94.31 356 VAL A CA 1
ATOM 2800 C C . VAL A 1 356 ? 6.832 24.766 -8.508 1 94.31 356 VAL A C 1
ATOM 2802 O O . VAL A 1 356 ? 7.504 25.578 -7.859 1 94.31 356 VAL A O 1
ATOM 2805 N N . GLN A 1 357 ? 6.082 25.156 -9.484 1 95.5 357 GLN A N 1
ATOM 2806 C CA . GLN A 1 357 ? 6.059 26.547 -9.945 1 95.5 357 GLN A CA 1
ATOM 2807 C C . GLN A 1 357 ? 5.527 27.469 -8.859 1 95.5 357 GLN A C 1
ATOM 2809 O O . GLN A 1 357 ? 6.117 28.516 -8.594 1 95.5 357 GLN A O 1
ATOM 2814 N N . ARG A 1 358 ? 4.414 27.109 -8.258 1 95.56 358 ARG A N 1
ATOM 2815 C CA . ARG A 1 358 ? 3.832 27.906 -7.176 1 95.56 358 ARG A CA 1
ATOM 2816 C C . ARG A 1 358 ? 4.797 28.016 -6.004 1 95.56 358 ARG A C 1
ATOM 2818 O O . ARG A 1 358 ? 4.926 29.094 -5.402 1 95.56 358 ARG A O 1
ATOM 2825 N N . SER A 1 359 ? 5.387 26.875 -5.715 1 97.19 359 SER A N 1
ATOM 2826 C CA . SER A 1 359 ? 6.312 26.859 -4.59 1 97.19 359 SER A CA 1
ATOM 2827 C C . SER A 1 359 ? 7.535 27.719 -4.859 1 97.19 359 SER A C 1
ATOM 2829 O O . SER A 1 359 ? 8.016 28.422 -3.969 1 97.19 359 SER A O 1
ATOM 2831 N N . VAL A 1 360 ? 8.07 27.688 -6.094 1 97.12 360 VAL A N 1
ATOM 2832 C CA . VAL A 1 360 ? 9.211 28.5 -6.477 1 97.12 360 VAL A CA 1
ATOM 2833 C C . VAL A 1 360 ? 8.875 29.984 -6.309 1 97.12 360 VAL A C 1
ATOM 2835 O O . VAL A 1 360 ? 9.688 30.75 -5.793 1 97.12 360 VAL A O 1
ATOM 2838 N N . SER A 1 361 ? 7.73 30.359 -6.762 1 96.88 361 SER A N 1
ATOM 2839 C CA . SER A 1 361 ? 7.289 31.75 -6.637 1 96.88 361 SER A CA 1
ATOM 2840 C C . SER A 1 361 ? 7.262 32.188 -5.176 1 96.88 361 SER A C 1
ATOM 2842 O O . SER A 1 361 ? 7.605 33.312 -4.859 1 96.88 361 SER A O 1
ATOM 2844 N N . TYR A 1 362 ? 6.875 31.344 -4.332 1 96.81 362 TYR A N 1
ATOM 2845 C CA . TYR A 1 362 ? 6.82 31.625 -2.902 1 96.81 362 TYR A CA 1
ATOM 2846 C C . TYR A 1 362 ? 8.219 31.719 -2.307 1 96.81 362 TYR A C 1
ATOM 2848 O O . TYR A 1 362 ? 8.555 32.688 -1.631 1 96.81 362 TYR A O 1
ATOM 2856 N N . TYR A 1 363 ? 8.977 30.672 -2.611 1 96.25 363 TYR A N 1
ATOM 2857 C CA . TYR A 1 363 ? 10.289 30.609 -1.982 1 96.25 363 TYR A CA 1
ATOM 2858 C C . TYR A 1 363 ? 11.188 31.734 -2.479 1 96.25 363 TYR A C 1
ATOM 2860 O O . TYR A 1 363 ? 12.078 32.188 -1.756 1 96.25 363 TYR A O 1
ATOM 2868 N N . ARG A 1 364 ? 10.945 32.25 -3.664 1 95.44 364 ARG A N 1
ATOM 2869 C CA . ARG A 1 364 ? 11.703 33.375 -4.215 1 95.44 364 ARG A CA 1
ATOM 2870 C C . ARG A 1 364 ? 11.484 34.625 -3.387 1 95.44 364 ARG A C 1
ATOM 2872 O O . ARG A 1 364 ? 12.367 35.469 -3.316 1 95.44 364 ARG A O 1
ATOM 2879 N N . THR A 1 365 ? 10.352 34.719 -2.734 1 94.06 365 THR A N 1
ATOM 2880 C CA . THR A 1 365 ? 10 35.938 -2.004 1 94.06 365 THR A CA 1
ATOM 2881 C C . THR A 1 365 ? 10.609 35.938 -0.604 1 94.06 365 THR A C 1
ATOM 2883 O O . THR A 1 365 ? 10.648 36.969 0.07 1 94.06 365 THR A O 1
ATOM 2886 N N . LEU A 1 366 ? 11.047 34.781 -0.204 1 93.44 366 LEU A N 1
ATOM 2887 C CA . LEU A 1 366 ? 11.578 34.688 1.151 1 93.44 366 LEU A CA 1
ATOM 2888 C C . LEU A 1 366 ? 12.922 35.406 1.271 1 93.44 366 LEU A C 1
ATOM 2890 O O . LEU A 1 366 ? 13.727 35.375 0.34 1 93.44 366 LEU A O 1
ATOM 2894 N N . ARG A 1 367 ? 13.055 36.062 2.428 1 90.12 367 ARG A N 1
ATOM 2895 C CA . ARG A 1 367 ? 14.312 36.75 2.725 1 90.12 367 ARG A CA 1
ATOM 2896 C C . ARG A 1 367 ? 14.992 36.125 3.943 1 90.12 367 ARG A C 1
ATOM 2898 O O . ARG A 1 367 ? 14.328 35.812 4.938 1 90.12 367 ARG A O 1
ATOM 2905 N N . PHE A 1 368 ? 16.156 35.75 3.797 1 85.56 368 PHE A N 1
ATOM 2906 C CA . PHE A 1 368 ? 16.922 35.156 4.883 1 85.56 368 PHE A CA 1
ATOM 2907 C C . PHE A 1 368 ? 17.953 36.156 5.422 1 85.56 368 PHE A C 1
ATOM 2909 O O . PHE A 1 368 ? 18.75 36.719 4.66 1 85.56 368 PHE A O 1
ATOM 2916 N N . PRO A 1 369 ? 17.641 36.594 6.723 1 72.25 369 PRO A N 1
ATOM 2917 C CA . PRO A 1 369 ? 18.609 37.531 7.285 1 72.25 369 PRO A CA 1
ATOM 2918 C C . PRO A 1 369 ? 20.047 37 7.262 1 72.25 369 PRO A C 1
ATOM 2920 O O . PRO A 1 369 ? 20.25 35.781 7.246 1 72.25 369 PRO A O 1
ATOM 2923 N N . PRO A 1 370 ? 20.938 37.938 7.133 1 59.41 370 PRO A N 1
ATOM 2924 C CA . PRO A 1 370 ? 22.344 37.5 7.211 1 59.41 370 PRO A CA 1
ATOM 2925 C C . PRO A 1 370 ? 22.672 36.812 8.531 1 59.41 370 PRO A C 1
ATOM 2927 O O . PRO A 1 370 ? 21.969 37 9.523 1 59.41 370 PRO A O 1
ATOM 2930 N N . ALA A 1 371 ? 23.406 35.562 8.633 1 53.34 371 ALA A N 1
ATOM 2931 C CA . ALA A 1 371 ? 23.781 34.656 9.727 1 53.34 371 ALA A CA 1
ATOM 2932 C C . ALA A 1 371 ? 23.781 35.406 11.062 1 53.34 371 ALA A C 1
ATOM 2934 O O . ALA A 1 371 ? 23.5 34.812 12.102 1 53.34 371 ALA A O 1
ATOM 2935 N N . ASP A 1 372 ? 24 36.562 11.195 1 49.75 372 ASP A N 1
ATOM 2936 C CA . ASP A 1 372 ? 24.203 37.219 12.477 1 49.75 372 ASP A CA 1
ATOM 2937 C C . ASP A 1 372 ? 22.875 37.5 13.188 1 49.75 372 ASP A C 1
ATOM 2939 O O . ASP A 1 372 ? 22.844 37.656 14.406 1 49.75 372 ASP A O 1
ATOM 2943 N N . ASP A 1 373 ? 21.703 37.531 12.609 1 48.34 373 ASP A N 1
ATOM 2944 C CA . ASP A 1 373 ? 20.531 38.062 13.297 1 48.34 373 ASP A CA 1
ATOM 2945 C C . ASP A 1 373 ? 19.453 36.969 13.406 1 48.34 373 ASP A C 1
ATOM 2947 O O . ASP A 1 373 ? 18.297 37.281 13.727 1 48.34 373 ASP A O 1
ATOM 2951 N N . ASP A 1 374 ? 19.562 35.75 13.164 1 48.06 374 ASP A N 1
ATOM 2952 C CA . ASP A 1 374 ? 18.438 34.875 12.859 1 48.06 374 ASP A CA 1
ATOM 2953 C C . ASP A 1 374 ? 17.922 34.188 14.125 1 48.06 374 ASP A C 1
ATOM 2955 O O . ASP A 1 374 ? 18.625 33.375 14.727 1 48.06 374 ASP A O 1
ATOM 2959 N N . GLN A 1 375 ? 17.094 34.812 14.961 1 43 375 GLN A N 1
ATOM 2960 C CA . GLN A 1 375 ? 16.453 34.188 16.094 1 43 375 GLN A CA 1
ATOM 2961 C C . GLN A 1 375 ? 15.398 33.188 15.641 1 43 375 GLN A C 1
ATOM 2963 O O . GLN A 1 375 ? 14.438 33.562 14.961 1 43 375 GLN A O 1
ATOM 2968 N N . GLN A 1 376 ? 15.688 31.969 15.469 1 47.5 376 GLN A N 1
ATOM 2969 C CA . GLN A 1 376 ? 14.797 30.875 15.078 1 47.5 376 GLN A CA 1
ATOM 2970 C C . GLN A 1 376 ? 13.703 30.641 16.109 1 47.5 376 GLN A C 1
ATOM 2972 O O . GLN A 1 376 ? 13.992 30.312 17.266 1 47.5 376 GLN A O 1
ATOM 2977 N N . GLN A 1 377 ? 12.547 31.297 16.109 1 45.34 377 GLN A N 1
ATOM 2978 C CA . GLN A 1 377 ? 11.469 30.984 17.047 1 45.34 377 GLN A CA 1
ATOM 2979 C C . GLN A 1 377 ? 10.688 29.75 16.594 1 45.34 377 GLN A C 1
ATOM 2981 O O . GLN A 1 377 ? 10.398 29.594 15.406 1 45.34 377 GLN A O 1
ATOM 2986 N N . PRO A 1 378 ? 10.602 28.781 17.438 1 46 378 PRO A N 1
ATOM 2987 C CA . PRO A 1 378 ? 9.719 27.641 17.156 1 46 378 PRO A CA 1
ATOM 2988 C C . PRO A 1 378 ? 8.312 28.078 16.734 1 46 378 PRO A C 1
ATOM 2990 O O . PRO A 1 378 ? 7.785 29.062 17.25 1 46 378 PRO A O 1
ATOM 2993 N N . GLN A 1 379 ? 7.914 27.875 15.5 1 44.84 379 GLN A N 1
ATOM 2994 C CA . GLN A 1 379 ? 6.617 28.375 15.047 1 44.84 379 GLN A CA 1
ATOM 2995 C C . GLN A 1 379 ? 5.488 27.453 15.5 1 44.84 379 GLN A C 1
ATOM 2997 O O . GLN A 1 379 ? 5.574 26.234 15.336 1 44.84 379 GLN A O 1
ATOM 3002 N N . GLN A 1 380 ? 4.699 27.859 16.438 1 43.28 380 GLN A N 1
ATOM 3003 C CA . GLN A 1 380 ? 3.432 27.266 16.844 1 43.28 380 GLN A CA 1
ATOM 3004 C C . GLN A 1 380 ? 2.355 27.484 15.781 1 43.28 380 GLN A C 1
ATOM 3006 O O . GLN A 1 380 ? 2.09 28.625 15.383 1 43.28 380 GLN A O 1
ATOM 3011 N N . GLY A 1 381 ? 2.229 26.719 14.688 1 43.47 381 GLY A N 1
ATOM 3012 C CA . GLY A 1 381 ? 1.067 26.891 13.828 1 43.47 381 GLY A CA 1
ATOM 3013 C C . GLY A 1 381 ? -0.024 25.875 14.102 1 43.47 381 GLY A C 1
ATOM 3014 O O . GLY A 1 381 ? 0.234 24.812 14.688 1 43.47 381 GLY A O 1
ATOM 3015 N N . MET B 1 1 ? 9.57 34.844 -45.812 1 21.09 1 MET B N 1
ATOM 3016 C CA . MET B 1 1 ? 8.273 34.219 -45.562 1 21.09 1 MET B CA 1
ATOM 3017 C C . MET B 1 1 ? 8.008 34.094 -44.062 1 21.09 1 MET B C 1
ATOM 3019 O O . MET B 1 1 ? 8.836 33.562 -43.312 1 21.09 1 MET B O 1
ATOM 3023 N N . SER B 1 2 ? 7.219 34.875 -43.531 1 19.42 2 SER B N 1
ATOM 3024 C CA . SER B 1 2 ? 6.848 35.312 -42.188 1 19.42 2 SER B CA 1
ATOM 3025 C C . SER B 1 2 ? 6.117 34.188 -41.406 1 19.42 2 SER B C 1
ATOM 3027 O O . SER B 1 2 ? 5.113 33.656 -41.875 1 19.42 2 SER B O 1
ATOM 3029 N N . PHE B 1 3 ? 6.883 33.344 -40.719 1 22.02 3 PHE B N 1
ATOM 3030 C CA . PHE B 1 3 ? 6.457 32.219 -39.906 1 22.02 3 PHE B CA 1
ATOM 3031 C C . PHE B 1 3 ? 5.383 32.656 -38.906 1 22.02 3 PHE B C 1
ATOM 3033 O O . PHE B 1 3 ? 5.664 33.375 -37.938 1 22.02 3 PHE B O 1
ATOM 3040 N N . ASP B 1 4 ? 4.215 32.812 -39.406 1 19.39 4 ASP B N 1
ATOM 3041 C CA . ASP B 1 4 ? 3.119 33.344 -38.594 1 19.39 4 ASP B CA 1
ATOM 3042 C C . ASP B 1 4 ? 2.812 32.438 -37.406 1 19.39 4 ASP B C 1
ATOM 3044 O O . ASP B 1 4 ? 2.631 31.234 -37.594 1 19.39 4 ASP B O 1
ATOM 3048 N N . ALA B 1 5 ? 3.068 32.75 -36.156 1 22.19 5 ALA B N 1
ATOM 3049 C CA . ALA B 1 5 ? 3.02 32.438 -34.719 1 22.19 5 ALA B CA 1
ATOM 3050 C C . ALA B 1 5 ? 1.611 32.031 -34.312 1 22.19 5 ALA B C 1
ATOM 3052 O O . ALA B 1 5 ? 1.323 31.922 -33.094 1 22.19 5 ALA B O 1
ATOM 3053 N N . GLU B 1 6 ? 0.675 32.031 -35.125 1 18.84 6 GLU B N 1
ATOM 3054 C CA . GLU B 1 6 ? -0.673 32.25 -34.594 1 18.84 6 GLU B CA 1
ATOM 3055 C C . GLU B 1 6 ? -1.157 31.031 -33.812 1 18.84 6 GLU B C 1
ATOM 3057 O O . GLU B 1 6 ? -1.742 31.172 -32.719 1 18.84 6 GLU B O 1
ATOM 3062 N N . ARG B 1 7 ? -1.63 29.953 -34.438 1 19.89 7 ARG B N 1
ATOM 3063 C CA . ARG B 1 7 ? -2.861 29.328 -34 1 19.89 7 ARG B CA 1
ATOM 3064 C C . ARG B 1 7 ? -2.592 28.391 -32.812 1 19.89 7 ARG B C 1
ATOM 3066 O O . ARG B 1 7 ? -2.531 27.172 -33 1 19.89 7 ARG B O 1
ATOM 3073 N N . SER B 1 8 ? -1.459 28.469 -32.125 1 20.73 8 SER B N 1
ATOM 3074 C CA . SER B 1 8 ? -1.248 27.5 -31.062 1 20.73 8 SER B CA 1
ATOM 3075 C C . SER B 1 8 ? -2.408 27.516 -30.062 1 20.73 8 SER B C 1
ATOM 3077 O O . SER B 1 8 ? -2.506 28.406 -29.234 1 20.73 8 SER B O 1
ATOM 3079 N N . SER B 1 9 ? -3.584 27.312 -30.578 1 21.75 9 SER B N 1
ATOM 3080 C CA . SER B 1 9 ? -4.707 27.344 -29.641 1 21.75 9 SER B CA 1
ATOM 3081 C C . SER B 1 9 ? -4.438 26.453 -28.422 1 21.75 9 SER B C 1
ATOM 3083 O O . SER B 1 9 ? -4.004 25.312 -28.578 1 21.75 9 SER B O 1
ATOM 3085 N N . THR B 1 10 ? -4.078 26.953 -27.312 1 23.08 10 THR B N 1
ATOM 3086 C CA . THR B 1 10 ? -3.902 26.562 -25.922 1 23.08 10 THR B CA 1
ATOM 3087 C C . THR B 1 10 ? -5.059 25.688 -25.438 1 23.08 10 THR B C 1
ATOM 3089 O O . THR B 1 10 ? -6.18 26.188 -25.266 1 23.08 10 THR B O 1
ATOM 3092 N N . ASN B 1 11 ? -5.32 24.609 -26.141 1 24.88 11 ASN B N 1
ATOM 3093 C CA . ASN B 1 11 ? -6.418 23.781 -25.641 1 24.88 11 ASN B CA 1
ATOM 3094 C C . ASN B 1 11 ? -6.375 23.656 -24.125 1 24.88 11 ASN B C 1
ATOM 3096 O O . ASN B 1 11 ? -5.371 23.219 -23.547 1 24.88 11 ASN B O 1
ATOM 3100 N N . GLY B 1 12 ? -6.973 24.531 -23.375 1 24.05 12 GLY B N 1
ATOM 3101 C CA . GLY B 1 12 ? -7.262 24.703 -21.969 1 24.05 12 GLY B CA 1
ATOM 3102 C C . GLY B 1 12 ? -7.605 23.391 -21.266 1 24.05 12 GLY B C 1
ATOM 3103 O O . GLY B 1 12 ? -8.508 22.672 -21.688 1 24.05 12 GLY B O 1
ATOM 3104 N N . ASN B 1 13 ? -6.617 22.641 -20.938 1 25.23 13 ASN B N 1
ATOM 3105 C CA . ASN B 1 13 ? -6.758 21.531 -20 1 25.23 13 ASN B CA 1
ATOM 3106 C C . ASN B 1 13 ? -7.758 21.844 -18.891 1 25.23 13 ASN B C 1
ATOM 3108 O O . ASN B 1 13 ? -7.414 22.5 -17.906 1 25.23 13 ASN B O 1
ATOM 3112 N N . GLU B 1 14 ? -8.977 22.219 -19.328 1 25.34 14 GLU B N 1
ATOM 3113 C CA . GLU B 1 14 ? -10.039 22.391 -18.328 1 25.34 14 GLU B CA 1
ATOM 3114 C C . GLU B 1 14 ? -10.039 21.266 -17.312 1 25.34 14 GLU B C 1
ATOM 3116 O O . GLU B 1 14 ? -9.914 20.094 -17.688 1 25.34 14 GLU B O 1
ATOM 3121 N N . SER B 1 15 ? -9.594 21.516 -16.203 1 27.73 15 SER B N 1
ATOM 3122 C CA . SER B 1 15 ? -9.781 20.672 -15.047 1 27.73 15 SER B CA 1
ATOM 3123 C C . SER B 1 15 ? -11.148 19.984 -15.062 1 27.73 15 SER B C 1
ATOM 3125 O O . SER B 1 15 ? -12.156 20.641 -15.352 1 27.73 15 SER B O 1
ATOM 3127 N N . PRO B 1 16 ? -11.242 18.75 -15.477 1 28.41 16 PRO B N 1
ATOM 3128 C CA . PRO B 1 16 ? -12.633 18.281 -15.461 1 28.41 16 PRO B CA 1
ATOM 3129 C C . PRO B 1 16 ? -13.438 18.891 -14.312 1 28.41 16 PRO B C 1
ATOM 3131 O O . PRO B 1 16 ? -12.891 19.156 -13.242 1 28.41 16 PRO B O 1
ATOM 3134 N N . GLU B 1 17 ? -14.25 19.75 -14.57 1 27.67 17 GLU B N 1
ATOM 3135 C CA . GLU B 1 17 ? -15.25 20.203 -13.609 1 27.67 17 GLU B CA 1
ATOM 3136 C C . GLU B 1 17 ? -15.648 19.078 -12.656 1 27.67 17 GLU B C 1
ATOM 3138 O O . GLU B 1 17 ? -15.938 17.969 -13.086 1 27.67 17 GLU B O 1
ATOM 3143 N N . LEU B 1 18 ? -15.086 19.109 -11.492 1 29.73 18 LEU B N 1
ATOM 3144 C CA . LEU B 1 18 ? -15.633 18.266 -10.438 1 29.73 18 LEU B CA 1
ATOM 3145 C C . LEU B 1 18 ? -17.156 18.2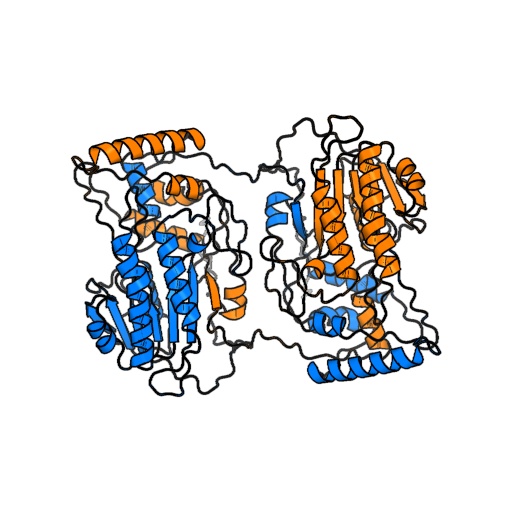03 -10.516 1 29.73 18 LEU B C 1
ATOM 3147 O O . LEU B 1 18 ? -17.844 19.078 -10 1 29.73 18 LEU B O 1
ATOM 3151 N N . GLU B 1 19 ? -17.703 18 -11.727 1 29.84 19 GLU B N 1
ATOM 3152 C CA . GLU B 1 19 ? -19.125 17.75 -11.672 1 29.84 19 GLU B CA 1
ATOM 3153 C C . GLU B 1 19 ? -19.484 16.859 -10.477 1 29.84 19 GLU B C 1
ATOM 3155 O O . GLU B 1 19 ? -18.688 16.047 -10.047 1 29.84 19 GLU B O 1
ATOM 3160 N N . ASP B 1 20 ? -20.453 17.359 -9.656 1 30.86 20 ASP B N 1
ATOM 3161 C CA . ASP B 1 20 ? -21.141 16.609 -8.609 1 30.86 20 ASP B CA 1
ATOM 3162 C C . ASP B 1 20 ? -21.391 15.164 -9.039 1 30.86 20 ASP B C 1
ATOM 3164 O O . ASP B 1 20 ? -22.469 14.836 -9.562 1 30.86 20 ASP B O 1
ATOM 3168 N N . VAL B 1 21 ? -20.594 14.719 -9.875 1 32.88 21 VAL B N 1
ATOM 3169 C CA . VAL B 1 21 ? -20.875 13.32 -10.188 1 32.88 21 VAL B CA 1
ATOM 3170 C C . VAL B 1 21 ? -21.203 12.57 -8.906 1 32.88 21 VAL B C 1
ATOM 3172 O O . VAL B 1 21 ? -20.547 12.75 -7.879 1 32.88 21 VAL B O 1
ATOM 3175 N N . ASP B 1 22 ? -22.469 12.297 -8.758 1 30.28 22 ASP B N 1
ATOM 3176 C CA . ASP B 1 22 ? -22.969 11.352 -7.762 1 30.28 22 ASP B CA 1
ATOM 3177 C C . ASP B 1 22 ? -21.953 10.234 -7.512 1 30.28 22 ASP B C 1
ATOM 3179 O O . ASP B 1 22 ? -21.656 9.453 -8.414 1 30.28 22 ASP B O 1
ATOM 3183 N N . SER B 1 23 ? -21.047 10.664 -6.945 1 33.97 23 SER B N 1
ATOM 3184 C CA . SER B 1 23 ? -20.172 9.539 -6.617 1 33.97 23 SER B CA 1
ATOM 3185 C C . SER B 1 23 ? -20.984 8.281 -6.332 1 33.97 23 SER B C 1
ATOM 3187 O O . SER B 1 23 ? -21.953 8.32 -5.57 1 33.97 23 SER B O 1
ATOM 3189 N N . PRO B 1 24 ? -21.125 7.559 -7.289 1 32.03 24 PRO B N 1
ATOM 3190 C CA . PRO B 1 24 ? -21.891 6.344 -6.996 1 32.03 24 PRO B CA 1
ATOM 3191 C C . PRO B 1 24 ? -21.656 5.836 -5.574 1 32.03 24 PRO B C 1
ATOM 3193 O O . PRO B 1 24 ? -22.359 4.934 -5.117 1 32.03 24 PRO B O 1
ATOM 3196 N N . TRP B 1 25 ? -20.562 6.262 -5.09 1 31.77 25 TRP B N 1
ATOM 3197 C CA . TRP B 1 25 ? -20.156 5.863 -3.746 1 31.77 25 TRP B CA 1
ATOM 3198 C C . TRP B 1 25 ? -20.656 6.871 -2.711 1 31.77 25 TRP B C 1
ATOM 3200 O O . TRP B 1 25 ? -20.141 6.906 -1.585 1 31.77 25 TRP B O 1
ATOM 3210 N N . ALA B 1 26 ? -21.391 7.766 -3.17 1 37.75 26 ALA B N 1
ATOM 3211 C CA . ALA B 1 26 ? -21.969 8.734 -2.24 1 37.75 26 ALA B CA 1
ATOM 3212 C C . ALA B 1 26 ? -22.703 8.031 -1.105 1 37.75 26 ALA B C 1
ATOM 3214 O O . ALA B 1 26 ? -23.5 7.121 -1.348 1 37.75 26 ALA B O 1
ATOM 3215 N N . ALA B 1 27 ? -22.156 7.98 0.133 1 36.22 27 ALA B N 1
ATOM 3216 C CA . ALA B 1 27 ? -22.891 7.473 1.281 1 36.22 27 ALA B CA 1
ATOM 3217 C C . ALA B 1 27 ? -24.375 7.844 1.188 1 36.22 27 ALA B C 1
ATOM 3219 O O . ALA B 1 27 ? -24.719 8.898 0.654 1 36.22 27 ALA B O 1
ATOM 3220 N N . PRO B 1 28 ? -25.219 6.906 1.379 1 34.38 28 PRO B N 1
ATOM 3221 C CA . PRO B 1 28 ? -26.594 7.375 1.496 1 34.38 28 PRO B CA 1
ATOM 3222 C C . PRO B 1 28 ? -26.734 8.617 2.379 1 34.38 28 PRO B C 1
ATOM 3224 O O . PRO B 1 28 ? -25.922 8.812 3.295 1 34.38 28 PRO B O 1
ATOM 3227 N N . SER B 1 29 ? -27.297 9.688 1.859 1 38.66 29 SER B N 1
ATOM 3228 C CA . SER B 1 29 ? -27.734 10.898 2.533 1 38.66 29 SER B CA 1
ATOM 3229 C C . SER B 1 29 ? -28.422 10.578 3.857 1 38.66 29 SER B C 1
ATOM 3231 O O . SER B 1 29 ? -29.656 10.492 3.922 1 38.66 29 SER B O 1
ATOM 3233 N N . SER B 1 30 ? -28.172 9.438 4.535 1 39.06 30 SER B N 1
ATOM 3234 C CA . SER B 1 30 ? -28.969 9.516 5.758 1 39.06 30 SER B CA 1
ATOM 3235 C C . SER B 1 30 ? -28.953 10.922 6.332 1 39.06 30 SER B C 1
ATOM 3237 O O . SER B 1 30 ? -28.203 11.781 5.875 1 39.06 30 SER B O 1
ATOM 3239 N N . ASP B 1 31 ? -29.781 11.117 7.543 1 46.16 31 ASP B N 1
ATOM 3240 C CA . ASP B 1 31 ? -30.062 12.312 8.336 1 46.16 31 ASP B CA 1
ATOM 3241 C C . ASP B 1 31 ? -28.781 13.07 8.664 1 46.16 31 ASP B C 1
ATOM 3243 O O . ASP B 1 31 ? -28.328 13.07 9.812 1 46.16 31 ASP B O 1
ATOM 3247 N N . LYS B 1 32 ? -27.859 13.188 7.805 1 58.84 32 LYS B N 1
ATOM 3248 C CA . LYS B 1 32 ? -26.578 13.836 8.023 1 58.84 32 LYS B CA 1
ATOM 3249 C C . LYS B 1 32 ? -26.734 15.352 8.141 1 58.84 32 LYS B C 1
ATOM 3251 O O . LYS B 1 32 ? -27.375 15.977 7.297 1 58.84 32 LYS B O 1
ATOM 3256 N N . ARG B 1 33 ? -26.594 15.781 9.391 1 69 33 ARG B N 1
ATOM 3257 C CA . ARG B 1 33 ? -26.609 17.219 9.656 1 69 33 ARG B CA 1
ATOM 3258 C C . ARG B 1 33 ? -25.828 17.984 8.594 1 69 33 ARG B C 1
ATOM 3260 O O . ARG B 1 33 ? -24.75 17.547 8.18 1 69 33 ARG B O 1
ATOM 3267 N N . LYS B 1 34 ? -26.516 18.891 7.984 1 84.25 34 LYS B N 1
ATOM 3268 C CA . LYS B 1 34 ? -25.891 19.797 7.031 1 84.25 34 LYS B CA 1
ATOM 3269 C C . LYS B 1 34 ? -24.719 20.531 7.672 1 84.25 34 LYS B C 1
ATOM 3271 O O . LYS B 1 34 ? -24.812 20.984 8.812 1 84.25 34 LYS B O 1
ATOM 3276 N N . VAL B 1 35 ? -23.594 20.547 7.035 1 92.12 35 VAL B N 1
ATOM 3277 C CA . VAL B 1 35 ? -22.406 21.25 7.523 1 92.12 35 VAL B CA 1
ATOM 3278 C C . VAL B 1 35 ? -22.391 22.672 6.965 1 92.12 35 VAL B C 1
ATOM 3280 O O . VAL B 1 35 ? -21.984 22.891 5.82 1 92.12 35 VAL B O 1
ATOM 3283 N N . GLU B 1 36 ? -22.797 23.578 7.805 1 95.31 36 GLU B N 1
ATOM 3284 C CA . GLU B 1 36 ? -22.891 24.969 7.363 1 95.31 36 GLU B CA 1
ATOM 3285 C C . GLU B 1 36 ? -21.812 25.828 8.023 1 95.31 36 GLU B C 1
ATOM 3287 O O . GLU B 1 36 ? -21.344 26.797 7.43 1 95.31 36 GLU B O 1
ATOM 3292 N N . THR B 1 37 ? -21.469 25.484 9.219 1 97.75 37 THR B N 1
ATOM 3293 C CA . THR B 1 37 ? -20.438 26.203 9.945 1 97.75 37 THR B CA 1
ATOM 3294 C C . THR B 1 37 ? -19.25 25.297 10.234 1 97.75 37 THR B C 1
ATOM 3296 O O . THR B 1 37 ? -19.391 24.266 10.883 1 97.75 37 THR B O 1
ATOM 3299 N N . VAL B 1 38 ? -18.031 25.75 9.773 1 98.38 38 VAL B N 1
ATOM 3300 C CA . VAL B 1 38 ? -16.797 24.969 9.961 1 98.38 38 VAL B CA 1
ATOM 3301 C C . VAL B 1 38 ? -15.781 25.797 10.75 1 98.38 38 VAL B C 1
ATOM 3303 O O . VAL B 1 38 ? -15.594 26.984 10.477 1 98.38 38 VAL B O 1
ATOM 3306 N N . LEU B 1 39 ? -15.25 25.219 11.742 1 98.81 39 LEU B N 1
ATOM 3307 C CA . LEU B 1 39 ? -14.188 25.844 12.508 1 98.81 39 LEU B CA 1
ATOM 3308 C C . LEU B 1 39 ? -12.836 25.203 12.203 1 98.81 39 LEU B C 1
ATOM 3310 O O . LEU B 1 39 ? -12.719 23.984 12.195 1 98.81 39 LEU B O 1
ATOM 3314 N N . VAL B 1 40 ? -11.852 26.047 11.953 1 98.75 40 VAL B N 1
ATOM 3315 C CA . VAL B 1 40 ? -10.492 25.594 11.664 1 98.75 40 VAL B CA 1
ATOM 3316 C C . VAL B 1 40 ? -9.555 26.031 12.789 1 98.75 40 VAL B C 1
ATOM 3318 O O . VAL B 1 40 ? -9.32 27.219 12.984 1 98.75 40 VAL B O 1
ATOM 3321 N N . THR B 1 41 ? -9.078 25.047 13.555 1 98.69 41 THR B N 1
ATOM 3322 C CA . THR B 1 41 ? -8.008 25.391 14.477 1 98.69 41 THR B CA 1
ATOM 3323 C C . THR B 1 41 ? -6.66 25.438 13.758 1 98.69 41 THR B C 1
ATOM 3325 O O . THR B 1 41 ? -6.43 24.672 12.82 1 98.69 41 THR B O 1
ATOM 3328 N N . GLY B 1 42 ? -5.781 26.297 14.258 1 98 42 GLY B N 1
ATOM 3329 C CA . GLY B 1 42 ? -4.535 26.484 13.539 1 98 42 GLY B CA 1
ATOM 3330 C C . GLY B 1 42 ? -4.715 27.203 12.211 1 98 42 GLY B C 1
ATOM 3331 O O . GLY B 1 42 ? -3.967 26.953 11.258 1 98 42 GLY B O 1
ATOM 3332 N N . SER B 1 43 ? -5.723 28.062 12.164 1 97.94 43 SER B N 1
ATOM 3333 C CA . SER B 1 43 ? -6.117 28.703 10.914 1 97.94 43 SER B CA 1
ATOM 3334 C C . SER B 1 43 ? -5.035 29.656 10.414 1 97.94 43 SER B C 1
ATOM 3336 O O . SER B 1 43 ? -4.945 29.922 9.219 1 97.94 43 SER B O 1
ATOM 3338 N N . SER B 1 44 ? -4.191 30.141 11.25 1 97.31 44 SER B N 1
ATOM 3339 C CA . SER B 1 44 ? -3.174 31.109 10.875 1 97.31 44 SER B CA 1
ATOM 3340 C C . SER B 1 44 ? -1.869 30.422 10.484 1 97.31 44 SER B C 1
ATOM 3342 O O . SER B 1 44 ? -0.913 31.094 10.078 1 97.31 44 SER B O 1
ATOM 3344 N N . GLY B 1 45 ? -1.818 29.125 10.57 1 96 45 GLY B N 1
ATOM 3345 C CA . GLY B 1 45 ? -0.621 28.375 10.242 1 96 45 GLY B CA 1
ATOM 3346 C C . GLY B 1 45 ? -0.537 27.984 8.781 1 96 45 GLY B C 1
ATOM 3347 O O . GLY B 1 45 ? -1.364 28.422 7.973 1 96 45 GLY B O 1
ATOM 3348 N N . PHE B 1 46 ? 0.446 27.172 8.43 1 96.56 46 PHE B N 1
ATOM 3349 C CA . PHE B 1 46 ? 0.748 26.734 7.07 1 96.56 46 PHE B CA 1
ATOM 3350 C C . PHE B 1 46 ? -0.456 26.047 6.445 1 96.56 46 PHE B C 1
ATOM 3352 O O . PHE B 1 46 ? -1.131 26.609 5.586 1 96.56 46 PHE B O 1
ATOM 3359 N N . LEU B 1 47 ? -0.848 24.969 7.023 1 97 47 LEU B N 1
ATOM 3360 C CA . LEU B 1 47 ? -1.95 24.188 6.48 1 97 47 LEU B CA 1
ATOM 3361 C C . LEU B 1 47 ? -3.279 24.906 6.672 1 97 47 LEU B C 1
ATOM 3363 O O . LEU B 1 47 ? -4.129 24.906 5.777 1 97 47 LEU B O 1
ATOM 3367 N N . GLY B 1 48 ? -3.451 25.562 7.812 1 97.88 48 GLY B N 1
ATOM 3368 C CA . GLY B 1 48 ? -4.688 26.25 8.125 1 97.88 48 GLY B CA 1
ATOM 3369 C C . GLY B 1 48 ? -5.062 27.297 7.082 1 97.88 48 GLY B C 1
ATOM 3370 O O . GLY B 1 48 ? -6.223 27.391 6.684 1 97.88 48 GLY B O 1
ATOM 3371 N N . GLN B 1 49 ? -4.102 28.031 6.629 1 97.62 49 GLN B N 1
ATOM 3372 C CA . GLN B 1 49 ? -4.332 29.062 5.613 1 97.62 49 GLN B CA 1
ATOM 3373 C C . GLN B 1 49 ? -4.902 28.453 4.336 1 97.62 49 GLN B C 1
ATOM 3375 O O . GLN B 1 49 ? -5.809 29.016 3.723 1 97.62 49 GLN B O 1
ATOM 3380 N N . HIS B 1 50 ? -4.367 27.344 3.959 1 97.31 50 HIS B N 1
ATOM 3381 C CA . HIS B 1 50 ? -4.82 26.688 2.738 1 97.31 50 HIS B CA 1
ATOM 3382 C C . HIS B 1 50 ? -6.223 26.125 2.91 1 97.31 50 HIS B C 1
ATOM 3384 O O . HIS B 1 50 ? -7.031 26.156 1.978 1 97.31 50 HIS B O 1
ATOM 3390 N N . VAL B 1 51 ? -6.52 25.578 4.07 1 97.81 51 VAL B N 1
ATOM 3391 C CA . VAL B 1 51 ? -7.844 25.031 4.352 1 97.81 51 VAL B CA 1
ATOM 3392 C C . VAL B 1 51 ? -8.891 26.141 4.254 1 97.81 51 VAL B C 1
ATOM 3394 O O . VAL B 1 51 ? -9.938 25.969 3.627 1 97.81 51 VAL B O 1
ATOM 3397 N N . VAL B 1 52 ? -8.586 27.281 4.82 1 98.19 52 VAL B N 1
ATOM 3398 C CA . VAL B 1 52 ? -9.5 28.406 4.797 1 98.19 52 VAL B CA 1
ATOM 3399 C C . VAL B 1 52 ? -9.734 28.859 3.357 1 98.19 52 VAL B C 1
ATOM 3401 O O . VAL B 1 52 ? -10.875 29.125 2.963 1 98.19 52 VAL B O 1
ATOM 3404 N N . LYS B 1 53 ? -8.656 28.938 2.58 1 97.62 53 LYS B N 1
ATOM 3405 C CA . LYS B 1 53 ? -8.773 29.297 1.172 1 97.62 53 LYS B CA 1
ATOM 3406 C C . LYS B 1 53 ? -9.703 28.344 0.429 1 97.62 53 LYS B C 1
ATOM 3408 O O . LYS B 1 53 ? -10.578 28.781 -0.318 1 97.62 53 LYS B O 1
ATOM 3413 N N . LEU B 1 54 ? -9.523 27.078 0.659 1 96.12 54 LEU B N 1
ATOM 3414 C CA . LEU B 1 54 ? -10.32 26.078 -0.038 1 96.12 54 LEU B CA 1
ATOM 3415 C C . LEU B 1 54 ? -11.781 26.156 0.396 1 96.12 54 LEU B C 1
ATOM 3417 O O . LEU B 1 54 ? -12.688 25.969 -0.422 1 96.12 54 LEU B O 1
ATOM 3421 N N . LEU B 1 55 ? -12.047 26.406 1.688 1 96.94 55 LEU B N 1
ATOM 3422 C CA . LEU B 1 55 ? -13.414 26.547 2.186 1 96.94 55 LEU B CA 1
ATOM 3423 C C . LEU B 1 55 ? -14.094 27.766 1.569 1 96.94 55 LEU B C 1
ATOM 3425 O O . LEU B 1 55 ? -15.281 27.734 1.245 1 96.94 55 LEU B O 1
ATOM 3429 N N . GLN B 1 56 ? -13.344 28.781 1.401 1 97.31 56 GLN B N 1
ATOM 3430 C CA . GLN B 1 56 ? -13.867 30.016 0.828 1 97.31 56 GLN B CA 1
ATOM 3431 C C . GLN B 1 56 ? -14.164 29.859 -0.661 1 97.31 56 GLN B C 1
ATOM 3433 O O . GLN B 1 56 ? -15.219 30.281 -1.144 1 97.31 56 GLN B O 1
ATOM 3438 N N . GLU B 1 57 ? -13.273 29.172 -1.332 1 95.62 57 GLU B N 1
ATOM 3439 C CA . GLU B 1 57 ? -13.273 29.266 -2.789 1 95.62 57 GLU B CA 1
ATOM 3440 C C . GLU B 1 57 ? -13.875 28.016 -3.43 1 95.62 57 GLU B C 1
ATOM 3442 O O . GLU B 1 57 ? -14.391 28.078 -4.547 1 95.62 57 GLU B O 1
ATOM 3447 N N . HIS B 1 58 ? -13.781 26.906 -2.732 1 91.44 58 HIS B N 1
ATOM 3448 C CA . HIS B 1 58 ? -14.102 25.688 -3.453 1 91.44 58 HIS B CA 1
ATOM 3449 C C . HIS B 1 58 ? -15.227 24.906 -2.766 1 91.44 58 HIS B C 1
ATOM 3451 O O . HIS B 1 58 ? -15.711 23.906 -3.295 1 91.44 58 HIS B O 1
ATOM 3457 N N . ASN B 1 59 ? -15.617 25.328 -1.611 1 91.06 59 ASN B N 1
ATOM 3458 C CA . ASN B 1 59 ? -16.703 24.656 -0.919 1 91.06 59 ASN B CA 1
ATOM 3459 C C . ASN B 1 59 ? -18 25.438 -1.007 1 91.06 59 ASN B C 1
ATOM 3461 O O . ASN B 1 59 ? -18.062 26.609 -0.597 1 91.06 59 ASN B O 1
ATOM 3465 N N . GLN B 1 60 ? -19.078 24.75 -1.444 1 87.56 60 GLN B N 1
ATOM 3466 C CA . GLN B 1 60 ? -20.328 25.469 -1.669 1 87.56 60 GLN B CA 1
ATOM 3467 C C . GLN B 1 60 ? -21.297 25.266 -0.506 1 87.56 60 GLN B C 1
ATOM 3469 O O . GLN B 1 60 ? -22.25 26.031 -0.345 1 87.56 60 GLN B O 1
ATOM 3474 N N . SER B 1 61 ? -21.047 24.375 0.272 1 90.56 61 SER B N 1
ATOM 3475 C CA . SER B 1 61 ? -22 24.031 1.327 1 90.56 61 SER B CA 1
ATOM 3476 C C . SER B 1 61 ? -21.75 24.859 2.584 1 90.56 61 SER B C 1
ATOM 3478 O O . SER B 1 61 ? -22.703 25.219 3.285 1 90.56 61 SER B O 1
ATOM 3480 N N . VAL B 1 62 ? -20.578 25.25 2.822 1 95.06 62 VAL B N 1
ATOM 3481 C CA . VAL B 1 62 ? -20.203 25.984 4.031 1 95.06 62 VAL B CA 1
ATOM 3482 C C . VAL B 1 62 ? -20.672 27.438 3.916 1 95.06 62 VAL B C 1
ATOM 3484 O O . VAL B 1 62 ? -20.453 28.078 2.887 1 95.06 62 VAL B O 1
ATOM 3487 N N . LYS B 1 63 ? -21.297 27.938 4.969 1 96.19 63 LYS B N 1
ATOM 3488 C CA . LYS B 1 63 ? -21.844 29.281 4.957 1 96.19 63 LYS B CA 1
ATOM 3489 C C . LYS B 1 63 ? -21.062 30.203 5.875 1 96.19 63 LYS B C 1
ATOM 3491 O O . LYS B 1 63 ? -21.094 31.438 5.707 1 96.19 63 LYS B O 1
ATOM 3496 N N . GLU B 1 64 ? -20.422 29.672 6.859 1 97.69 64 GLU B N 1
ATOM 3497 C CA . GLU B 1 64 ? -19.609 30.422 7.809 1 97.69 64 GLU B CA 1
ATOM 3498 C C . GLU B 1 64 ? -18.328 29.672 8.172 1 97.69 64 GLU B C 1
ATOM 3500 O O . GLU B 1 64 ? -18.359 28.453 8.352 1 97.69 64 GLU B O 1
ATOM 3505 N N . ILE B 1 65 ? -17.297 30.469 8.25 1 98.25 65 ILE B N 1
ATOM 3506 C CA . ILE B 1 65 ? -16 29.906 8.617 1 98.25 65 ILE B CA 1
ATOM 3507 C C . ILE B 1 65 ? -15.492 30.547 9.906 1 98.25 65 ILE B C 1
ATOM 3509 O O . ILE B 1 65 ? -15.406 31.781 9.992 1 98.25 65 ILE B O 1
ATOM 3513 N N . ARG B 1 66 ? -15.195 29.781 10.883 1 98.5 66 ARG B N 1
ATOM 3514 C CA . ARG B 1 66 ? -14.602 30.266 12.125 1 98.5 66 ARG B CA 1
ATOM 3515 C C . ARG B 1 66 ? -13.117 29.922 12.188 1 98.5 66 ARG B C 1
ATOM 3517 O O . ARG B 1 66 ? -12.719 28.797 11.875 1 98.5 66 ARG B O 1
ATOM 3524 N N . LEU B 1 67 ? -12.391 30.938 12.484 1 98.56 67 LEU B N 1
ATOM 3525 C CA . LEU B 1 67 ? -10.938 30.812 12.555 1 98.56 67 LEU B CA 1
ATOM 3526 C C . LEU B 1 67 ? -10.453 30.859 14 1 98.56 67 LEU B C 1
ATOM 3528 O O . LEU B 1 67 ? -10.781 31.781 14.742 1 98.56 67 LEU B O 1
ATOM 3532 N N . PHE B 1 68 ? -9.711 29.844 14.414 1 98.44 68 PHE B N 1
ATOM 3533 C CA . PHE B 1 68 ? -9.219 29.781 15.789 1 98.44 68 PHE B CA 1
ATOM 3534 C C . PHE B 1 68 ? -7.719 29.531 15.82 1 98.44 68 PHE B C 1
ATOM 3536 O O . PHE B 1 68 ? -7.234 28.531 15.297 1 98.44 68 PHE B O 1
ATOM 3543 N N . ASP B 1 69 ? -7.004 30.391 16.391 1 97.81 69 ASP B N 1
ATOM 3544 C CA . ASP B 1 69 ? -5.551 30.297 16.469 1 97.81 69 ASP B CA 1
ATOM 3545 C C . ASP B 1 69 ? -5 31.156 17.609 1 97.81 69 ASP B C 1
ATOM 3547 O O . ASP B 1 69 ? -5.703 32 18.141 1 97.81 69 ASP B O 1
ATOM 3551 N N . LEU B 1 70 ? -3.766 30.859 17.953 1 95.38 70 LEU B N 1
ATOM 3552 C CA . LEU B 1 70 ? -3.064 31.688 18.938 1 95.38 70 LEU B CA 1
ATOM 3553 C C . LEU B 1 70 ? -2.746 33.062 18.359 1 95.38 70 LEU B C 1
ATOM 3555 O O . LEU B 1 70 ? -2.627 34.031 19.109 1 95.38 70 LEU B O 1
ATOM 3559 N N . LYS B 1 71 ? -2.611 33.125 17.078 1 95.5 71 LYS B N 1
ATOM 3560 C CA . LYS B 1 71 ? -2.279 34.344 16.375 1 95.5 71 LYS B CA 1
ATOM 3561 C C . LYS B 1 71 ? -3.465 34.844 15.555 1 95.5 71 LYS B C 1
ATOM 3563 O O . LYS B 1 71 ? -4.281 34.062 15.078 1 95.5 71 LYS B O 1
ATOM 3568 N N . PRO B 1 72 ? -3.531 36.156 15.43 1 96.25 72 PRO B N 1
ATOM 3569 C CA . PRO B 1 72 ? -4.586 36.688 14.562 1 96.25 72 PRO B CA 1
ATOM 3570 C C . PRO B 1 72 ? -4.48 36.188 13.125 1 96.25 72 PRO B C 1
ATOM 3572 O O . PRO B 1 72 ? -3.377 35.938 12.633 1 96.25 72 PRO B O 1
ATOM 3575 N N . TYR B 1 73 ? -5.613 36.094 12.492 1 97.19 73 TYR B N 1
ATOM 3576 C CA . TYR B 1 73 ? -5.641 35.625 11.117 1 97.19 73 TYR B CA 1
ATOM 3577 C C . TYR B 1 73 ? -5.297 36.719 10.141 1 97.19 73 TYR B C 1
ATOM 3579 O O . TYR B 1 73 ? -5.871 37.812 10.203 1 97.19 73 TYR B O 1
ATOM 3587 N N . GLU B 1 74 ? -4.277 36.469 9.367 1 97.25 74 GLU B N 1
ATOM 3588 C CA . GLU B 1 74 ? -3.938 37.312 8.227 1 97.25 74 GLU B CA 1
ATOM 3589 C C . GLU B 1 74 ? -4.078 36.531 6.914 1 97.25 74 GLU B C 1
ATOM 3591 O O . GLU B 1 74 ? -3.568 35.406 6.781 1 97.25 74 GLU B O 1
ATOM 3596 N N . ASN B 1 75 ? -4.812 37.094 5.992 1 97.31 75 ASN B N 1
ATOM 3597 C CA . ASN B 1 75 ? -5.027 36.438 4.707 1 97.31 75 ASN B CA 1
ATOM 3598 C C . ASN B 1 75 ? -3.771 36.469 3.844 1 97.31 75 ASN B C 1
ATOM 3600 O O . ASN B 1 75 ? -3.752 37.094 2.791 1 97.31 75 ASN B O 1
ATOM 3604 N N . ASN B 1 76 ? -2.828 35.656 4.168 1 95.81 76 ASN B N 1
ATOM 3605 C CA . ASN B 1 76 ? -1.53 35.625 3.504 1 95.81 76 ASN B CA 1
ATOM 3606 C C . ASN B 1 76 ? -1.635 35.062 2.088 1 95.81 76 ASN B C 1
ATOM 3608 O O . ASN B 1 76 ? -0.781 35.344 1.243 1 95.81 76 ASN B O 1
ATOM 3612 N N . LEU B 1 77 ? -2.654 34.281 1.855 1 96.62 77 LEU B N 1
ATOM 3613 C CA . LEU B 1 77 ? -2.807 33.656 0.55 1 96.62 77 LEU B CA 1
ATOM 3614 C C . LEU B 1 77 ? -3.719 34.469 -0.351 1 96.62 77 LEU B C 1
ATOM 3616 O O . LEU B 1 77 ? -4.012 34.062 -1.479 1 96.62 77 LEU B O 1
ATOM 3620 N N . LYS B 1 78 ? -4.211 35.594 0.152 1 96.5 78 LYS B N 1
ATOM 3621 C CA . LYS B 1 78 ? -5.055 36.5 -0.592 1 96.5 78 LYS B CA 1
ATOM 3622 C C . LYS B 1 78 ? -6.25 35.812 -1.217 1 96.5 78 LYS B C 1
ATOM 3624 O O . LYS B 1 78 ? -6.52 35.969 -2.408 1 96.5 78 LYS B O 1
ATOM 3629 N N . HIS B 1 79 ? -6.836 35 -0.473 1 95.88 79 HIS B N 1
ATOM 3630 C CA . HIS B 1 79 ? -8 34.25 -0.951 1 95.88 79 HIS B CA 1
ATOM 3631 C C . HIS B 1 79 ? -9.25 35.125 -0.923 1 95.88 79 HIS B C 1
ATOM 3633 O O . HIS B 1 79 ? -9.25 36.219 -0.333 1 95.88 79 HIS B O 1
ATOM 3639 N N . SER B 1 80 ? -10.336 34.625 -1.565 1 96.31 80 SER B N 1
ATOM 3640 C CA . SER B 1 80 ? -11.625 35.312 -1.535 1 96.31 80 SER B CA 1
ATOM 3641 C C . SER B 1 80 ? -12.219 35.312 -0.128 1 96.31 80 SER B C 1
ATOM 3643 O O . SER B 1 80 ? -11.883 34.469 0.693 1 96.31 80 SER B O 1
ATOM 3645 N N . THR B 1 81 ? -13.016 36.312 0.191 1 96.12 81 THR B N 1
ATOM 3646 C CA . THR B 1 81 ? -13.656 36.438 1.496 1 96.12 81 THR B CA 1
ATOM 3647 C C . THR B 1 81 ? -15.164 36.625 1.346 1 96.12 81 THR B C 1
ATOM 3649 O O . THR B 1 81 ? -15.758 37.469 1.995 1 96.12 81 THR B O 1
ATOM 3652 N N . GLU B 1 82 ? -15.727 35.844 0.492 1 95.69 82 GLU B N 1
ATOM 3653 C CA . GLU B 1 82 ? -17.156 35.969 0.214 1 95.69 82 GLU B CA 1
ATOM 3654 C C . GLU B 1 82 ? -17.984 35.375 1.363 1 95.69 82 GLU B C 1
ATOM 3656 O O . GLU B 1 82 ? -19.062 35.906 1.68 1 95.69 82 GLU B O 1
ATOM 3661 N N . LYS B 1 83 ? -17.484 34.438 1.969 1 96.88 83 LYS B N 1
ATOM 3662 C CA . LYS B 1 83 ? -18.172 33.844 3.109 1 96.88 83 LYS B CA 1
ATOM 3663 C C . LYS B 1 83 ? -17.766 34.531 4.414 1 96.88 83 LYS B C 1
ATOM 3665 O O . LYS B 1 83 ? -16.594 34.875 4.602 1 96.88 83 LYS B O 1
ATOM 3670 N N . PRO B 1 84 ? -18.766 34.719 5.289 1 97.56 84 PRO B N 1
ATOM 3671 C CA . PRO B 1 84 ? -18.438 35.312 6.582 1 97.56 84 PRO B CA 1
ATOM 3672 C C . PRO B 1 84 ? -17.375 34.531 7.352 1 97.56 84 PRO B C 1
ATOM 3674 O O . PRO B 1 84 ? -17.453 33.281 7.398 1 97.56 84 PRO B O 1
ATOM 3677 N N . MET B 1 85 ? -16.453 35.25 7.879 1 97.75 85 MET B N 1
ATOM 3678 C CA . MET B 1 85 ? -15.414 34.656 8.703 1 97.75 85 MET B CA 1
ATOM 3679 C C . MET B 1 85 ? -15.406 35.281 10.102 1 97.75 85 MET B C 1
ATOM 3681 O O . MET B 1 85 ? -15.594 36.5 10.25 1 97.75 85 MET B O 1
ATOM 3685 N N . LYS B 1 86 ? -15.312 34.5 11.102 1 97.5 86 LYS B N 1
ATOM 3686 C CA . LYS B 1 86 ? -15.148 34.938 12.477 1 97.5 86 LYS B CA 1
ATOM 3687 C C . LYS B 1 86 ? -13.812 34.469 13.047 1 97.5 86 LYS B C 1
ATOM 3689 O O . LYS B 1 86 ? -13.625 33.281 13.32 1 97.5 86 LYS B O 1
ATOM 3694 N N . ALA B 1 87 ? -12.953 35.406 13.273 1 97.56 87 ALA B N 1
ATOM 3695 C CA . ALA B 1 87 ? -11.625 35.094 13.781 1 97.56 87 ALA B CA 1
ATOM 3696 C C . ALA B 1 87 ? -11.594 35.156 15.305 1 97.56 87 ALA B C 1
ATOM 3698 O O . ALA B 1 87 ? -12.031 36.156 15.891 1 97.56 87 ALA B O 1
ATOM 3699 N N . ILE B 1 88 ? -11.141 34.156 15.945 1 97.69 88 ILE B N 1
ATOM 3700 C CA . ILE B 1 88 ? -11.031 34.094 17.391 1 97.69 88 ILE B CA 1
ATOM 3701 C C . ILE B 1 88 ? -9.594 33.781 17.797 1 97.69 88 ILE B C 1
ATOM 3703 O O . ILE B 1 88 ? -9.023 32.781 17.359 1 97.69 88 ILE B O 1
ATOM 3707 N N . VAL B 1 89 ? -9.016 34.625 18.531 1 97.25 89 VAL B N 1
ATOM 3708 C CA . VAL B 1 89 ? -7.68 34.375 19.047 1 97.25 89 VAL B CA 1
ATOM 3709 C C . VAL B 1 89 ? -7.773 33.625 20.375 1 97.25 89 VAL B C 1
ATOM 3711 O O . VAL B 1 89 ? -8.383 34.125 21.344 1 97.25 89 VAL B O 1
ATOM 3714 N N . GLY B 1 90 ? -7.254 32.438 20.391 1 96.06 90 GLY B N 1
ATOM 3715 C CA . GLY B 1 90 ? -7.328 31.609 21.594 1 96.06 90 GLY B CA 1
ATOM 3716 C C . GLY B 1 90 ? -6.387 30.422 21.562 1 96.06 90 GLY B C 1
ATOM 3717 O O . GLY B 1 90 ? -5.836 30.094 20.516 1 96.06 90 GLY B O 1
ATOM 3718 N N . ASP B 1 91 ? -6.238 29.922 22.734 1 96.25 91 ASP B N 1
ATOM 3719 C CA . ASP B 1 91 ? -5.402 28.75 22.953 1 96.25 91 ASP B CA 1
ATOM 3720 C C . ASP B 1 91 ? -6.25 27.469 23.016 1 96.25 91 ASP B C 1
ATOM 3722 O O . ASP B 1 91 ? -7.25 27.422 23.75 1 96.25 91 ASP B O 1
ATOM 3726 N N . ILE B 1 92 ? -5.82 26.453 22.281 1 96.06 92 ILE B N 1
ATOM 3727 C CA . ILE B 1 92 ? -6.617 25.219 22.25 1 96.06 92 ILE B CA 1
ATOM 3728 C C . ILE B 1 92 ? -6.547 24.531 23.609 1 96.06 92 ILE B C 1
ATOM 3730 O O . ILE B 1 92 ? -7.348 23.641 23.906 1 96.06 92 ILE B O 1
ATOM 3734 N N . CYS B 1 93 ? -5.633 24.922 24.406 1 95.5 93 CYS B N 1
ATOM 3735 C CA . CYS B 1 93 ? -5.523 24.344 25.75 1 95.5 93 CYS B CA 1
ATOM 3736 C C . CYS B 1 93 ? -6.488 25.031 26.703 1 95.5 93 CYS B C 1
ATOM 3738 O O . CYS B 1 93 ? -6.672 24.578 27.844 1 95.5 93 CYS B O 1
ATOM 3740 N N . ASN B 1 94 ? -7.078 26.062 26.297 1 96.69 94 ASN B N 1
ATOM 3741 C CA . ASN B 1 94 ? -8.086 26.766 27.094 1 96.69 94 ASN B CA 1
ATOM 3742 C C . ASN B 1 94 ? -9.484 26.219 26.812 1 96.69 94 ASN B C 1
ATOM 3744 O O . ASN B 1 94 ? -10.133 26.641 25.844 1 96.69 94 ASN B O 1
ATOM 3748 N N . ALA B 1 95 ? -9.992 25.484 27.703 1 96.69 95 ALA B N 1
ATOM 3749 C CA . ALA B 1 95 ? -11.258 24.781 27.516 1 96.69 95 ALA B CA 1
ATOM 3750 C C . ALA B 1 95 ? -12.414 25.766 27.344 1 96.69 95 ALA B C 1
ATOM 3752 O O . ALA B 1 95 ? -13.281 25.562 26.5 1 96.69 95 ALA B O 1
ATOM 3753 N N . LYS B 1 96 ? -12.422 26.75 28.156 1 96.38 96 LYS B N 1
ATOM 3754 C CA . LYS B 1 96 ? -13.516 27.719 28.109 1 96.38 96 LYS B CA 1
ATOM 3755 C C . LYS B 1 96 ? -13.555 28.438 26.766 1 96.38 96 LYS B C 1
ATOM 3757 O O . LYS B 1 96 ? -14.625 28.609 26.188 1 96.38 96 LYS B O 1
ATOM 3762 N N . ALA B 1 97 ? -12.406 28.859 26.328 1 96.19 97 ALA B N 1
ATOM 3763 C CA . ALA B 1 97 ? -12.312 29.531 25.047 1 96.19 97 ALA B CA 1
ATOM 3764 C C . ALA B 1 97 ? -12.812 28.641 23.906 1 96.19 97 ALA B C 1
ATOM 3766 O O . ALA B 1 97 ? -13.508 29.109 23 1 96.19 97 ALA B O 1
ATOM 3767 N N . LEU B 1 98 ? -12.508 27.422 23.953 1 97.12 98 LEU B N 1
ATOM 3768 C CA . LEU B 1 98 ? -12.914 26.484 22.906 1 97.12 98 LEU B CA 1
ATOM 3769 C C . LEU B 1 98 ? -14.414 26.25 22.938 1 97.12 98 LEU B C 1
ATOM 3771 O O . LEU B 1 98 ? -15.055 26.172 21.891 1 97.12 98 LEU B O 1
ATOM 3775 N N . GLN B 1 99 ? -14.93 26.109 24.109 1 96.25 99 GLN B N 1
ATOM 3776 C CA . GLN B 1 99 ? -16.359 25.875 24.234 1 96.25 99 GLN B CA 1
ATOM 3777 C C . GLN B 1 99 ? -17.172 27.016 23.641 1 96.25 99 GLN B C 1
ATOM 3779 O O . GLN B 1 99 ? -18.156 26.781 22.938 1 96.25 99 GLN B O 1
ATOM 3784 N N . GLU B 1 100 ? -16.688 28.156 23.938 1 97.38 100 GLU B N 1
ATOM 3785 C CA . GLU B 1 100 ? -17.359 29.328 23.391 1 97.38 100 GLU B CA 1
ATOM 3786 C C . GLU B 1 100 ? -17.234 29.375 21.859 1 97.38 100 GLU B C 1
ATOM 3788 O O . GLU B 1 100 ? -18.203 29.656 21.156 1 97.38 100 GLU B O 1
ATOM 3793 N N . ALA B 1 101 ? -16.109 29.078 21.375 1 97.75 101 ALA B N 1
ATOM 3794 C CA . ALA B 1 101 ? -15.828 29.141 19.938 1 97.75 101 ALA B CA 1
ATOM 3795 C C . ALA B 1 101 ? -16.578 28.062 19.172 1 97.75 101 ALA B C 1
ATOM 3797 O O . ALA B 1 101 ? -16.938 28.234 18.016 1 97.75 101 ALA B O 1
ATOM 3798 N N . PHE B 1 102 ? -16.875 26.922 19.766 1 98.19 102 PHE B N 1
ATOM 3799 C CA . PHE B 1 102 ? -17.406 25.734 19.094 1 98.19 102 PHE B CA 1
ATOM 3800 C C . PHE B 1 102 ? -18.922 25.781 19.078 1 98.19 102 PHE B C 1
ATOM 3802 O O . PHE B 1 102 ? -19.562 24.969 18.391 1 98.19 102 PHE B O 1
ATOM 3809 N N . ALA B 1 103 ? -19.516 26.75 19.812 1 97.44 103 ALA B N 1
ATOM 3810 C CA . ALA B 1 103 ? -20.969 26.859 19.844 1 97.44 103 ALA B CA 1
ATOM 3811 C C . ALA B 1 103 ? -21.531 27.031 18.438 1 97.44 103 ALA B C 1
ATOM 3813 O O . ALA B 1 103 ? -21.141 27.953 17.719 1 97.44 103 ALA B O 1
ATOM 3814 N N . GLY B 1 104 ? -22.391 26.094 18.031 1 96.19 104 GLY B N 1
ATOM 3815 C CA . GLY B 1 104 ? -23.078 26.203 16.75 1 96.19 104 GLY B CA 1
ATOM 3816 C C . GLY B 1 104 ? -22.25 25.688 15.594 1 96.19 104 GLY B C 1
ATOM 3817 O O . GLY B 1 104 ? -22.656 25.781 14.438 1 96.19 104 GLY B O 1
ATOM 3818 N N . VAL B 1 105 ? -21.141 25.141 15.828 1 97.62 105 VAL B N 1
ATOM 3819 C CA . VAL B 1 105 ? -20.25 24.625 14.797 1 97.62 105 VAL B CA 1
ATOM 3820 C C . VAL B 1 105 ? -20.703 23.234 14.383 1 97.62 105 VAL B C 1
ATOM 3822 O O . VAL B 1 105 ? -21.125 22.438 15.219 1 97.62 105 VAL B O 1
ATOM 3825 N N . ASP B 1 106 ? -20.578 22.953 13.102 1 97.12 106 ASP B N 1
ATOM 3826 C CA . ASP B 1 106 ? -21.016 21.656 12.586 1 97.12 106 ASP B CA 1
ATOM 3827 C C . ASP B 1 106 ? -19.812 20.719 12.383 1 97.12 106 ASP B C 1
ATOM 3829 O O . ASP B 1 106 ? -19.953 19.5 12.453 1 97.12 106 ASP B O 1
ATOM 3833 N N . CYS B 1 107 ? -18.656 21.328 12.109 1 97.56 107 CYS B N 1
ATOM 3834 C CA . CYS B 1 107 ? -17.453 20.547 11.82 1 97.56 107 CYS B CA 1
ATOM 3835 C C . CYS B 1 107 ? -16.203 21.281 12.25 1 97.56 107 CYS B C 1
ATOM 3837 O O . CYS B 1 107 ? -16.094 22.5 12.062 1 97.56 107 CYS B O 1
ATOM 3839 N N . VAL B 1 108 ? -15.344 20.547 12.828 1 98.56 108 VAL B N 1
ATOM 3840 C CA . VAL B 1 108 ? -14.047 21.109 13.203 1 98.56 108 VAL B CA 1
ATOM 3841 C C . VAL B 1 108 ? -12.945 20.453 12.375 1 98.56 108 VAL B C 1
ATOM 3843 O O . VAL B 1 108 ? -12.875 19.219 12.289 1 98.56 108 VAL B O 1
ATOM 3846 N N . ILE B 1 109 ? -12.156 21.266 11.711 1 98.69 109 ILE B N 1
ATOM 3847 C CA . ILE B 1 109 ? -10.906 20.828 11.094 1 98.69 109 ILE B CA 1
ATOM 3848 C C . ILE B 1 109 ? -9.727 21.234 11.977 1 98.69 109 ILE B C 1
ATOM 3850 O O . ILE B 1 109 ? -9.406 22.422 12.07 1 98.69 109 ILE B O 1
ATOM 3854 N N . HIS B 1 110 ? -9.148 20.266 12.586 1 98.75 110 HIS B N 1
ATOM 3855 C CA . HIS B 1 110 ? -8.125 20.516 13.594 1 98.75 110 HIS B CA 1
ATOM 3856 C C . HIS B 1 110 ? -6.727 20.438 12.977 1 98.75 110 HIS B C 1
ATOM 3858 O O . HIS B 1 110 ? -6.164 19.344 12.828 1 98.75 110 HIS B O 1
ATOM 3864 N N . THR B 1 111 ? -6.129 21.578 12.758 1 98.12 111 THR B N 1
ATOM 3865 C CA . THR B 1 111 ? -4.805 21.641 12.148 1 98.12 111 THR B CA 1
ATOM 3866 C C . THR B 1 111 ? -3.789 22.25 13.109 1 98.12 111 THR B C 1
ATOM 3868 O O . THR B 1 111 ? -2.6 22.328 12.797 1 98.12 111 THR B O 1
ATOM 3871 N N . ALA B 1 112 ? -4.207 22.594 14.266 1 97.12 112 ALA B N 1
ATOM 3872 C CA . ALA B 1 112 ? -3.305 23.203 15.234 1 97.12 112 ALA B CA 1
ATOM 3873 C C . ALA B 1 112 ? -2.328 22.188 15.805 1 97.12 112 ALA B C 1
ATOM 3875 O O . ALA B 1 112 ? -2.729 21.078 16.188 1 97.12 112 ALA B O 1
ATOM 3876 N N . ALA B 1 113 ? -1.128 22.516 15.812 1 95.62 113 ALA B N 1
ATOM 3877 C CA . ALA B 1 113 ? -0.092 21.672 16.391 1 95.62 113 ALA B CA 1
ATOM 3878 C C . ALA B 1 113 ? 1.199 22.453 16.609 1 95.62 113 ALA B C 1
ATOM 3880 O O . ALA B 1 113 ? 1.411 23.5 15.992 1 95.62 113 ALA B O 1
ATOM 3881 N N . LEU B 1 114 ? 1.937 22.016 17.516 1 94.06 114 LEU B N 1
ATOM 3882 C CA . LEU B 1 114 ? 3.305 22.5 17.688 1 94.06 114 LEU B CA 1
ATOM 3883 C C . LEU B 1 114 ? 4.301 21.516 17.062 1 94.06 114 LEU B C 1
ATOM 3885 O O . LEU B 1 114 ? 4.289 20.328 17.375 1 94.06 114 LEU B O 1
ATOM 3889 N N . VAL B 1 115 ? 5.012 22.047 16.156 1 91.06 115 VAL B N 1
ATOM 3890 C CA . VAL B 1 115 ? 6.027 21.25 15.484 1 91.06 115 VAL B CA 1
ATOM 3891 C C . VAL B 1 115 ? 7.418 21.703 15.938 1 91.06 115 VAL B C 1
ATOM 3893 O O . VAL B 1 115 ? 7.816 22.844 15.695 1 91.06 115 VAL B O 1
ATOM 3896 N N . ASP B 1 116 ? 8.109 20.844 16.594 1 87.5 116 ASP B N 1
ATOM 3897 C CA . ASP B 1 116 ? 9.492 21.078 17 1 87.5 116 ASP B CA 1
ATOM 3898 C C . ASP B 1 116 ? 10.352 19.844 16.766 1 87.5 116 ASP B C 1
ATOM 3900 O O . ASP B 1 116 ? 10.375 18.938 17.594 1 87.5 116 ASP B O 1
ATOM 3904 N N . CYS B 1 117 ? 11.078 19.891 15.68 1 84.12 117 CYS B N 1
ATOM 3905 C CA . CYS B 1 117 ? 11.945 18.766 15.336 1 84.12 117 CYS B CA 1
ATOM 3906 C C . CYS B 1 117 ? 13.414 19.156 15.453 1 84.12 117 CYS B C 1
ATOM 3908 O O . CYS B 1 117 ? 14.258 18.625 14.727 1 84.12 117 CYS B O 1
ATOM 3910 N N . GLY B 1 118 ? 13.711 20.047 16.297 1 82.44 118 GLY B N 1
ATOM 3911 C CA . GLY B 1 118 ? 15.078 20.5 16.5 1 82.44 118 GLY B CA 1
ATOM 3912 C C . GLY B 1 118 ? 15.906 19.547 17.344 1 82.44 118 GLY B C 1
ATOM 3913 O O . GLY B 1 118 ? 15.43 18.484 17.719 1 82.44 118 GLY B O 1
ATOM 3914 N N . ILE B 1 119 ? 17.125 19.922 17.578 1 80.88 119 ILE B N 1
ATOM 3915 C CA . ILE B 1 119 ? 18.078 19.109 18.344 1 80.88 119 ILE B CA 1
ATOM 3916 C C . ILE B 1 119 ? 17.594 18.969 19.781 1 80.88 119 ILE B C 1
ATOM 3918 O O . ILE B 1 119 ? 17.781 17.922 20.406 1 80.88 119 ILE B O 1
ATOM 3922 N N . PHE B 1 120 ? 16.969 20.062 20.281 1 83.81 120 PHE B N 1
ATOM 3923 C CA . PHE B 1 120 ? 16.406 20.062 21.625 1 83.81 120 PHE B CA 1
ATOM 3924 C C . PHE B 1 120 ? 14.93 20.406 21.594 1 83.81 120 PHE B C 1
ATOM 3926 O O . PHE B 1 120 ? 14.531 21.5 21.984 1 83.81 120 PHE B O 1
ATOM 3933 N N . PRO B 1 121 ? 14.172 19.469 21.234 1 86 121 PRO B N 1
ATOM 3934 C CA . PRO B 1 121 ? 12.742 19.734 21.109 1 86 121 PRO B CA 1
ATOM 3935 C C . PRO B 1 121 ? 12.07 19.984 22.453 1 86 121 PRO B C 1
ATOM 3937 O O . PRO B 1 121 ? 12.469 19.391 23.469 1 86 121 PRO B O 1
ATOM 3940 N N . ASP B 1 122 ? 11.102 20.844 22.484 1 90.81 122 ASP B N 1
ATOM 3941 C CA . ASP B 1 122 ? 10.297 21.109 23.688 1 90.81 122 ASP B CA 1
ATOM 3942 C C . ASP B 1 122 ? 9.188 20.062 23.844 1 90.81 122 ASP B C 1
ATOM 3944 O O . ASP B 1 122 ? 8.023 20.344 23.547 1 90.81 122 ASP B O 1
ATOM 3948 N N . ALA B 1 123 ? 9.523 18.984 24.406 1 93.19 123 ALA B N 1
ATOM 3949 C CA . ALA B 1 123 ? 8.617 17.844 24.531 1 93.19 123 ALA B CA 1
ATOM 3950 C C . ALA B 1 123 ? 7.41 18.203 25.391 1 93.19 123 ALA B C 1
ATOM 3952 O O . ALA B 1 123 ? 6.289 17.766 25.109 1 93.19 123 ALA B O 1
ATOM 3953 N N . GLU B 1 124 ? 7.664 18.969 26.375 1 94.5 124 GLU B N 1
ATOM 3954 C CA . GLU B 1 124 ? 6.586 19.344 27.281 1 94.5 124 GLU B CA 1
ATOM 3955 C C . GLU B 1 124 ? 5.551 20.219 26.594 1 94.5 124 GLU B C 1
ATOM 3957 O O . GLU B 1 124 ? 4.348 20.031 26.766 1 94.5 124 GLU B O 1
ATOM 3962 N N . ALA B 1 125 ? 6.027 21.156 25.891 1 94.62 125 ALA B N 1
ATOM 3963 C CA . ALA B 1 125 ? 5.117 22.031 25.156 1 94.62 125 ALA B CA 1
ATOM 3964 C C . ALA B 1 125 ? 4.328 21.25 24.109 1 94.62 125 ALA B C 1
ATOM 3966 O O . ALA B 1 125 ? 3.135 21.484 23.922 1 94.62 125 ALA B O 1
ATOM 3967 N N . MET B 1 126 ? 4.965 20.344 23.5 1 95.5 126 MET B N 1
ATOM 3968 C CA . MET B 1 126 ? 4.289 19.531 22.484 1 95.5 126 MET B CA 1
ATOM 3969 C C . MET B 1 126 ? 3.248 18.609 23.141 1 95.5 126 MET B C 1
ATOM 3971 O O . MET B 1 126 ? 2.18 18.391 22.562 1 95.5 126 MET B O 1
ATOM 3975 N N . GLU B 1 127 ? 3.602 18.141 24.266 1 96.5 127 GLU B N 1
ATOM 3976 C CA . GLU B 1 127 ? 2.615 17.359 25 1 96.5 127 GLU B CA 1
ATOM 3977 C C . GLU B 1 127 ? 1.382 18.188 25.328 1 96.5 127 GLU B C 1
ATOM 3979 O O . GLU B 1 127 ? 0.251 17.734 25.125 1 96.5 127 GLU B O 1
ATOM 3984 N N . ALA B 1 128 ? 1.595 19.344 25.812 1 96.38 128 ALA B N 1
ATOM 3985 C CA . ALA B 1 128 ? 0.513 20.234 26.219 1 96.38 128 ALA B CA 1
ATOM 3986 C C . ALA B 1 128 ? -0.354 20.625 25.031 1 96.38 128 ALA B C 1
ATOM 3988 O O . ALA B 1 128 ? -1.584 20.594 25.109 1 96.38 128 ALA B O 1
ATOM 3989 N N . ILE B 1 129 ? 0.225 20.906 23.984 1 96.56 129 ILE B N 1
ATOM 3990 C CA . ILE B 1 129 ? -0.495 21.469 22.844 1 96.56 129 ILE B CA 1
ATOM 3991 C C . ILE B 1 129 ? -1.027 20.328 21.969 1 96.56 129 ILE B C 1
ATOM 3993 O O . ILE B 1 129 ? -2.223 20.281 21.672 1 96.56 129 ILE B O 1
ATOM 3997 N N . ASN B 1 130 ? -0.206 19.391 21.578 1 97.56 130 ASN B N 1
ATOM 3998 C CA . ASN B 1 130 ? -0.583 18.375 20.594 1 97.56 130 ASN B CA 1
ATOM 3999 C C . ASN B 1 130 ? -1.498 17.328 21.203 1 97.56 130 ASN B C 1
ATOM 4001 O O . ASN B 1 130 ? -2.438 16.859 20.562 1 97.56 130 ASN B O 1
ATOM 4005 N N . VAL B 1 131 ? -1.229 16.938 22.438 1 97.69 131 VAL B N 1
ATOM 4006 C CA . VAL B 1 131 ? -2.008 15.859 23.047 1 97.69 131 VAL B CA 1
ATOM 4007 C C . VAL B 1 131 ? -3.137 16.453 23.891 1 97.69 131 VAL B C 1
ATOM 4009 O O . VAL B 1 131 ? -4.316 16.25 23.578 1 97.69 131 VAL B O 1
ATOM 4012 N N . GLU B 1 132 ? -2.746 17.234 24.859 1 97.44 132 GLU B N 1
ATOM 4013 C CA . GLU B 1 132 ? -3.766 17.797 25.75 1 97.44 132 GLU B CA 1
ATOM 4014 C C . GLU B 1 132 ? -4.656 18.781 25.016 1 97.44 132 GLU B C 1
ATOM 4016 O O . GLU B 1 132 ? -5.855 18.875 25.281 1 97.44 132 GLU B O 1
ATOM 4021 N N . GLY B 1 133 ? -4.055 19.547 24.219 1 98 133 GLY B N 1
ATOM 4022 C CA . GLY B 1 133 ? -4.852 20.422 23.391 1 98 133 GLY B CA 1
ATOM 4023 C C . GLY B 1 133 ? -5.879 19.688 22.547 1 98 133 GLY B C 1
ATOM 4024 O O . GLY B 1 133 ? -7.031 20.109 22.453 1 98 133 GLY B O 1
ATOM 4025 N N . THR B 1 134 ? -5.496 18.562 21.938 1 98.12 134 THR B N 1
ATOM 4026 C CA . THR B 1 134 ? -6.41 17.75 21.141 1 98.12 134 THR B CA 1
ATOM 4027 C C . THR B 1 134 ? -7.516 17.172 22.016 1 98.12 134 THR B C 1
ATOM 4029 O O . THR B 1 134 ? -8.672 17.109 21.594 1 98.12 134 THR B O 1
ATOM 4032 N N . ARG B 1 135 ? -7.164 16.75 23.203 1 97.75 135 ARG B N 1
ATOM 4033 C CA . ARG B 1 135 ? -8.164 16.281 24.141 1 97.75 135 ARG B CA 1
ATOM 4034 C C . ARG B 1 135 ? -9.219 17.344 24.422 1 97.75 135 ARG B C 1
ATOM 4036 O O . ARG B 1 135 ? -10.414 17.047 24.453 1 97.75 135 ARG B O 1
ATOM 4043 N N . THR B 1 136 ? -8.758 18.531 24.625 1 98.44 136 THR B N 1
ATOM 4044 C CA . THR B 1 136 ? -9.648 19.656 24.891 1 98.44 136 THR B CA 1
ATOM 4045 C C . THR B 1 136 ? -10.555 19.906 23.688 1 98.44 136 THR B C 1
ATOM 4047 O O . THR B 1 136 ? -11.734 20.234 23.859 1 98.44 136 THR B O 1
ATOM 4050 N N . VAL B 1 137 ? -10.016 19.812 22.547 1 98.62 137 VAL B N 1
ATOM 4051 C CA . VAL B 1 137 ? -10.781 19.984 21.312 1 98.62 137 VAL B CA 1
ATOM 4052 C C . VAL B 1 137 ? -11.883 18.922 21.234 1 98.62 137 VAL B C 1
ATOM 4054 O O . VAL B 1 137 ? -13.031 19.25 20.938 1 98.62 137 VAL B O 1
ATOM 4057 N N . ILE B 1 138 ? -11.531 17.688 21.5 1 98.25 138 ILE B N 1
ATOM 4058 C CA . ILE B 1 138 ? -12.492 16.594 21.469 1 98.25 138 ILE B CA 1
ATOM 4059 C C . ILE B 1 138 ? -13.609 16.859 22.469 1 98.25 138 ILE B C 1
ATOM 4061 O O . ILE B 1 138 ? -14.789 16.75 22.141 1 98.25 138 ILE B O 1
ATOM 4065 N N . ASP B 1 139 ? -13.227 17.25 23.641 1 98.19 139 ASP B N 1
ATOM 4066 C CA . ASP B 1 139 ? -14.203 17.516 24.688 1 98.19 139 ASP B CA 1
ATOM 4067 C C . ASP B 1 139 ? -15.148 18.641 24.281 1 98.19 139 ASP B C 1
ATOM 4069 O O . ASP B 1 139 ? -16.359 18.578 24.531 1 98.19 139 ASP B O 1
ATOM 4073 N N . ALA B 1 140 ? -14.594 19.656 23.75 1 98.44 140 ALA B N 1
ATOM 4074 C CA . ALA B 1 140 ? -15.406 20.781 23.281 1 98.44 140 ALA B CA 1
ATOM 4075 C C . ALA B 1 140 ? -16.406 20.344 22.219 1 98.44 140 ALA B C 1
ATOM 4077 O O . ALA B 1 140 ? -17.547 20.781 22.203 1 98.44 140 ALA B O 1
ATOM 4078 N N . CYS B 1 141 ? -15.945 19.484 21.266 1 98.19 141 CYS B N 1
ATOM 4079 C CA . CYS B 1 141 ? -16.844 18.953 20.266 1 98.19 141 CYS B CA 1
ATOM 4080 C C . CYS B 1 141 ? -18.016 18.219 20.906 1 98.19 141 CYS B C 1
ATOM 4082 O O . CYS B 1 141 ? -19.172 18.422 20.516 1 98.19 141 CYS B O 1
ATOM 4084 N N . VAL B 1 142 ? -17.688 17.391 21.844 1 97.38 142 VAL B N 1
ATOM 4085 C CA . VAL B 1 142 ? -18.703 16.578 22.5 1 97.38 142 VAL B CA 1
ATOM 4086 C C . VAL B 1 142 ? -19.672 17.469 23.25 1 97.38 142 VAL B C 1
ATOM 4088 O O . VAL B 1 142 ? -20.891 17.344 23.109 1 97.38 142 VAL B O 1
ATOM 4091 N N . ARG B 1 143 ? -19.219 18.422 24 1 97.44 143 ARG B N 1
ATOM 4092 C CA . ARG B 1 143 ? -20.031 19.281 24.859 1 97.44 143 ARG B CA 1
ATOM 4093 C C . ARG B 1 143 ? -20.906 20.219 24.031 1 97.44 143 ARG B C 1
ATOM 4095 O O . ARG B 1 143 ? -22.016 20.547 24.422 1 97.44 143 ARG B O 1
ATOM 4102 N N . GLN B 1 144 ? -20.375 20.609 22.906 1 97.88 144 GLN B N 1
ATOM 4103 C CA . GLN B 1 144 ? -21.094 21.578 22.078 1 97.88 144 GLN B CA 1
ATOM 4104 C C . GLN B 1 144 ? -21.844 20.906 20.953 1 97.88 144 GLN B C 1
ATOM 4106 O O . GLN B 1 144 ? -22.359 21.562 20.047 1 97.88 144 GLN B O 1
ATOM 4111 N N . ASN B 1 145 ? -21.828 19.578 20.953 1 97.25 145 ASN B N 1
ATOM 4112 C CA . ASN B 1 145 ? -22.578 18.766 20 1 97.25 145 ASN B CA 1
ATOM 4113 C C . ASN B 1 145 ? -22.094 18.984 18.578 1 97.25 145 ASN B C 1
ATOM 4115 O O . ASN B 1 145 ? -22.906 19.172 17.656 1 97.25 145 ASN B O 1
ATOM 4119 N N . VAL B 1 146 ? -20.828 19.141 18.375 1 97.12 146 VAL B N 1
ATOM 4120 C CA . VAL B 1 146 ? -20.219 19.141 17.047 1 97.12 146 VAL B CA 1
ATOM 4121 C C . VAL B 1 146 ? -20.078 17.719 16.531 1 97.12 146 VAL B C 1
ATOM 4123 O O . VAL B 1 146 ? -19.297 16.922 17.062 1 97.12 146 VAL B O 1
ATOM 4126 N N . PRO B 1 147 ? -20.672 17.344 15.516 1 95.88 147 PRO B N 1
ATOM 4127 C CA . PRO B 1 147 ? -20.734 15.93 15.156 1 95.88 147 PRO B CA 1
ATOM 4128 C C . PRO B 1 147 ? -19.5 15.461 14.375 1 95.88 147 PRO B C 1
ATOM 4130 O O . PRO B 1 147 ? -19.203 14.266 14.344 1 95.88 147 PRO B O 1
ATOM 4133 N N . TYR B 1 148 ? -18.734 16.422 13.727 1 96.25 148 TYR B N 1
ATOM 4134 C CA . TYR B 1 148 ? -17.672 16 12.828 1 96.25 148 TYR B CA 1
ATOM 4135 C C . TYR B 1 148 ? -16.344 16.641 13.219 1 96.25 148 TYR B C 1
ATOM 4137 O O . TYR B 1 148 ? -16.266 17.859 13.391 1 96.25 148 TYR B O 1
ATOM 4145 N N . LEU B 1 149 ? -15.32 15.797 13.352 1 97.81 149 LEU B N 1
ATOM 4146 C CA . LEU B 1 149 ? -13.961 16.25 13.617 1 97.81 149 LEU B CA 1
ATOM 4147 C C . LEU B 1 149 ? -12.984 15.633 12.617 1 97.81 149 LEU B C 1
ATOM 4149 O O . LEU B 1 149 ? -12.875 14.406 12.523 1 97.81 149 LEU B O 1
ATOM 4153 N N . VAL B 1 150 ? -12.336 16.469 11.859 1 97.94 150 VAL B N 1
ATOM 4154 C CA . VAL B 1 150 ? -11.25 16.047 10.984 1 97.94 150 VAL B CA 1
ATOM 4155 C C . VAL B 1 150 ? -9.906 16.422 11.609 1 97.94 150 VAL B C 1
ATOM 4157 O O . VAL B 1 150 ? -9.617 17.594 11.812 1 97.94 150 VAL B O 1
ATOM 4160 N N . PHE B 1 151 ? -9.102 15.461 11.891 1 98.25 151 PHE B N 1
ATOM 4161 C CA . PHE B 1 151 ? -7.801 15.656 12.523 1 98.25 151 PHE B CA 1
ATOM 4162 C C . PHE B 1 151 ? -6.676 15.523 11.508 1 98.25 151 PHE B C 1
ATOM 4164 O O . PHE B 1 151 ? -6.641 14.578 10.727 1 98.25 151 PHE B O 1
ATOM 4171 N N . THR B 1 152 ? -5.812 16.484 11.531 1 97.75 152 THR B N 1
ATOM 4172 C CA . THR B 1 152 ? -4.637 16.453 10.664 1 97.75 152 THR B CA 1
ATOM 4173 C C . THR B 1 152 ? -3.447 15.828 11.398 1 97.75 152 THR B C 1
ATOM 4175 O O . THR B 1 152 ? -2.789 16.5 12.195 1 97.75 152 THR B O 1
ATOM 4178 N N . SER B 1 153 ? -3.174 14.664 11.117 1 97.12 153 SER B N 1
ATOM 4179 C CA . SER B 1 153 ? -1.997 13.969 11.617 1 97.12 153 SER B CA 1
ATOM 4180 C C . SER B 1 153 ? -0.817 14.109 10.664 1 97.12 153 SER B C 1
ATOM 4182 O O . SER B 1 153 ? -0.609 15.172 10.078 1 97.12 153 SER B O 1
ATOM 4184 N N . THR B 1 154 ? 0.083 13.172 10.648 1 95.44 154 THR B N 1
ATOM 4185 C CA . THR B 1 154 ? 1.281 13.188 9.812 1 95.44 154 THR B CA 1
ATOM 4186 C C . THR B 1 154 ? 1.763 11.766 9.531 1 95.44 154 THR B C 1
ATOM 4188 O O . THR B 1 154 ? 1.487 10.852 10.305 1 95.44 154 THR B O 1
ATOM 4191 N N . VAL B 1 155 ? 2.477 11.625 8.445 1 93.44 155 VAL B N 1
ATOM 4192 C CA . VAL B 1 155 ? 3.049 10.312 8.133 1 93.44 155 VAL B CA 1
ATOM 4193 C C . VAL B 1 155 ? 4.137 9.969 9.156 1 93.44 155 VAL B C 1
ATOM 4195 O O . VAL B 1 155 ? 4.473 8.797 9.336 1 93.44 155 VAL B O 1
ATOM 4198 N N . ASP B 1 156 ? 4.629 10.93 9.828 1 93.75 156 ASP B N 1
ATOM 4199 C CA . ASP B 1 156 ? 5.742 10.742 10.75 1 93.75 156 ASP B CA 1
ATOM 4200 C C . ASP B 1 156 ? 5.352 9.805 11.898 1 93.75 156 ASP B C 1
ATOM 4202 O O . ASP B 1 156 ? 6.215 9.305 12.617 1 93.75 156 ASP B O 1
ATOM 4206 N N . VAL B 1 157 ? 4.09 9.562 12.031 1 93.56 157 VAL B N 1
ATOM 4207 C CA . VAL B 1 157 ? 3.621 8.734 13.133 1 93.56 157 VAL B CA 1
ATOM 4208 C C . VAL B 1 157 ? 3.934 7.266 12.844 1 93.56 157 VAL B C 1
ATOM 4210 O O . VAL B 1 157 ? 3.791 6.41 13.727 1 93.56 157 VAL B O 1
ATOM 4213 N N . VAL B 1 158 ? 4.371 6.996 11.625 1 88.62 158 VAL B N 1
ATOM 4214 C CA . VAL B 1 158 ? 4.703 5.613 11.297 1 88.62 158 VAL B CA 1
ATOM 4215 C C . VAL B 1 158 ? 6.156 5.531 10.82 1 88.62 158 VAL B C 1
ATOM 4217 O O . VAL B 1 158 ? 6.625 4.461 10.422 1 88.62 158 VAL B O 1
ATOM 4220 N N . VAL B 1 159 ? 6.875 6.566 10.836 1 89.56 159 VAL B N 1
ATOM 4221 C CA . VAL B 1 159 ? 8.211 6.621 10.258 1 89.56 159 VAL B CA 1
ATOM 4222 C C . VAL B 1 159 ? 9.25 6.301 11.328 1 89.56 159 VAL B C 1
ATOM 4224 O O . VAL B 1 159 ? 9.234 6.891 12.414 1 89.56 159 VAL B O 1
ATOM 4227 N N . SER B 1 160 ? 10.039 5.391 11.078 1 83.81 160 SER B N 1
ATOM 4228 C CA . SER B 1 160 ? 11.227 5.031 11.852 1 83.81 160 SER B CA 1
ATOM 4229 C C . SER B 1 160 ? 12.492 5.184 11.016 1 83.81 160 SER B C 1
ATOM 4231 O O . SER B 1 160 ? 12.5 5.918 10.023 1 83.81 160 SER B O 1
ATOM 4233 N N . SER B 1 161 ? 13.586 4.59 11.461 1 76.75 161 SER B N 1
ATOM 4234 C CA . SER B 1 161 ? 14.82 4.641 10.68 1 76.75 161 SER B CA 1
ATOM 4235 C C . SER B 1 161 ? 14.766 3.699 9.484 1 76.75 161 SER B C 1
ATOM 4237 O O . SER B 1 161 ? 15.695 3.654 8.68 1 76.75 161 SER B O 1
ATOM 4239 N N . ASN B 1 162 ? 13.617 3.115 9.328 1 68.38 162 ASN B N 1
ATOM 4240 C CA . ASN B 1 162 ? 13.469 2.152 8.242 1 68.38 162 ASN B CA 1
ATOM 4241 C C . ASN B 1 162 ? 12.789 2.775 7.031 1 68.38 162 ASN B C 1
ATOM 4243 O O . ASN B 1 162 ? 11.992 3.707 7.172 1 68.38 162 ASN B O 1
ATOM 4247 N N . HIS B 1 163 ? 13.125 2.252 5.965 1 71.31 163 HIS B N 1
ATOM 4248 C CA . HIS B 1 163 ? 12.469 2.674 4.73 1 71.31 163 HIS B CA 1
ATOM 4249 C C . HIS B 1 163 ? 11.008 2.238 4.707 1 71.31 163 HIS B C 1
ATOM 4251 O O . HIS B 1 163 ? 10.641 1.239 5.336 1 71.31 163 HIS B O 1
ATOM 4257 N N . ILE B 1 164 ? 10.211 3.09 4.133 1 70.75 164 ILE B N 1
ATOM 4258 C CA . ILE B 1 164 ? 8.82 2.74 3.854 1 70.75 164 ILE B CA 1
ATOM 4259 C C . ILE B 1 164 ? 8.555 2.84 2.354 1 70.75 164 ILE B C 1
ATOM 4261 O O . ILE B 1 164 ? 8.68 3.916 1.765 1 70.75 164 ILE B O 1
ATOM 4265 N N . PHE B 1 165 ? 8.312 1.85 1.841 1 61.94 165 PHE B N 1
ATOM 4266 C CA . PHE B 1 165 ? 8.031 1.8 0.411 1 61.94 165 PHE B CA 1
ATOM 4267 C C . PHE B 1 165 ? 6.547 1.538 0.164 1 61.94 165 PHE B C 1
ATOM 4269 O O . PHE B 1 165 ? 6.051 0.446 0.443 1 61.94 165 PHE B O 1
ATOM 4276 N N . PHE B 1 166 ? 5.848 2.689 -0.312 1 62.94 166 PHE B N 1
ATOM 4277 C CA . PHE B 1 166 ? 4.438 2.631 -0.688 1 62.94 166 PHE B CA 1
ATOM 4278 C C . PHE B 1 166 ? 3.578 2.221 0.501 1 62.94 166 PHE B C 1
ATOM 4280 O O . PHE B 1 166 ? 2.758 1.307 0.395 1 62.94 166 PHE B O 1
ATOM 4287 N N . GLY B 1 167 ? 3.885 2.828 1.586 1 67.31 167 GLY B N 1
ATOM 4288 C CA . GLY B 1 167 ? 3.15 2.572 2.814 1 67.31 167 GLY B CA 1
ATOM 4289 C C . GLY B 1 167 ? 1.679 2.932 2.717 1 67.31 167 GLY B C 1
ATOM 4290 O O . GLY B 1 167 ? 1.325 3.973 2.156 1 67.31 167 GLY B O 1
ATOM 4291 N N . ALA B 1 168 ? 0.793 2.016 3.141 1 66.06 168 ALA B N 1
ATOM 4292 C CA . ALA B 1 168 ? -0.646 2.238 3.248 1 66.06 168 ALA B CA 1
ATOM 4293 C C . ALA B 1 168 ? -1.105 2.166 4.703 1 66.06 168 ALA B C 1
ATOM 4295 O O . ALA B 1 168 ? -0.32 1.828 5.59 1 66.06 168 ALA B O 1
ATOM 4296 N N . GLU B 1 169 ? -2.363 2.574 4.906 1 73.31 169 GLU B N 1
ATOM 4297 C CA . GLU B 1 169 ? -2.883 2.689 6.266 1 73.31 169 GLU B CA 1
ATOM 4298 C C . GLU B 1 169 ? -2.832 1.35 6.992 1 73.31 169 GLU B C 1
ATOM 4300 O O . GLU B 1 169 ? -2.598 1.303 8.203 1 73.31 169 GLU B O 1
ATOM 4305 N N . ASN B 1 170 ? -2.986 0.375 6.262 1 56.91 170 ASN B N 1
ATOM 4306 C CA . ASN B 1 170 ? -3.023 -0.945 6.883 1 56.91 170 ASN B CA 1
ATOM 4307 C C . ASN B 1 170 ? -1.648 -1.607 6.871 1 56.91 170 ASN B C 1
ATOM 4309 O O . ASN B 1 170 ? -1.475 -2.695 7.426 1 56.91 170 ASN B O 1
ATOM 4313 N N . THR B 1 171 ? -0.667 -0.922 6.25 1 54.94 171 THR B N 1
ATOM 4314 C CA . THR B 1 171 ? 0.644 -1.547 6.117 1 54.94 171 THR B CA 1
ATOM 4315 C C . THR B 1 171 ? 1.687 -0.796 6.945 1 54.94 171 THR B C 1
ATOM 4317 O O . THR B 1 171 ? 2.838 -1.228 7.039 1 54.94 171 THR B O 1
ATOM 4320 N N . THR B 1 172 ? 1.329 0.215 7.367 1 70.62 172 THR B N 1
ATOM 4321 C CA . THR B 1 172 ? 2.227 0.991 8.219 1 70.62 172 THR B CA 1
ATOM 4322 C C . THR B 1 172 ? 1.838 0.846 9.688 1 70.62 172 THR B C 1
ATOM 4324 O O . THR B 1 172 ? 0.651 0.818 10.023 1 70.62 172 THR B O 1
ATOM 4327 N N . PHE B 1 173 ? 2.887 0.567 10.461 1 67.12 173 PHE B N 1
ATOM 4328 C CA . PHE B 1 173 ? 2.633 0.341 11.875 1 67.12 173 PHE B CA 1
ATOM 4329 C C . PHE B 1 173 ? 3.322 1.402 12.727 1 67.12 173 PHE B C 1
ATOM 4331 O O . PHE B 1 173 ? 4.219 2.102 12.25 1 67.12 173 PHE B O 1
ATOM 4338 N N . THR B 1 174 ? 2.789 1.448 13.969 1 77.38 174 THR B N 1
ATOM 4339 C CA . THR B 1 174 ? 3.43 2.338 14.93 1 77.38 174 THR B CA 1
ATOM 4340 C C . THR B 1 174 ? 4.844 1.863 15.25 1 77.38 174 THR B C 1
ATOM 4342 O O . THR B 1 174 ? 5.035 0.731 15.703 1 77.38 174 THR B O 1
ATOM 4345 N N . PRO B 1 175 ? 5.793 2.652 14.992 1 78.12 175 PRO B N 1
ATOM 4346 C CA . PRO B 1 175 ? 7.164 2.217 15.266 1 78.12 175 PRO B CA 1
ATOM 4347 C C . PRO B 1 175 ? 7.492 2.189 16.75 1 78.12 175 PRO B C 1
ATOM 4349 O O . PRO B 1 175 ? 6.844 2.881 17.547 1 78.12 175 PRO B O 1
ATOM 4352 N N . LYS B 1 176 ? 8.445 1.365 17.125 1 74.5 176 LYS B N 1
ATOM 4353 C CA . LYS B 1 176 ? 8.938 1.354 18.5 1 74.5 176 LYS B CA 1
ATOM 4354 C C . LYS B 1 176 ? 9.625 2.67 18.859 1 74.5 176 LYS B C 1
ATOM 4356 O O . LYS B 1 176 ? 9.492 3.164 19.984 1 74.5 176 LYS B O 1
ATOM 4361 N N . HIS B 1 177 ? 10.352 3.152 17.875 1 84.5 177 HIS B N 1
ATOM 4362 C CA . HIS B 1 177 ? 11.016 4.441 18.016 1 84.5 177 HIS B CA 1
ATOM 4363 C C . HIS B 1 177 ? 10.68 5.363 16.844 1 84.5 177 HIS B C 1
ATOM 4365 O O . HIS B 1 177 ? 11 5.062 15.695 1 84.5 177 HIS B O 1
ATOM 4371 N N . PHE B 1 178 ? 10.094 6.426 17.219 1 90.56 178 PHE B N 1
ATOM 4372 C CA . PHE B 1 178 ? 9.75 7.41 16.203 1 90.56 178 PHE B CA 1
ATOM 4373 C C . PHE B 1 178 ? 10.992 8.164 15.75 1 90.56 178 PHE B C 1
ATOM 4375 O O . PHE B 1 178 ? 11.758 8.68 16.562 1 90.56 178 PHE B O 1
ATOM 4382 N N . LEU B 1 179 ? 11.156 8.25 14.484 1 89.56 179 LEU B N 1
ATOM 4383 C CA . LEU B 1 179 ? 12.336 8.93 13.961 1 89.56 179 LEU B CA 1
ATOM 4384 C C . LEU B 1 179 ? 12.328 10.398 14.352 1 89.56 179 LEU B C 1
ATOM 4386 O O . LEU B 1 179 ? 13.359 10.938 14.773 1 89.56 179 LEU B O 1
ATOM 4390 N N . MET B 1 180 ? 11.133 11.023 14.25 1 91.62 180 MET B N 1
ATOM 4391 C CA . MET B 1 180 ? 11.039 12.453 14.539 1 91.62 180 MET B CA 1
ATOM 4392 C C . MET B 1 180 ? 10.742 12.695 16.016 1 91.62 180 MET B C 1
ATOM 4394 O O . MET B 1 180 ? 10.211 13.742 16.375 1 91.62 180 MET B O 1
ATOM 4398 N N . GLY B 1 181 ? 10.93 11.773 16.828 1 92.81 181 GLY B N 1
ATOM 4399 C CA . GLY B 1 181 ? 10.969 11.891 18.281 1 92.81 181 GLY B CA 1
ATOM 4400 C C . GLY B 1 181 ? 9.641 12.328 18.875 1 92.81 181 GLY B C 1
ATOM 4401 O O . GLY B 1 181 ? 8.602 11.734 18.578 1 92.81 181 GLY B O 1
ATOM 4402 N N . PRO B 1 182 ? 9.797 13.422 19.781 1 93.19 182 PRO B N 1
ATOM 4403 C CA . PRO B 1 182 ? 8.609 13.836 20.516 1 93.19 182 PRO B CA 1
ATOM 4404 C C . PRO B 1 182 ? 7.5 14.359 19.609 1 93.19 182 PRO B C 1
ATOM 4406 O O . PRO B 1 182 ? 6.316 14.211 19.922 1 93.19 182 PRO B O 1
ATOM 4409 N N . TYR B 1 183 ? 7.855 14.977 18.594 1 93.69 183 TYR B N 1
ATOM 4410 C CA . TYR B 1 183 ? 6.832 15.484 17.688 1 93.69 183 TYR B CA 1
ATOM 4411 C C . TYR B 1 183 ? 5.957 14.344 17.172 1 93.69 183 TYR B C 1
ATOM 4413 O O . TYR B 1 183 ? 4.734 14.383 17.312 1 93.69 183 TYR B O 1
ATOM 4421 N N . ALA B 1 184 ? 6.586 13.344 16.547 1 94.94 184 ALA B N 1
ATOM 4422 C CA . ALA B 1 184 ? 5.855 12.203 15.992 1 94.94 184 ALA B CA 1
ATOM 4423 C C . ALA B 1 184 ? 5.086 11.461 17.078 1 94.94 184 ALA B C 1
ATOM 4425 O O . ALA B 1 184 ? 3.947 11.047 16.875 1 94.94 184 ALA B O 1
ATOM 4426 N N . GLU B 1 185 ? 5.711 11.359 18.203 1 94.56 185 GLU B N 1
ATOM 4427 C CA . GLU B 1 185 ? 5.094 10.648 19.328 1 94.56 185 GLU B CA 1
ATOM 4428 C C . GLU B 1 185 ? 3.828 11.352 19.797 1 94.56 185 GLU B C 1
ATOM 4430 O O . GLU B 1 185 ? 2.801 10.711 20.016 1 94.56 185 GLU B O 1
ATOM 4435 N N . THR B 1 186 ? 3.93 12.625 19.984 1 96.88 186 THR B N 1
ATOM 4436 C CA . THR B 1 186 ? 2.777 13.367 20.484 1 96.88 186 THR B CA 1
ATOM 4437 C C . THR B 1 186 ? 1.666 13.398 19.438 1 96.88 186 THR B C 1
ATOM 4439 O O . THR B 1 186 ? 0.483 13.328 19.781 1 96.88 186 THR B O 1
ATOM 4442 N N . LYS B 1 187 ? 2.027 13.508 18.188 1 97.44 187 LYS B N 1
ATOM 4443 C CA . LYS B 1 187 ? 1.021 13.445 17.141 1 97.44 187 LYS B CA 1
ATOM 4444 C C . LYS B 1 187 ? 0.35 12.078 17.094 1 97.44 187 LYS B C 1
ATOM 4446 O O . LYS B 1 187 ? -0.85 11.977 16.828 1 97.44 187 LYS B O 1
ATOM 4451 N N . HIS B 1 188 ? 1.123 11.055 17.297 1 94.81 188 HIS B N 1
ATOM 4452 C CA . HIS B 1 188 ? 0.559 9.711 17.344 1 94.81 188 HIS B CA 1
ATOM 4453 C C . HIS B 1 188 ? -0.45 9.586 18.484 1 94.81 188 HIS B C 1
ATOM 4455 O O . HIS B 1 188 ? -1.54 9.039 18.281 1 94.81 188 HIS B O 1
ATOM 4461 N N . ARG B 1 189 ? -0.086 10.016 19.609 1 94.69 189 ARG B N 1
ATOM 4462 C CA . ARG B 1 189 ? -0.975 9.938 20.766 1 94.69 189 ARG B CA 1
ATOM 4463 C C . ARG B 1 189 ? -2.236 10.766 20.547 1 94.69 189 ARG B C 1
ATOM 4465 O O . ARG B 1 189 ? -3.334 10.344 20.906 1 94.69 189 ARG B O 1
ATOM 4472 N N . ALA B 1 190 ? -2.082 11.922 20 1 97.62 190 ALA B N 1
ATOM 4473 C CA . ALA B 1 190 ? -3.238 12.742 19.656 1 97.62 190 ALA B CA 1
ATOM 4474 C C . ALA B 1 190 ? -4.168 12 18.688 1 97.62 190 ALA B C 1
ATOM 4476 O O . ALA B 1 190 ? -5.391 12.039 18.844 1 97.62 190 ALA B O 1
ATOM 4477 N N . GLU B 1 191 ? -3.574 11.398 17.688 1 95.94 191 GLU B N 1
ATOM 4478 C CA . GLU B 1 191 ? -4.324 10.602 16.719 1 95.94 191 GLU B CA 1
ATOM 4479 C C . GLU B 1 191 ? -5.145 9.516 17.422 1 95.94 191 GLU B C 1
ATOM 4481 O O . GLU B 1 191 ? -6.316 9.312 17.094 1 95.94 191 GLU B O 1
ATOM 4486 N N . GLN B 1 192 ? -4.551 8.867 18.375 1 90.62 192 GLN B N 1
ATOM 4487 C CA . GLN B 1 192 ? -5.234 7.809 19.109 1 90.62 192 GLN B CA 1
ATOM 4488 C C . GLN B 1 192 ? -6.43 8.359 19.891 1 90.62 192 GLN B C 1
ATOM 4490 O O . GLN B 1 192 ? -7.48 7.727 19.953 1 90.62 192 GLN B O 1
ATOM 4495 N N . LEU B 1 193 ? -6.254 9.469 20.469 1 94.38 193 LEU B N 1
ATOM 4496 C CA . LEU B 1 193 ? -7.352 10.109 21.188 1 94.38 193 LEU B CA 1
ATOM 4497 C C . LEU B 1 193 ? -8.531 10.367 20.25 1 94.38 193 LEU B C 1
ATOM 4499 O O . LEU B 1 193 ? -9.68 10.109 20.609 1 94.38 193 LEU B O 1
ATOM 4503 N N . VAL B 1 194 ? -8.258 10.82 19.078 1 96.44 194 VAL B N 1
ATOM 4504 C CA . VAL B 1 194 ? -9.289 11.156 18.109 1 96.44 194 VAL B CA 1
ATOM 4505 C C . VAL B 1 194 ? -10.008 9.883 17.656 1 96.44 194 VAL B C 1
ATOM 4507 O O . VAL B 1 194 ? -11.234 9.852 17.578 1 96.44 194 VAL B O 1
ATOM 4510 N N . LEU B 1 195 ? -9.234 8.906 17.344 1 89.62 195 LEU B N 1
ATOM 4511 C CA . LEU B 1 195 ? -9.805 7.645 16.891 1 89.62 195 LEU B CA 1
ATOM 4512 C C . LEU B 1 195 ? -10.68 7.016 17.969 1 89.62 195 LEU B C 1
ATOM 4514 O O . LEU B 1 195 ? -11.742 6.473 17.688 1 89.62 195 LEU B O 1
ATOM 4518 N N . GLN B 1 196 ? -10.234 7.133 19.188 1 86.69 196 GLN B N 1
ATOM 4519 C CA . GLN B 1 196 ? -10.969 6.562 20.312 1 86.69 196 GLN B CA 1
ATOM 4520 C C . GLN B 1 196 ? -12.273 7.32 20.562 1 86.69 196 GLN B C 1
ATOM 4522 O O . GLN B 1 196 ? -13.234 6.758 21.078 1 86.69 196 GLN B O 1
ATOM 4527 N N . ALA B 1 197 ? -12.32 8.5 20.188 1 93.56 197 ALA B N 1
ATOM 4528 C CA . ALA B 1 197 ? -13.484 9.344 20.438 1 93.56 197 ALA B CA 1
ATOM 4529 C C . ALA B 1 197 ? -14.578 9.07 19.406 1 93.56 197 ALA B C 1
ATOM 4531 O O . ALA B 1 197 ? -15.719 9.508 19.578 1 93.56 197 ALA B O 1
ATOM 4532 N N . ASN B 1 198 ? -14.188 8.344 18.375 1 90.5 198 ASN B N 1
ATOM 4533 C CA . ASN B 1 198 ? -15.164 8.055 17.328 1 90.5 198 ASN B CA 1
ATOM 4534 C C . ASN B 1 198 ? -16.375 7.293 17.875 1 90.5 198 ASN B C 1
ATOM 4536 O O . ASN B 1 198 ? -16.219 6.391 18.703 1 90.5 198 ASN B O 1
ATOM 4540 N N . HIS B 1 199 ? -17.641 7.703 17.5 1 87.56 199 HIS B N 1
ATOM 4541 C CA . HIS B 1 199 ? -18.922 7.082 17.812 1 87.56 199 HIS B CA 1
ATOM 4542 C C . HIS B 1 199 ? -19.375 7.414 19.234 1 87.56 199 HIS B C 1
ATOM 4544 O O . HIS B 1 199 ? -20.406 6.945 19.688 1 87.56 199 HIS B O 1
ATOM 4550 N N . ARG B 1 200 ? -18.516 8.156 19.938 1 90.62 200 ARG B N 1
ATOM 4551 C CA . ARG B 1 200 ? -19.016 8.648 21.219 1 90.62 200 ARG B CA 1
ATOM 4552 C C . ARG B 1 200 ? -20.297 9.445 21.047 1 90.62 200 ARG B C 1
ATOM 4554 O O . ARG B 1 200 ? -20.438 10.203 20.078 1 90.62 200 ARG B O 1
ATOM 4561 N N . VAL B 1 201 ? -21.203 9.25 21.984 1 94.56 201 VAL B N 1
ATOM 4562 C CA . VAL B 1 201 ? -22.453 10 21.938 1 94.56 201 VAL B CA 1
ATOM 4563 C C . VAL B 1 201 ? -22.219 11.422 22.453 1 94.56 201 VAL B C 1
ATOM 4565 O O . VAL B 1 201 ? -21.609 11.617 23.5 1 94.56 201 VAL B O 1
ATOM 4568 N N . LEU B 1 202 ? -22.703 12.375 21.734 1 96.44 202 LEU B N 1
ATOM 4569 C CA . LEU B 1 202 ? -22.5 13.773 22.094 1 96.44 202 LEU B CA 1
ATOM 4570 C C . LEU B 1 202 ? -23.438 14.18 23.234 1 96.44 202 LEU B C 1
ATOM 4572 O O . LEU B 1 202 ? -24.172 13.336 23.766 1 96.44 202 LEU B O 1
ATOM 4576 N N . ALA B 1 203 ? -23.234 15.398 23.656 1 96 203 ALA B N 1
ATOM 4577 C CA . ALA B 1 203 ? -23.953 15.883 24.844 1 96 203 ALA B CA 1
ATOM 4578 C C . ALA B 1 203 ? -25.453 15.891 24.609 1 96 203 ALA B C 1
ATOM 4580 O O . ALA B 1 203 ? -26.234 15.812 25.562 1 96 203 ALA B O 1
ATOM 4581 N N . ASP B 1 204 ? -25.875 15.883 23.391 1 94.12 204 ASP B N 1
ATOM 4582 C CA . ASP B 1 204 ? -27.297 15.883 23.078 1 94.12 204 ASP B CA 1
ATOM 4583 C C . ASP B 1 204 ? -27.922 14.5 23.297 1 94.12 204 ASP B C 1
ATOM 4585 O O . ASP B 1 204 ? -29.141 14.336 23.219 1 94.12 204 ASP B O 1
ATOM 4589 N N . GLY B 1 205 ? -27.125 13.461 23.438 1 93.38 205 GLY B N 1
ATOM 4590 C CA . GLY B 1 205 ? -27.578 12.141 23.859 1 93.38 205 GLY B CA 1
ATOM 4591 C C . GLY B 1 205 ? -27.906 11.219 22.703 1 93.38 205 GLY B C 1
ATOM 4592 O O . GLY B 1 205 ? -28.219 10.039 22.891 1 93.38 205 GLY B O 1
ATOM 4593 N N . HIS B 1 206 ? -27.844 11.703 21.531 1 91.75 206 HIS B N 1
ATOM 4594 C CA . HIS B 1 206 ? -28.266 10.836 20.438 1 91.75 206 HIS B CA 1
ATOM 4595 C C . HIS B 1 206 ? -27.297 10.906 19.266 1 91.75 206 HIS B C 1
ATOM 4597 O O . HIS B 1 206 ? -27.109 9.922 18.547 1 91.75 206 HIS B O 1
ATOM 4603 N N . THR B 1 207 ? -26.75 12.062 19.125 1 92.31 207 THR B N 1
ATOM 4604 C CA . THR B 1 207 ? -25.844 12.211 18 1 92.31 207 THR B CA 1
ATOM 4605 C C . THR B 1 207 ? -24.531 11.492 18.266 1 92.31 207 THR B C 1
ATOM 4607 O O . THR B 1 207 ? -23.953 11.609 19.344 1 92.31 207 THR B O 1
ATOM 4610 N N . LYS B 1 208 ? -24.016 10.781 17.25 1 91.81 208 LYS B N 1
ATOM 4611 C CA . LYS B 1 208 ? -22.734 10.094 17.375 1 91.81 208 LYS B CA 1
ATOM 4612 C C . LYS B 1 208 ? -21.609 10.93 16.781 1 91.81 208 LYS B C 1
ATOM 4614 O O . LYS B 1 208 ? -21.75 11.492 15.695 1 91.81 208 LYS B O 1
ATOM 4619 N N . PHE B 1 209 ? -20.625 10.945 17.547 1 93.62 209 PHE B N 1
ATOM 4620 C CA . PHE B 1 209 ? -19.422 11.672 17.125 1 93.62 209 PHE B CA 1
ATOM 4621 C C . PHE B 1 209 ? -18.703 10.945 15.992 1 93.62 209 PHE B C 1
ATOM 4623 O O . PHE B 1 209 ? -18.484 9.734 16.062 1 93.62 209 PHE B O 1
ATOM 4630 N N . SER B 1 210 ? -18.453 11.641 14.875 1 93 210 SER B N 1
ATOM 4631 C CA . SER B 1 210 ? -17.703 11.094 13.742 1 93 210 SER B CA 1
ATOM 4632 C C . SER B 1 210 ? -16.344 11.773 13.586 1 93 210 SER B C 1
ATOM 4634 O O . SER B 1 210 ? -16.281 12.984 13.383 1 93 210 SER B O 1
ATOM 4636 N N . THR B 1 211 ? -15.289 10.961 13.656 1 94.25 211 THR B N 1
ATOM 4637 C CA . THR B 1 211 ? -13.938 11.492 13.539 1 94.25 211 THR B CA 1
ATOM 4638 C C . THR B 1 211 ? -13.227 10.898 12.328 1 94.25 211 THR B C 1
ATOM 4640 O O . THR B 1 211 ? -13.578 9.82 11.852 1 94.25 211 THR B O 1
ATOM 4643 N N . LEU B 1 212 ? -12.312 11.672 11.82 1 93.44 212 LEU B N 1
ATOM 4644 C CA . LEU B 1 212 ? -11.492 11.258 10.68 1 93.44 212 LEU B CA 1
ATOM 4645 C C . LEU B 1 212 ? -10.062 11.766 10.828 1 93.44 212 LEU B C 1
ATOM 4647 O O . LEU B 1 212 ? -9.852 12.914 11.234 1 93.44 212 LEU B O 1
ATOM 4651 N N . VAL B 1 213 ? -9.07 10.906 10.484 1 94.94 213 VAL B N 1
ATOM 4652 C CA . VAL B 1 213 ? -7.664 11.273 10.602 1 94.94 213 VAL B CA 1
ATOM 4653 C C . VAL B 1 213 ? -7.02 11.297 9.219 1 94.94 213 VAL B C 1
ATOM 4655 O O . VAL B 1 213 ? -7.164 10.352 8.445 1 94.94 213 VAL B O 1
ATOM 4658 N N . LEU B 1 214 ? -6.375 12.367 8.938 1 96.31 214 LEU B N 1
ATOM 4659 C CA . LEU B 1 214 ? -5.578 12.5 7.727 1 96.31 214 LEU B CA 1
ATOM 4660 C C . LEU B 1 214 ? -4.09 12.492 8.047 1 96.31 214 LEU B C 1
ATOM 4662 O O . LEU B 1 214 ? -3.645 13.195 8.961 1 96.31 214 LEU B O 1
ATOM 4666 N N . ARG B 1 215 ? -3.316 11.695 7.352 1 95.56 215 ARG B N 1
ATOM 4667 C CA . ARG B 1 215 ? -1.86 11.656 7.453 1 95.56 215 ARG B CA 1
ATOM 4668 C C . ARG B 1 215 ? -1.208 12.188 6.18 1 95.56 215 ARG B C 1
ATOM 4670 O O . ARG B 1 215 ? -0.847 11.414 5.293 1 95.56 215 ARG B O 1
ATOM 4677 N N . PRO B 1 216 ? -1.009 13.461 6.16 1 95.12 216 PRO B N 1
ATOM 4678 C CA . PRO B 1 216 ? -0.314 14.016 5 1 95.12 216 PRO B CA 1
ATOM 4679 C C . PRO B 1 216 ? 1.188 13.742 5.02 1 95.12 216 PRO B C 1
ATOM 4681 O O . PRO B 1 216 ? 1.771 13.555 6.09 1 95.12 216 PRO B O 1
ATOM 4684 N N . THR B 1 217 ? 1.766 13.641 3.84 1 92.5 217 THR B N 1
ATOM 4685 C CA . THR B 1 217 ? 3.219 13.625 3.719 1 92.5 217 THR B CA 1
ATOM 4686 C C . THR B 1 217 ? 3.795 15.016 3.973 1 92.5 217 THR B C 1
ATOM 4688 O O . THR B 1 217 ? 3.064 15.938 4.348 1 92.5 217 THR B O 1
ATOM 4691 N N . ALA B 1 218 ? 5.094 15.18 3.82 1 91.75 218 ALA B N 1
ATOM 4692 C CA . ALA B 1 218 ? 5.734 16.469 4.059 1 91.75 218 ALA B CA 1
ATOM 4693 C C . ALA B 1 218 ? 5.098 17.562 3.201 1 91.75 218 ALA B C 1
ATOM 4695 O O . ALA B 1 218 ? 4.914 17.391 1.995 1 91.75 218 ALA B O 1
ATOM 4696 N N . LEU B 1 219 ? 4.727 18.641 3.846 1 94.5 219 LEU B N 1
ATOM 4697 C CA . LEU B 1 219 ? 4.094 19.75 3.162 1 94.5 219 LEU B CA 1
ATOM 4698 C C . LEU B 1 219 ? 5.133 20.766 2.705 1 94.5 219 LEU B C 1
ATOM 4700 O O . LEU B 1 219 ? 6.109 21.031 3.414 1 94.5 219 LEU B O 1
ATOM 4704 N N . TYR B 1 220 ? 4.969 21.328 1.548 1 95.88 220 TYR B N 1
ATOM 4705 C CA . TYR B 1 220 ? 5.852 22.359 1.013 1 95.88 220 TYR B CA 1
ATOM 4706 C C . TYR B 1 220 ? 5.07 23.359 0.174 1 95.88 220 TYR B C 1
ATOM 4708 O O . TYR B 1 220 ? 3.914 23.125 -0.178 1 95.88 220 TYR B O 1
ATOM 4716 N N . GLY B 1 221 ? 5.66 24.516 -0.051 1 96.19 221 GLY B N 1
ATOM 4717 C CA . GLY B 1 221 ? 5.027 25.516 -0.887 1 96.19 221 GLY B CA 1
ATOM 4718 C C . GLY B 1 221 ? 4.602 26.75 -0.115 1 96.19 221 GLY B C 1
ATOM 4719 O O . GLY B 1 221 ? 5.25 27.141 0.861 1 96.19 221 GLY B O 1
ATOM 4720 N N . GLU B 1 222 ? 3.512 27.359 -0.548 1 96.5 222 GLU B N 1
ATOM 4721 C CA . GLU B 1 222 ? 3.072 28.641 -0.003 1 96.5 222 GLU B CA 1
ATOM 4722 C C . GLU B 1 222 ? 2.805 28.547 1.495 1 96.5 222 GLU B C 1
ATOM 4724 O O . GLU B 1 222 ? 2.02 27.703 1.937 1 96.5 222 GLU B O 1
ATOM 4729 N N . GLN B 1 223 ? 3.486 29.344 2.248 1 95.75 223 GLN B N 1
ATOM 4730 C CA . GLN B 1 223 ? 3.346 29.469 3.693 1 95.75 223 GLN B CA 1
ATOM 4731 C C . GLN B 1 223 ? 4.246 28.484 4.43 1 95.75 223 GLN B C 1
ATOM 4733 O O . GLN B 1 223 ? 4.234 28.438 5.66 1 95.75 223 GLN B O 1
ATOM 4738 N N . ASP B 1 224 ? 5.027 27.703 3.707 1 95.31 224 ASP B N 1
ATOM 4739 C CA . ASP B 1 224 ? 6.012 26.828 4.344 1 95.31 224 ASP B CA 1
ATOM 4740 C C . ASP B 1 224 ? 7.051 27.641 5.109 1 95.31 224 ASP B C 1
ATOM 4742 O O . ASP B 1 224 ? 7.652 28.562 4.559 1 95.31 224 ASP B O 1
ATOM 4746 N N . GLN B 1 225 ? 7.219 27.25 6.266 1 89.44 225 GLN B N 1
ATOM 4747 C CA . GLN B 1 225 ? 8.234 27.938 7.062 1 89.44 225 GLN B CA 1
ATOM 4748 C C . GLN B 1 225 ? 9.234 26.938 7.641 1 89.44 225 GLN B C 1
ATOM 4750 O O . GLN B 1 225 ? 10.164 27.328 8.352 1 89.44 225 GLN B O 1
ATOM 4755 N N . GLN B 1 226 ? 9.055 25.719 7.254 1 87 226 GLN B N 1
ATOM 4756 C CA . GLN B 1 226 ? 9.836 24.719 7.984 1 87 226 GLN B CA 1
ATOM 4757 C C . GLN B 1 226 ? 10.555 23.781 7.027 1 87 226 GLN B C 1
ATOM 4759 O O . GLN B 1 226 ? 11.781 23.703 7.023 1 87 226 GLN B O 1
ATOM 4764 N N . PHE B 1 227 ? 9.93 23.125 6.191 1 91.44 227 PHE B N 1
ATOM 4765 C CA . PHE B 1 227 ? 10.477 22.031 5.406 1 91.44 227 PHE B CA 1
ATOM 4766 C C . PHE B 1 227 ? 11.531 22.531 4.422 1 91.44 227 PHE B C 1
ATOM 4768 O O . PHE B 1 227 ? 12.703 22.625 4.77 1 91.44 227 PHE B O 1
ATOM 4775 N N . VAL B 1 228 ? 11.133 23.109 3.338 1 93.69 228 VAL B N 1
ATOM 4776 C CA . VAL B 1 228 ? 12.07 23.562 2.312 1 93.69 228 VAL B CA 1
ATOM 4777 C C . VAL B 1 228 ? 12.883 24.734 2.838 1 93.69 228 VAL B C 1
ATOM 4779 O O . VAL B 1 228 ? 14.07 24.875 2.525 1 93.69 228 VAL B O 1
ATOM 4782 N N . VAL B 1 229 ? 12.258 25.516 3.637 1 92.06 229 VAL B N 1
ATOM 4783 C CA . VAL B 1 229 ? 12.883 26.719 4.18 1 92.06 229 VAL B CA 1
ATOM 4784 C C . VAL B 1 229 ? 14.125 26.328 4.98 1 92.06 229 VAL B C 1
ATOM 4786 O O . VAL B 1 229 ? 15.133 27.047 4.953 1 92.06 229 VAL B O 1
ATOM 4789 N N . GLN B 1 230 ? 14.078 25.234 5.641 1 88.81 230 GLN B N 1
ATOM 4790 C CA . GLN B 1 230 ? 15.227 24.781 6.418 1 88.81 230 GLN B CA 1
ATOM 4791 C C . GLN B 1 230 ? 16.406 24.422 5.508 1 88.81 230 GLN B C 1
ATOM 4793 O O . GLN B 1 230 ? 17.562 24.672 5.852 1 88.81 230 GLN B O 1
ATOM 4798 N N . PHE B 1 231 ? 16.109 23.875 4.422 1 92.31 231 PHE B N 1
ATOM 4799 C CA . PHE B 1 231 ? 17.156 23.562 3.453 1 92.31 231 PHE B CA 1
ATOM 4800 C C . PHE B 1 231 ? 17.75 24.844 2.867 1 92.31 231 PHE B C 1
ATOM 4802 O O . PHE B 1 231 ? 18.953 24.922 2.645 1 92.31 231 PHE B O 1
ATOM 4809 N N . LEU B 1 232 ? 16.906 25.797 2.609 1 93 232 LEU B N 1
ATOM 4810 C CA . LEU B 1 232 ? 17.375 27.078 2.078 1 93 232 LEU B CA 1
ATOM 4811 C C . LEU B 1 232 ? 18.25 27.797 3.092 1 93 232 LEU B C 1
ATOM 4813 O O . LEU B 1 232 ? 19.266 28.391 2.725 1 93 232 LEU B O 1
ATOM 4817 N N . ARG B 1 233 ? 17.859 27.703 4.312 1 88.88 233 ARG B N 1
ATOM 4818 C CA . ARG B 1 233 ? 18.688 28.281 5.371 1 88.88 233 ARG B CA 1
ATOM 4819 C C . ARG B 1 233 ? 20.047 27.625 5.438 1 88.88 233 ARG B C 1
ATOM 4821 O O . ARG B 1 233 ? 21.062 28.297 5.617 1 88.88 233 ARG B O 1
ATOM 4828 N N . ALA B 1 234 ? 20.031 26.344 5.359 1 87 234 ALA B N 1
ATOM 4829 C CA . ALA B 1 234 ? 21.281 25.594 5.375 1 87 234 ALA B CA 1
ATOM 4830 C C . ALA B 1 234 ? 22.156 25.969 4.191 1 87 234 ALA B C 1
ATOM 4832 O O . ALA B 1 234 ? 23.391 26.078 4.328 1 87 234 ALA B O 1
ATOM 4833 N N . ALA B 1 235 ? 21.578 26.141 3.072 1 91.44 235 ALA B N 1
ATOM 4834 C CA . ALA B 1 235 ? 22.328 26.531 1.879 1 91.44 235 ALA B CA 1
ATOM 4835 C C . ALA B 1 235 ? 22.953 27.906 2.055 1 91.44 235 ALA B C 1
ATOM 4837 O O . ALA B 1 235 ? 24.141 28.109 1.75 1 91.44 235 ALA B O 1
ATOM 4838 N N . LYS B 1 236 ? 22.156 28.844 2.572 1 90 236 LYS B N 1
ATOM 4839 C CA . LYS B 1 236 ? 22.625 30.203 2.787 1 90 236 LYS B CA 1
ATOM 4840 C C . LYS B 1 236 ? 23.734 30.234 3.83 1 90 236 LYS B C 1
ATOM 4842 O O . LYS B 1 236 ? 24.688 31.016 3.709 1 90 236 LYS B O 1
ATOM 4847 N N . ALA B 1 237 ? 23.641 29.375 4.809 1 84.19 237 ALA B N 1
ATOM 4848 C CA . ALA B 1 237 ? 24.656 29.297 5.855 1 84.19 237 ALA B CA 1
ATOM 4849 C C . ALA B 1 237 ? 25.922 28.641 5.336 1 84.19 237 ALA B C 1
ATOM 4851 O O . ALA B 1 237 ? 27 28.781 5.934 1 84.19 237 ALA B O 1
ATOM 4852 N N . SER B 1 238 ? 25.797 27.891 4.27 1 88.19 238 SER B N 1
ATOM 4853 C CA . SER B 1 238 ? 26.922 27.188 3.684 1 88.19 238 SER B CA 1
ATOM 4854 C C . SER B 1 238 ? 27.359 27.828 2.377 1 88.19 238 SER B C 1
ATOM 4856 O O . SER B 1 238 ? 27.484 27.156 1.354 1 88.19 238 SER B O 1
ATOM 4858 N N . LYS B 1 239 ? 27.531 29.141 2.418 1 89.88 239 LYS B N 1
ATOM 4859 C CA . LYS B 1 239 ? 28.016 29.922 1.281 1 89.88 239 LYS B CA 1
ATOM 4860 C C . LYS B 1 239 ? 27.188 29.656 0.033 1 89.88 239 LYS B C 1
ATOM 4862 O O . LYS B 1 239 ? 27.719 29.359 -1.033 1 89.88 239 LYS B O 1
ATOM 4867 N N . ASN B 1 240 ? 25.844 29.562 0.193 1 92.56 240 ASN B N 1
ATOM 4868 C CA . ASN B 1 240 ? 24.875 29.406 -0.882 1 92.56 240 ASN B CA 1
ATOM 4869 C C . ASN B 1 240 ? 25.016 28.062 -1.592 1 92.56 240 ASN B C 1
ATOM 4871 O O . ASN B 1 240 ? 24.828 27.984 -2.805 1 92.56 240 ASN B O 1
ATOM 4875 N N . THR B 1 241 ? 25.562 27.047 -0.874 1 94 241 THR B N 1
ATOM 4876 C CA . THR B 1 241 ? 25.656 25.688 -1.379 1 94 241 THR B CA 1
ATOM 4877 C C . THR B 1 241 ? 25.016 24.703 -0.412 1 94 241 THR B C 1
ATOM 4879 O O . THR B 1 241 ? 25.406 24.625 0.755 1 94 241 THR B O 1
ATOM 4882 N N . LEU B 1 242 ? 24.031 24.031 -0.873 1 93.12 242 LEU B N 1
ATOM 4883 C CA . LEU B 1 242 ? 23.406 23 -0.061 1 93.12 242 LEU B CA 1
ATOM 4884 C C . LEU B 1 242 ? 24.172 21.688 -0.156 1 93.12 242 LEU B C 1
ATOM 4886 O O . LEU B 1 242 ? 24.203 21.047 -1.217 1 93.12 242 LEU B O 1
ATOM 4890 N N . PRO B 1 243 ? 24.797 21.25 0.888 1 90.44 243 PRO B N 1
ATOM 4891 C CA . PRO B 1 243 ? 25.531 19.984 0.839 1 90.44 243 PRO B CA 1
ATOM 4892 C C . PRO B 1 243 ? 24.594 18.781 0.659 1 90.44 243 PRO B C 1
ATOM 4894 O O . PRO B 1 243 ? 23.516 18.734 1.248 1 90.44 243 PRO B O 1
ATOM 4897 N N . LYS B 1 244 ? 25.016 17.859 -0.163 1 90.94 244 LYS B N 1
ATOM 4898 C CA . LYS B 1 244 ? 24.25 16.641 -0.389 1 90.94 244 LYS B CA 1
ATOM 4899 C C . LYS B 1 244 ? 24.75 15.516 0.511 1 90.94 244 LYS B C 1
ATOM 4901 O O . LYS B 1 244 ? 25.953 15.367 0.727 1 90.94 244 LYS B O 1
ATOM 4906 N N . ILE B 1 245 ? 23.844 14.836 1.067 1 87 245 ILE B N 1
ATOM 4907 C CA . ILE B 1 245 ? 24.188 13.648 1.847 1 87 245 ILE B CA 1
ATOM 4908 C C . ILE B 1 245 ? 23.719 12.398 1.105 1 87 245 ILE B C 1
ATOM 4910 O O . ILE B 1 245 ? 22.594 12.336 0.624 1 87 245 ILE B O 1
ATOM 4914 N N . ARG B 1 246 ? 24.594 11.344 0.952 1 74.06 246 ARG B N 1
ATOM 4915 C CA . ARG B 1 246 ? 24.297 10.133 0.199 1 74.06 246 ARG B CA 1
ATOM 4916 C C . ARG B 1 246 ? 23.25 9.281 0.923 1 74.06 246 ARG B C 1
ATOM 4918 O O . ARG B 1 246 ? 23.375 9.023 2.123 1 74.06 246 ARG B O 1
ATOM 4925 N N . SER B 1 247 ? 22.188 9.086 0.167 1 63.09 247 SER B N 1
ATOM 4926 C CA . SER B 1 247 ? 21.109 8.258 0.701 1 63.09 247 SER B CA 1
ATOM 4927 C C . SER B 1 247 ? 21.578 6.82 0.916 1 63.09 247 SER B C 1
ATOM 4929 O O . SER B 1 247 ? 22.5 6.359 0.248 1 63.09 247 SER B O 1
ATOM 4931 N N . VAL B 1 248 ? 21.312 6.195 2.098 1 54.19 248 VAL B N 1
ATOM 4932 C CA . VAL B 1 248 ? 21.562 4.77 2.293 1 54.19 248 VAL B CA 1
ATOM 4933 C C . VAL B 1 248 ? 20.703 3.957 1.332 1 54.19 248 VAL B C 1
ATOM 4935 O O . VAL B 1 248 ? 19.516 3.711 1.605 1 54.19 248 VAL B O 1
ATOM 4938 N N . ASP B 1 249 ? 20.281 4.438 0.306 1 51.72 249 ASP B N 1
ATOM 4939 C CA . ASP B 1 249 ? 19.344 3.82 -0.621 1 51.72 249 ASP B CA 1
ATOM 4940 C C . ASP B 1 249 ? 19.578 2.316 -0.723 1 51.72 249 ASP B C 1
ATOM 4942 O O . ASP B 1 249 ? 20.609 1.878 -1.23 1 51.72 249 ASP B O 1
ATOM 4946 N N . GLU B 1 250 ? 19.219 1.732 0.212 1 47.91 250 GLU B N 1
ATOM 4947 C CA . GLU B 1 250 ? 19.156 0.275 0.268 1 47.91 250 GLU B CA 1
ATOM 4948 C C . GLU B 1 250 ? 18.453 -0.293 -0.967 1 47.91 250 GLU B C 1
ATOM 4950 O O . GLU B 1 250 ? 18.203 -1.497 -1.046 1 47.91 250 GLU B O 1
ATOM 4955 N N . ARG B 1 251 ? 17.828 0.531 -1.87 1 46.06 251 ARG B N 1
ATOM 4956 C CA . ARG B 1 251 ? 17.25 0.023 -3.109 1 46.06 251 ARG B CA 1
ATOM 4957 C C . ARG B 1 251 ? 18.172 -1 -3.764 1 46.06 251 ARG B C 1
ATOM 4959 O O . ARG B 1 251 ? 17.719 -1.855 -4.527 1 46.06 251 ARG B O 1
ATOM 4966 N N . PHE B 1 252 ? 19.516 -0.812 -3.35 1 48.41 252 PHE B N 1
ATOM 4967 C CA . PHE B 1 252 ? 20.547 -1.556 -4.055 1 48.41 252 PHE B CA 1
ATOM 4968 C C . PHE B 1 252 ? 20.828 -2.881 -3.357 1 48.41 252 PHE B C 1
ATOM 4970 O O . PHE B 1 252 ? 21.781 -3.58 -3.705 1 48.41 252 PHE B O 1
ATOM 4977 N N . GLN B 1 253 ? 19.906 -3.117 -2.441 1 56.28 253 GLN B N 1
ATOM 4978 C CA . GLN B 1 253 ? 20.203 -4.332 -1.698 1 56.28 253 GLN B CA 1
ATOM 4979 C C . GLN B 1 253 ? 19.547 -5.551 -2.336 1 56.28 253 GLN B C 1
ATOM 4981 O O . GLN B 1 253 ? 18.672 -5.414 -3.189 1 56.28 253 GLN B O 1
ATOM 4986 N N . SER B 1 254 ? 20.109 -6.738 -2.088 1 66.56 254 SER B N 1
ATOM 4987 C CA . SER B 1 254 ? 19.641 -8.055 -2.504 1 66.56 254 SER B CA 1
ATOM 4988 C C . SER B 1 254 ? 18.141 -8.219 -2.217 1 66.56 254 SER B C 1
ATOM 4990 O O . SER B 1 254 ? 17.656 -7.754 -1.188 1 66.56 254 SER B O 1
ATOM 4992 N N . VAL B 1 255 ? 17.453 -8.695 -3.273 1 78.31 255 VAL B N 1
ATOM 4993 C CA . VAL B 1 255 ? 16.031 -8.953 -3.111 1 78.31 255 VAL B CA 1
ATOM 4994 C C . VAL B 1 255 ? 15.82 -10.336 -2.504 1 78.31 255 VAL B C 1
ATOM 4996 O O . VAL B 1 255 ? 14.68 -10.773 -2.33 1 78.31 255 VAL B O 1
ATOM 4999 N N . ALA B 1 256 ? 16.953 -11 -2.154 1 82.31 256 ALA B N 1
ATOM 5000 C CA . ALA B 1 256 ? 16.859 -12.352 -1.603 1 82.31 256 ALA B CA 1
ATOM 5001 C C . ALA B 1 256 ? 16.078 -12.359 -0.294 1 82.31 256 ALA B C 1
ATOM 5003 O O . ALA B 1 256 ? 16.25 -11.477 0.548 1 82.31 256 ALA B O 1
ATOM 5004 N N . GLY B 1 257 ? 15.148 -13.336 -0.24 1 85.88 257 GLY B N 1
ATOM 5005 C CA . GLY B 1 257 ? 14.391 -13.531 0.985 1 85.88 257 GLY B CA 1
ATOM 5006 C C . GLY B 1 257 ? 13.164 -12.633 1.071 1 85.88 257 GLY B C 1
ATOM 5007 O O . GLY B 1 257 ? 12.523 -12.555 2.119 1 85.88 257 GLY B O 1
ATOM 5008 N N . GLU B 1 258 ? 12.805 -12.039 -0.015 1 84.19 258 GLU B N 1
ATOM 5009 C CA . GLU B 1 258 ? 11.703 -11.078 0.037 1 84.19 258 GLU B CA 1
ATOM 5010 C C . GLU B 1 258 ? 10.469 -11.609 -0.685 1 84.19 258 GLU B C 1
ATOM 5012 O O . GLU B 1 258 ? 10.555 -12.602 -1.418 1 84.19 258 GLU B O 1
ATOM 5017 N N . VAL B 1 259 ? 9.305 -11.016 -0.358 1 88.5 259 VAL B N 1
ATOM 5018 C CA . VAL B 1 259 ? 8.016 -11.305 -0.972 1 88.5 259 VAL B CA 1
ATOM 5019 C C . VAL B 1 259 ? 7.574 -10.125 -1.835 1 88.5 259 VAL B C 1
ATOM 5021 O O . VAL B 1 259 ? 7.754 -8.969 -1.452 1 88.5 259 VAL B O 1
ATOM 5024 N N . PHE B 1 260 ? 7.012 -10.438 -3.029 1 87.62 260 PHE B N 1
ATOM 5025 C CA . PHE B 1 260 ? 6.574 -9.391 -3.938 1 87.62 260 PHE B CA 1
ATOM 5026 C C . PHE B 1 260 ? 5.164 -9.672 -4.453 1 87.62 260 PHE B C 1
ATOM 5028 O O . PHE B 1 260 ? 4.883 -10.773 -4.922 1 87.62 260 PHE B O 1
ATOM 5035 N N . TYR B 1 261 ? 4.258 -8.688 -4.348 1 89.38 261 TYR B N 1
ATOM 5036 C CA . TYR B 1 261 ? 2.992 -8.758 -5.066 1 89.38 261 TYR B CA 1
ATOM 5037 C C . TYR B 1 261 ? 3.191 -8.484 -6.551 1 89.38 261 TYR B C 1
ATOM 5039 O O . TYR B 1 261 ? 3.959 -7.594 -6.93 1 89.38 261 TYR B O 1
ATOM 5047 N N . VAL B 1 262 ? 2.586 -9.281 -7.375 1 91.25 262 VAL B N 1
ATOM 5048 C CA . VAL B 1 262 ? 2.617 -9.117 -8.82 1 91.25 262 VAL B CA 1
ATOM 5049 C C . VAL B 1 262 ? 1.194 -8.953 -9.352 1 91.25 262 VAL B C 1
ATOM 5051 O O . VAL B 1 262 ? 0.363 -9.852 -9.211 1 91.25 262 VAL B O 1
ATOM 5054 N N . THR B 1 263 ? 0.873 -7.746 -9.906 1 88.19 263 THR B N 1
ATOM 5055 C CA . THR B 1 263 ? -0.449 -7.473 -10.461 1 88.19 263 THR B CA 1
ATOM 5056 C C . THR B 1 263 ? -0.359 -7.184 -11.961 1 88.19 263 THR B C 1
ATOM 5058 O O . THR B 1 263 ? 0.731 -6.969 -12.492 1 88.19 263 THR B O 1
ATOM 5061 N N . ASP B 1 264 ? -1.497 -7.262 -12.68 1 86 264 ASP B N 1
ATOM 5062 C CA . ASP B 1 264 ? -1.52 -6.969 -14.109 1 86 264 ASP B CA 1
ATOM 5063 C C . ASP B 1 264 ? -2.102 -5.582 -14.375 1 86 264 ASP B C 1
ATOM 5065 O O . ASP B 1 264 ? -2.367 -5.223 -15.523 1 86 264 ASP B O 1
ATOM 5069 N N . ASP B 1 265 ? -2.436 -4.828 -13.352 1 72.88 265 ASP B N 1
ATOM 5070 C CA . ASP B 1 265 ? -2.918 -3.453 -13.414 1 72.88 265 ASP B CA 1
ATOM 5071 C C . ASP B 1 265 ? -4.309 -3.385 -14.039 1 72.88 265 ASP B C 1
ATOM 5073 O O . ASP B 1 265 ? -4.66 -2.389 -14.672 1 72.88 265 ASP B O 1
ATOM 5077 N N . THR B 1 266 ? -4.973 -4.523 -14.055 1 80.38 266 THR B N 1
ATOM 5078 C CA . THR B 1 266 ? -6.391 -4.465 -14.391 1 80.38 266 THR B CA 1
ATOM 5079 C C . THR B 1 266 ? -7.105 -3.416 -13.547 1 80.38 266 THR B C 1
ATOM 5081 O O . THR B 1 266 ? -6.926 -3.361 -12.328 1 80.38 266 THR B O 1
ATOM 5084 N N . PRO B 1 267 ? -7.84 -2.592 -14.227 1 72.88 267 PRO B N 1
ATOM 5085 C CA . PRO B 1 267 ? -8.555 -1.571 -13.453 1 72.88 267 PRO B CA 1
ATOM 5086 C C . PRO B 1 267 ? -9.516 -2.17 -12.43 1 72.88 267 PRO B C 1
ATOM 5088 O O . PRO B 1 267 ? -10.062 -3.252 -12.656 1 72.88 267 PRO B O 1
ATOM 5091 N N . LEU B 1 268 ? -9.625 -1.431 -11.406 1 70.88 268 LEU B N 1
ATOM 5092 C CA . LEU B 1 268 ? -10.578 -1.84 -10.383 1 70.88 268 LEU B CA 1
ATOM 5093 C C . LEU B 1 268 ? -12.008 -1.76 -10.906 1 70.88 268 LEU B C 1
ATOM 5095 O O . LEU B 1 268 ? -12.461 -0.69 -11.32 1 70.88 268 LEU B O 1
ATOM 5099 N N . GLU B 1 269 ? -12.633 -2.881 -10.992 1 73.88 269 GLU B N 1
ATOM 5100 C CA . GLU B 1 269 ? -14.008 -2.938 -11.477 1 73.88 269 GLU B CA 1
ATOM 5101 C C . GLU B 1 269 ? -14.766 -4.105 -10.852 1 73.88 269 GLU B C 1
ATOM 5103 O O . GLU B 1 269 ? -14.164 -4.957 -10.188 1 73.88 269 GLU B O 1
ATOM 5108 N N . ASP B 1 270 ? -16.047 -3.977 -11.078 1 77.81 270 ASP B N 1
ATOM 5109 C CA . ASP B 1 270 ? -16.875 -5.09 -10.641 1 77.81 270 ASP B CA 1
ATOM 5110 C C . ASP B 1 270 ? -16.5 -6.383 -11.359 1 77.81 270 ASP B C 1
ATOM 5112 O O . ASP B 1 270 ? -16.219 -6.375 -12.562 1 77.81 270 ASP B O 1
ATOM 5116 N N . ILE B 1 271 ? -16.438 -7.445 -10.609 1 87.75 271 ILE B N 1
ATOM 5117 C CA . ILE B 1 271 ? -16 -8.734 -11.125 1 87.75 271 ILE B CA 1
ATOM 5118 C C . ILE B 1 271 ? -16.875 -9.133 -12.312 1 87.75 271 ILE B C 1
ATOM 5120 O O . ILE B 1 271 ? -16.391 -9.75 -13.273 1 87.75 271 ILE B O 1
ATOM 5124 N N . TYR B 1 272 ? -18.141 -8.781 -12.297 1 90.31 272 TYR B N 1
ATOM 5125 C CA . TYR B 1 272 ? -19.047 -9.195 -13.367 1 90.31 272 TYR B CA 1
ATOM 5126 C C . TYR B 1 272 ? -18.812 -8.359 -14.625 1 90.31 272 TYR B C 1
ATOM 5128 O O . TYR B 1 272 ? -18.969 -8.852 -15.742 1 90.31 272 TYR B O 1
ATOM 5136 N N . GLU B 1 273 ? -18.453 -7.133 -14.391 1 87.81 273 GLU B N 1
ATOM 5137 C CA . GLU B 1 273 ? -18.062 -6.332 -15.539 1 87.81 273 GLU B CA 1
ATOM 5138 C C . GLU B 1 273 ? -16.766 -6.852 -16.172 1 87.81 273 GLU B C 1
ATOM 5140 O O . GLU B 1 273 ? -16.609 -6.84 -17.391 1 87.81 273 GLU B O 1
ATOM 5145 N N . PHE B 1 274 ? -15.93 -7.266 -15.32 1 89.94 274 PHE B N 1
ATOM 5146 C CA . PHE B 1 274 ? -14.695 -7.887 -15.781 1 89.94 274 PHE B CA 1
ATOM 5147 C C . PHE B 1 274 ? -14.984 -9.156 -16.562 1 89.94 274 PHE B C 1
ATOM 5149 O O . PHE B 1 274 ? -14.352 -9.422 -17.594 1 89.94 274 PHE B O 1
ATOM 5156 N N . LEU B 1 275 ? -15.969 -9.93 -16.172 1 95.44 275 LEU B N 1
ATOM 5157 C CA . LEU B 1 275 ? -16.266 -11.242 -16.75 1 95.44 275 LEU B CA 1
ATOM 5158 C C . LEU B 1 275 ? -17.094 -11.102 -18.016 1 95.44 275 LEU B C 1
ATOM 5160 O O . LEU B 1 275 ? -17.188 -12.047 -18.812 1 95.44 275 LEU B O 1
ATOM 5164 N N . ARG B 1 276 ? -17.672 -10 -18.234 1 95.31 276 ARG B N 1
ATOM 5165 C CA . ARG B 1 276 ? -18.672 -9.797 -19.281 1 95.31 276 ARG B CA 1
ATOM 5166 C C . ARG B 1 276 ? -18.141 -10.227 -20.641 1 95.31 276 ARG B C 1
ATOM 5168 O O . ARG B 1 276 ? -18.766 -11.023 -21.328 1 95.31 276 ARG B O 1
ATOM 5175 N N . PRO B 1 277 ? -16.953 -9.773 -21.047 1 96 277 PRO B N 1
ATOM 5176 C CA . PRO B 1 277 ? -16.469 -10.156 -22.359 1 96 277 PRO B CA 1
ATOM 5177 C C . PRO B 1 277 ? -16.234 -11.664 -22.5 1 96 277 PRO B C 1
ATOM 5179 O O . PRO B 1 277 ? -16.422 -12.227 -23.578 1 96 277 PRO B O 1
ATOM 5182 N N . PHE B 1 278 ? -15.906 -12.297 -21.469 1 97.06 278 PHE B N 1
ATOM 5183 C CA . PHE B 1 278 ? -15.609 -13.727 -21.484 1 97.06 278 PHE B CA 1
ATOM 5184 C C . PHE B 1 278 ? -16.891 -14.547 -21.531 1 97.06 278 PHE B C 1
ATOM 5186 O O . PHE B 1 278 ? -16.969 -15.562 -22.234 1 97.06 278 PHE B O 1
ATOM 5193 N N . VAL B 1 279 ? -17.875 -14.055 -20.797 1 96.25 279 VAL B N 1
ATOM 5194 C CA . VAL B 1 279 ? -19.172 -14.719 -20.781 1 96.25 279 VAL B CA 1
ATOM 5195 C C . VAL B 1 279 ? -19.844 -14.562 -22.141 1 96.25 279 VAL B C 1
ATOM 5197 O O . VAL B 1 279 ? -20.391 -15.523 -22.688 1 96.25 279 VAL B O 1
ATOM 5200 N N . GLU B 1 280 ? -19.781 -13.438 -22.703 1 96.5 280 GLU B N 1
ATOM 5201 C CA . GLU B 1 280 ? -20.469 -13.125 -23.953 1 96.5 280 GLU B CA 1
ATOM 5202 C C . GLU B 1 280 ? -19.828 -13.875 -25.125 1 96.5 280 GLU B C 1
ATOM 5204 O O . GLU B 1 280 ? -20.516 -14.266 -26.062 1 96.5 280 GLU B O 1
ATOM 5209 N N . CYS B 1 281 ? -18.547 -14.062 -25.094 1 95.69 281 CYS B N 1
ATOM 5210 C CA . CYS B 1 281 ? -17.875 -14.727 -26.203 1 95.69 281 CYS B CA 1
ATOM 5211 C C . CYS B 1 281 ? -18.281 -16.188 -26.297 1 95.69 281 CYS B C 1
ATOM 5213 O O . CYS B 1 281 ? -18.141 -16.812 -27.359 1 95.69 281 CYS B O 1
ATOM 5215 N N . GLN B 1 282 ? -18.766 -16.75 -25.219 1 94.94 282 GLN B N 1
ATOM 5216 C CA . GLN B 1 282 ? -19.234 -18.125 -25.188 1 94.94 282 GLN B CA 1
ATOM 5217 C C . GLN B 1 282 ? -20.734 -18.203 -25.453 1 94.94 282 GLN B C 1
ATOM 5219 O O . GLN B 1 282 ? -21.344 -19.266 -25.281 1 94.94 282 GLN B O 1
ATOM 5224 N N . GLY B 1 283 ? -21.344 -17.062 -25.812 1 93.94 283 GLY B N 1
ATOM 5225 C CA . GLY B 1 283 ? -22.766 -17.016 -26.094 1 93.94 283 GLY B CA 1
ATOM 5226 C C . GLY B 1 283 ? -23.625 -16.953 -24.844 1 93.94 283 GLY B C 1
ATOM 5227 O O . GLY B 1 283 ? -24.828 -17.188 -24.906 1 93.94 283 GLY B O 1
ATOM 5228 N N . CYS B 1 284 ? -23.016 -16.734 -23.734 1 95.56 284 CYS B N 1
ATOM 5229 C CA . CYS B 1 284 ? -23.734 -16.578 -22.469 1 95.56 284 CYS B CA 1
ATOM 5230 C C . CYS B 1 284 ? -23.984 -15.109 -22.156 1 95.56 284 CYS B C 1
ATOM 5232 O O . CYS B 1 284 ? -23.547 -14.234 -22.906 1 95.56 284 CYS B O 1
ATOM 5234 N N . ARG B 1 285 ? -24.766 -14.805 -21.078 1 95.75 285 ARG B N 1
ATOM 5235 C CA . ARG B 1 285 ? -25.031 -13.438 -20.656 1 95.75 285 ARG B CA 1
ATOM 5236 C C . ARG B 1 285 ? -25.047 -13.32 -19.141 1 95.75 285 ARG B C 1
ATOM 5238 O O . ARG B 1 285 ? -25.141 -14.328 -18.422 1 95.75 285 ARG B O 1
ATOM 5245 N N . LEU B 1 286 ? -24.844 -12.141 -18.672 1 94.62 286 LEU B N 1
ATOM 5246 C CA . LEU B 1 286 ? -25 -11.852 -17.25 1 94.62 286 LEU B CA 1
ATOM 5247 C C . LEU B 1 286 ? -26.453 -11.656 -16.875 1 94.62 286 LEU B C 1
ATOM 5249 O O . LEU B 1 286 ? -27.234 -11.133 -17.672 1 94.62 286 LEU B O 1
ATOM 5253 N N . SER B 1 287 ? -26.766 -12.078 -15.734 1 93.38 287 SER B N 1
ATOM 5254 C CA . SER B 1 287 ? -28.141 -11.906 -15.289 1 93.38 287 SER B CA 1
ATOM 5255 C C . SER B 1 287 ? -28.5 -10.438 -15.117 1 93.38 287 SER B C 1
ATOM 5257 O O . SER B 1 287 ? -27.625 -9.617 -14.805 1 93.38 287 SER B O 1
ATOM 5259 N N . GLU B 1 288 ? -29.656 -10.148 -15.242 1 90.38 288 GLU B N 1
ATOM 5260 C CA . GLU B 1 288 ? -30.156 -8.789 -15.039 1 90.38 288 GLU B CA 1
ATOM 5261 C C . GLU B 1 288 ? -30.422 -8.516 -13.562 1 90.38 288 GLU B C 1
ATOM 5263 O O . GLU B 1 288 ? -30.438 -7.355 -13.133 1 90.38 288 GLU B O 1
ATOM 5268 N N . TYR B 1 289 ? -30.641 -9.578 -12.875 1 87.5 289 TYR B N 1
ATOM 5269 C CA . TYR B 1 289 ? -30.891 -9.445 -11.445 1 87.5 289 TYR B CA 1
ATOM 5270 C C . TYR B 1 289 ? -29.625 -9.75 -10.641 1 87.5 289 TYR B C 1
ATOM 5272 O O . TYR B 1 289 ? -28.672 -10.328 -11.164 1 87.5 289 TYR B O 1
ATOM 5280 N N . THR B 1 290 ? -29.641 -9.289 -9.422 1 88.19 290 THR B N 1
ATOM 5281 C CA . THR B 1 290 ? -28.547 -9.578 -8.484 1 88.19 290 THR B CA 1
ATOM 5282 C C . THR B 1 290 ? -29.094 -10.297 -7.254 1 88.19 290 THR B C 1
ATOM 5284 O O . THR B 1 290 ? -30.125 -9.93 -6.715 1 88.19 290 THR B O 1
ATOM 5287 N N . VAL B 1 291 ? -28.453 -11.367 -6.941 1 89 291 VAL B N 1
ATOM 5288 C CA . VAL B 1 291 ? -28.812 -12.102 -5.73 1 89 291 VAL B CA 1
ATOM 5289 C C . VAL B 1 291 ? -28.078 -11.5 -4.531 1 89 291 VAL B C 1
ATOM 5291 O O . VAL B 1 291 ? -26.859 -11.289 -4.57 1 89 291 VAL B O 1
ATOM 5294 N N . PRO B 1 292 ? -28.844 -11.219 -3.49 1 86.19 292 PRO B N 1
ATOM 5295 C CA . PRO B 1 292 ? -28.172 -10.703 -2.293 1 86.19 292 PRO B CA 1
ATOM 5296 C C . PRO B 1 292 ? -27.156 -11.688 -1.715 1 86.19 292 PRO B C 1
ATOM 5298 O O . PRO B 1 292 ? -27.406 -12.898 -1.708 1 86.19 292 PRO B O 1
ATOM 5301 N N . TYR B 1 293 ? -26.094 -11.133 -1.293 1 86.06 293 TYR B N 1
ATOM 5302 C CA . TYR B 1 293 ? -24.969 -11.922 -0.786 1 86.06 293 TYR B CA 1
ATOM 5303 C C . TYR B 1 293 ? -25.438 -12.906 0.284 1 86.06 293 TYR B C 1
ATOM 5305 O O . TYR B 1 293 ? -25.109 -14.094 0.226 1 86.06 293 TYR B O 1
ATOM 5313 N N . LEU B 1 294 ? -26.219 -12.461 1.259 1 85 294 LEU B N 1
ATOM 5314 C CA . LEU B 1 294 ? -26.609 -13.273 2.398 1 85 294 LEU B CA 1
ATOM 5315 C C . LEU B 1 294 ? -27.484 -14.453 1.949 1 85 294 LEU B C 1
ATOM 5317 O O . LEU B 1 294 ? -27.359 -15.555 2.488 1 85 294 LEU B O 1
ATOM 5321 N N . LEU B 1 295 ? -28.328 -14.195 1.004 1 87.81 295 LEU B N 1
ATOM 5322 C CA . LEU B 1 295 ? -29.156 -15.273 0.473 1 87.81 295 LEU B CA 1
ATOM 5323 C C . LEU B 1 295 ? -28.312 -16.312 -0.258 1 87.81 295 LEU B C 1
ATOM 5325 O O . LEU B 1 295 ? -28.516 -17.516 -0.098 1 87.81 295 LEU B O 1
ATOM 5329 N N . ALA B 1 296 ? -27.422 -15.797 -1.054 1 88.25 296 ALA B N 1
ATOM 5330 C CA . ALA B 1 296 ? -26.547 -16.688 -1.801 1 88.25 296 ALA B CA 1
ATOM 5331 C C . ALA B 1 296 ? -25.75 -17.594 -0.859 1 88.25 296 ALA B C 1
ATOM 5333 O O . ALA B 1 296 ? -25.672 -18.812 -1.067 1 88.25 296 ALA B O 1
ATOM 5334 N N . ILE B 1 297 ? -25.203 -16.969 0.165 1 87.75 297 ILE B N 1
ATOM 5335 C CA . ILE B 1 297 ? -24.359 -17.719 1.103 1 87.75 297 ILE B CA 1
ATOM 5336 C C . ILE B 1 297 ? -25.203 -18.75 1.852 1 87.75 297 ILE B C 1
ATOM 5338 O O . ILE B 1 297 ? -24.766 -19.875 2.066 1 87.75 297 ILE B O 1
ATOM 5342 N N . LEU B 1 298 ? -26.375 -18.391 2.24 1 89.69 298 LEU B N 1
ATOM 5343 C CA . LEU B 1 298 ? -27.266 -19.297 2.959 1 89.69 298 LEU B CA 1
ATOM 5344 C C . LEU B 1 298 ? -27.625 -20.516 2.1 1 89.69 298 LEU B C 1
ATOM 5346 O O . LEU B 1 298 ? -27.578 -21.656 2.572 1 89.69 298 LEU B O 1
ATOM 5350 N N . VAL B 1 299 ? -27.984 -20.281 0.917 1 89.69 299 VAL B N 1
ATOM 5351 C CA . VAL B 1 299 ? -28.344 -21.359 0.002 1 89.69 299 VAL B CA 1
ATOM 5352 C C . VAL B 1 299 ? -27.141 -22.266 -0.221 1 89.69 299 VAL B C 1
ATOM 5354 O O . VAL B 1 299 ? -27.281 -23.5 -0.19 1 89.69 299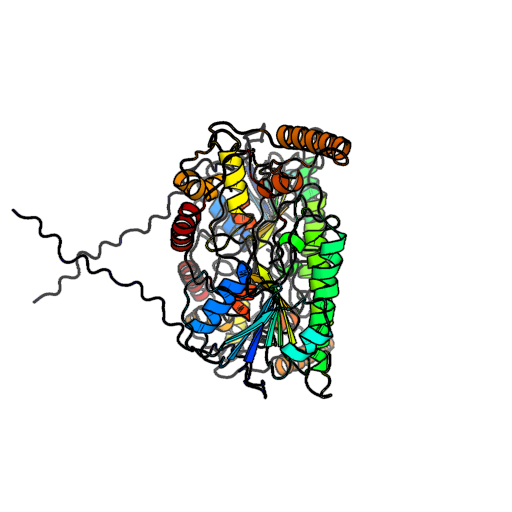 VAL B O 1
ATOM 5357 N N . LEU B 1 300 ? -26.016 -21.703 -0.461 1 87.94 300 LEU B N 1
ATOM 5358 C CA . LEU B 1 300 ? -24.812 -22.5 -0.728 1 87.94 300 LEU B CA 1
ATOM 5359 C C . LEU B 1 300 ? -24.422 -23.328 0.496 1 87.94 300 LEU B C 1
ATOM 5361 O O . LEU B 1 300 ? -23.969 -24.453 0.365 1 87.94 300 LEU B O 1
ATOM 5365 N N . MET B 1 301 ? -24.625 -22.734 1.663 1 87.94 301 MET B N 1
ATOM 5366 C CA . MET B 1 301 ? -24.312 -23.453 2.891 1 87.94 301 MET B CA 1
ATOM 5367 C C . MET B 1 301 ? -25.25 -24.656 3.057 1 87.94 301 MET B C 1
ATOM 5369 O O . MET B 1 301 ? -24.828 -25.719 3.492 1 87.94 301 MET B O 1
ATOM 5373 N N . LEU B 1 302 ? -26.453 -24.469 2.697 1 89.5 302 LEU B N 1
ATOM 5374 C CA . LEU B 1 302 ? -27.422 -25.547 2.762 1 89.5 302 LEU B CA 1
ATOM 5375 C C . LEU B 1 302 ? -27.094 -26.641 1.751 1 89.5 302 LEU B C 1
ATOM 5377 O O . LEU B 1 302 ? -27.172 -27.828 2.07 1 89.5 302 LEU B O 1
ATOM 5381 N N . VAL B 1 303 ? -26.75 -26.234 0.595 1 86.44 303 VAL B N 1
ATOM 5382 C CA . VAL B 1 303 ? -26.375 -27.188 -0.441 1 86.44 303 VAL B CA 1
ATOM 5383 C C . VAL B 1 303 ? -25.125 -27.969 -0.004 1 86.44 303 VAL B C 1
ATOM 5385 O O . VAL B 1 303 ? -25.047 -29.188 -0.185 1 86.44 303 VAL B O 1
ATOM 5388 N N . ALA B 1 304 ? -24.203 -27.25 0.495 1 83.69 304 ALA B N 1
ATOM 5389 C CA . ALA B 1 304 ? -22.984 -27.891 0.979 1 83.69 304 ALA B CA 1
ATOM 5390 C C . ALA B 1 304 ? -23.297 -28.922 2.064 1 83.69 304 ALA B C 1
ATOM 5392 O O . ALA B 1 304 ? -22.719 -30 2.09 1 83.69 304 ALA B O 1
ATOM 5393 N N . LEU B 1 305 ? -24.156 -28.594 2.93 1 85.88 305 LEU B N 1
ATOM 5394 C CA . LEU B 1 305 ? -24.578 -29.484 3.996 1 85.88 305 LEU B CA 1
ATOM 5395 C C . LEU B 1 305 ? -25.25 -30.734 3.426 1 85.88 305 LEU B C 1
ATOM 5397 O O . LEU B 1 305 ? -24.984 -31.859 3.865 1 85.88 305 LEU B O 1
ATOM 5401 N N . LEU B 1 306 ? -26.062 -30.531 2.492 1 86.44 306 LEU B N 1
ATOM 5402 C CA . LEU B 1 306 ? -26.781 -31.641 1.864 1 86.44 306 LEU B CA 1
ATOM 5403 C C . LEU B 1 306 ? -25.812 -32.562 1.136 1 86.44 306 LEU B C 1
ATOM 5405 O O . LEU B 1 306 ? -25.922 -33.781 1.214 1 86.44 306 LEU B O 1
ATOM 5409 N N . LEU B 1 307 ? -24.891 -31.953 0.451 1 84.06 307 LEU B N 1
ATOM 5410 C CA . LEU B 1 307 ? -23.906 -32.75 -0.275 1 84.06 307 LEU B CA 1
ATOM 5411 C C . LEU B 1 307 ? -23.031 -33.531 0.689 1 84.06 307 LEU B C 1
ATOM 5413 O O . LEU B 1 307 ? -22.625 -34.656 0.389 1 84.06 307 LEU B O 1
ATOM 5417 N N . ARG B 1 308 ? -22.688 -32.969 1.767 1 82.69 308 ARG B N 1
ATOM 5418 C CA . ARG B 1 308 ? -21.891 -33.656 2.775 1 82.69 308 ARG B CA 1
ATOM 5419 C C . ARG B 1 308 ? -22.625 -34.875 3.314 1 82.69 308 ARG B C 1
ATOM 5421 O O . ARG B 1 308 ? -22 -35.906 3.586 1 82.69 308 ARG B O 1
ATOM 5428 N N . LEU B 1 309 ? -23.859 -34.719 3.396 1 83.19 309 LEU B N 1
ATOM 5429 C CA . LEU B 1 309 ? -24.672 -35.812 3.93 1 83.19 309 LEU B CA 1
ATOM 5430 C C . LEU B 1 309 ? -24.797 -36.938 2.918 1 83.19 309 LEU B C 1
ATOM 5432 O O . LEU B 1 309 ? -24.844 -38.094 3.295 1 83.19 309 LEU B O 1
ATOM 5436 N N . VAL B 1 310 ? -24.75 -36.562 1.67 1 81.31 310 VAL B N 1
ATOM 5437 C CA . VAL B 1 310 ? -25 -37.594 0.655 1 81.31 310 VAL B CA 1
ATOM 5438 C C . VAL B 1 310 ? -23.672 -38.062 0.062 1 81.31 310 VAL B C 1
ATOM 5440 O O . VAL B 1 310 ? -23.625 -39.031 -0.693 1 81.31 310 VAL B O 1
ATOM 5443 N N . ARG B 1 311 ? -22.625 -37.375 0.306 1 71.88 311 ARG B N 1
ATOM 5444 C CA . ARG B 1 311 ? -21.297 -37.562 -0.275 1 71.88 311 ARG B CA 1
ATOM 5445 C C . ARG B 1 311 ? -20.922 -39.031 -0.323 1 71.88 311 ARG B C 1
ATOM 5447 O O . ARG B 1 311 ? -20.375 -39.531 -1.32 1 71.88 311 ARG B O 1
ATOM 5454 N N . PRO B 1 312 ? -21.125 -39.719 0.803 1 67.12 312 PRO B N 1
ATOM 5455 C CA . PRO B 1 312 ? -20.734 -41.125 0.719 1 67.12 312 PRO B CA 1
ATOM 5456 C C . PRO B 1 312 ? -21.484 -41.875 -0.392 1 67.12 312 PRO B C 1
ATOM 5458 O O . PRO B 1 312 ? -20.984 -42.906 -0.887 1 67.12 312 PRO B O 1
ATOM 5461 N N . LEU B 1 313 ? -22.516 -41.281 -0.832 1 65.94 313 LEU B N 1
ATOM 5462 C CA . LEU B 1 313 ? -23.391 -42.031 -1.747 1 65.94 313 LEU B CA 1
ATOM 5463 C C . LEU B 1 313 ? -23.391 -41.375 -3.125 1 65.94 313 LEU B C 1
ATOM 5465 O O . LEU B 1 313 ? -23.656 -42.031 -4.129 1 65.94 313 LEU B O 1
ATOM 5469 N N . TYR B 1 314 ? -23.141 -40 -3.186 1 61.44 314 TYR B N 1
ATOM 5470 C CA . TYR B 1 314 ? -23.312 -39.25 -4.434 1 61.44 314 TYR B CA 1
ATOM 5471 C C . TYR B 1 314 ? -22.234 -38.188 -4.582 1 61.44 314 TYR B C 1
ATOM 5473 O O . TYR B 1 314 ? -21.984 -37.438 -3.643 1 61.44 314 TYR B O 1
ATOM 5481 N N . ARG B 1 315 ? -21.453 -38.375 -5.543 1 61.38 315 ARG B N 1
ATOM 5482 C CA . ARG B 1 315 ? -20.547 -37.281 -5.891 1 61.38 315 ARG B CA 1
ATOM 5483 C C . ARG B 1 315 ? -21.172 -36.375 -6.945 1 61.38 315 ARG B C 1
ATOM 5485 O O . ARG B 1 315 ? -21.484 -36.812 -8.055 1 61.38 315 ARG B O 1
ATOM 5492 N N . PRO B 1 316 ? -21.516 -35.125 -6.41 1 59.84 316 PRO B N 1
ATOM 5493 C CA . PRO B 1 316 ? -22.203 -34.25 -7.375 1 59.84 316 PRO B CA 1
ATOM 5494 C C . PRO B 1 316 ? -21.391 -34.062 -8.656 1 59.84 316 PRO B C 1
ATOM 5496 O O . PRO B 1 316 ? -20.156 -33.969 -8.609 1 59.84 316 PRO B O 1
ATOM 5499 N N . ARG B 1 317 ? -22.094 -34.219 -9.695 1 56.72 317 ARG B N 1
ATOM 5500 C CA . ARG B 1 317 ? -21.531 -34.062 -11.031 1 56.72 317 ARG B CA 1
ATOM 5501 C C . ARG B 1 317 ? -21.375 -32.562 -11.375 1 56.72 317 ARG B C 1
ATOM 5503 O O . ARG B 1 317 ? -20.594 -32.219 -12.266 1 56.72 317 ARG B O 1
ATOM 5510 N N . VAL B 1 318 ? -22.109 -31.75 -10.664 1 60.94 318 VAL B N 1
ATOM 5511 C CA . VAL B 1 318 ? -22.094 -30.344 -11.016 1 60.94 318 VAL B CA 1
ATOM 5512 C C . VAL B 1 318 ? -21.188 -29.562 -10.062 1 60.94 318 VAL B C 1
ATOM 5514 O O . VAL B 1 318 ? -21.094 -29.906 -8.875 1 60.94 318 VAL B O 1
ATOM 5517 N N . TYR B 1 319 ? -20.516 -28.672 -10.695 1 68.06 319 TYR B N 1
ATOM 5518 C CA . TYR B 1 319 ? -19.656 -27.812 -9.891 1 68.06 319 TYR B CA 1
ATOM 5519 C C . TYR B 1 319 ? -20.484 -26.875 -9.023 1 68.06 319 TYR B C 1
ATOM 5521 O O . TYR B 1 319 ? -21.344 -26.156 -9.531 1 68.06 319 TYR B O 1
ATOM 5529 N N . VAL B 1 320 ? -20.453 -27.062 -7.742 1 74.56 320 VAL B N 1
ATOM 5530 C CA . VAL B 1 320 ? -21.031 -26.125 -6.797 1 74.56 320 VAL B CA 1
ATOM 5531 C C . VAL B 1 320 ? -19.938 -25.281 -6.156 1 74.56 320 VAL B C 1
ATOM 5533 O O . VAL B 1 320 ? -19.031 -25.828 -5.52 1 74.56 320 VAL B O 1
ATOM 5536 N N . PRO B 1 321 ? -20.062 -24.016 -6.488 1 81.25 321 PRO B N 1
ATOM 5537 C CA . PRO B 1 321 ? -19.047 -23.188 -5.859 1 81.25 321 PRO B CA 1
ATOM 5538 C C . PRO B 1 321 ? -19.125 -23.172 -4.336 1 81.25 321 PRO B C 1
ATOM 5540 O O . PRO B 1 321 ? -20.234 -23.172 -3.781 1 81.25 321 PRO B O 1
ATOM 5543 N N . PRO B 1 322 ? -18.047 -23.312 -3.695 1 85.56 322 PRO B N 1
ATOM 5544 C CA . PRO B 1 322 ? -18.062 -23.188 -2.236 1 85.56 322 PRO B CA 1
ATOM 5545 C C . PRO B 1 322 ? -18.422 -21.781 -1.77 1 85.56 322 PRO B C 1
ATOM 5547 O O . PRO B 1 322 ? -18.203 -20.812 -2.496 1 85.56 322 PRO B O 1
ATOM 5550 N N . PRO B 1 323 ? -18.984 -21.672 -0.575 1 86.19 323 PRO B N 1
ATOM 5551 C CA . PRO B 1 323 ? -19.328 -20.359 -0.033 1 86.19 323 PRO B CA 1
ATOM 5552 C C . PRO B 1 323 ? -18.125 -19.406 -0.016 1 86.19 323 PRO B C 1
ATOM 5554 O O . PRO B 1 323 ? -18.297 -18.203 -0.227 1 86.19 323 PRO B O 1
ATOM 5557 N N . ALA B 1 324 ? -16.953 -19.922 0.17 1 87.25 324 ALA B N 1
ATOM 5558 C CA . ALA B 1 324 ? -15.742 -19.094 0.214 1 87.25 324 ALA B CA 1
ATOM 5559 C C . ALA B 1 324 ? -15.5 -18.406 -1.126 1 87.25 324 ALA B C 1
ATOM 5561 O O . ALA B 1 324 ? -15.031 -17.266 -1.169 1 87.25 324 ALA B O 1
ATOM 5562 N N . ALA B 1 325 ? -15.758 -19.078 -2.154 1 87.88 325 ALA B N 1
ATOM 5563 C CA . ALA B 1 325 ? -15.578 -18.5 -3.486 1 87.88 325 ALA B CA 1
ATOM 5564 C C . ALA B 1 325 ? -16.516 -17.328 -3.713 1 87.88 325 ALA B C 1
ATOM 5566 O O . ALA B 1 325 ? -16.141 -16.328 -4.332 1 87.88 325 ALA B O 1
ATOM 5567 N N . VAL B 1 326 ? -17.734 -17.438 -3.238 1 87.06 326 VAL B N 1
ATOM 5568 C CA . VAL B 1 326 ? -18.719 -16.359 -3.357 1 87.06 326 VAL B CA 1
ATOM 5569 C C . VAL B 1 326 ? -18.297 -15.172 -2.506 1 87.06 326 VAL B C 1
ATOM 5571 O O . VAL B 1 326 ? -18.375 -14.023 -2.947 1 87.06 326 VAL B O 1
ATOM 5574 N N . THR B 1 327 ? -17.828 -15.5 -1.348 1 85.94 327 THR B N 1
ATOM 5575 C CA . THR B 1 327 ? -17.328 -14.43 -0.489 1 85.94 327 THR B CA 1
ATOM 5576 C C . THR B 1 327 ? -16.156 -13.719 -1.145 1 85.94 327 THR B C 1
ATOM 5578 O O . THR B 1 327 ? -16.047 -12.492 -1.066 1 85.94 327 THR B O 1
ATOM 5581 N N . TYR B 1 328 ? -15.32 -14.477 -1.732 1 88.12 328 TYR B N 1
ATOM 5582 C CA . TYR B 1 328 ? -14.141 -13.93 -2.4 1 88.12 328 TYR B CA 1
ATOM 5583 C C . TYR B 1 328 ? -14.539 -12.906 -3.459 1 88.12 328 TYR B C 1
ATOM 5585 O O . TYR B 1 328 ? -13.984 -11.805 -3.508 1 88.12 328 TYR B O 1
ATOM 5593 N N . ILE B 1 329 ? -15.508 -13.203 -4.27 1 86.19 329 ILE B N 1
ATOM 5594 C CA . ILE B 1 329 ? -15.859 -12.344 -5.395 1 86.19 329 ILE B CA 1
ATOM 5595 C C . ILE B 1 329 ? -16.656 -11.141 -4.891 1 86.19 329 ILE B C 1
ATOM 5597 O O . ILE B 1 329 ? -16.797 -10.141 -5.598 1 86.19 329 ILE B O 1
ATOM 5601 N N . CYS B 1 330 ? -17.172 -11.297 -3.684 1 82.56 330 CYS B N 1
ATOM 5602 C CA . CYS B 1 330 ? -17.938 -10.195 -3.104 1 82.56 330 CYS B CA 1
ATOM 5603 C C . CYS B 1 330 ? -17.047 -9.336 -2.207 1 82.56 330 CYS B C 1
ATOM 5605 O O . CYS B 1 330 ? -17.531 -8.414 -1.547 1 82.56 330 CYS B O 1
ATOM 5607 N N . THR B 1 331 ? -15.844 -9.719 -2.123 1 78.12 331 THR B N 1
ATOM 5608 C CA . THR B 1 331 ? -14.867 -8.961 -1.354 1 78.12 331 THR B CA 1
ATOM 5609 C C . THR B 1 331 ? -13.977 -8.133 -2.279 1 78.12 331 THR B C 1
ATOM 5611 O O . THR B 1 331 ? -13.562 -8.609 -3.34 1 78.12 331 THR B O 1
ATOM 5614 N N . SER B 1 332 ? -13.742 -6.91 -1.889 1 76.62 332 SER B N 1
ATOM 5615 C CA . SER B 1 332 ? -12.852 -6.066 -2.674 1 76.62 332 SER B CA 1
ATOM 5616 C C . SER B 1 332 ? -11.391 -6.324 -2.316 1 76.62 332 SER B C 1
ATOM 5618 O O . SER B 1 332 ? -11 -6.176 -1.157 1 76.62 332 SER B O 1
ATOM 5620 N N . LEU B 1 333 ? -10.672 -6.785 -3.307 1 78.81 333 LEU B N 1
ATOM 5621 C CA . LEU B 1 333 ? -9.258 -7.102 -3.117 1 78.81 333 LEU B CA 1
ATOM 5622 C C . LEU B 1 333 ? -8.398 -6.387 -4.152 1 78.81 333 LEU B C 1
ATOM 5624 O O . LEU B 1 333 ? -8.492 -6.672 -5.348 1 78.81 333 LEU B O 1
ATOM 5628 N N . PHE B 1 334 ? -7.594 -5.496 -3.695 1 76.56 334 PHE B N 1
ATOM 5629 C CA . PHE B 1 334 ? -6.648 -4.809 -4.566 1 76.56 334 PHE B CA 1
ATOM 5630 C C . PHE B 1 334 ? -5.27 -4.742 -3.922 1 76.56 334 PHE B C 1
ATOM 5632 O O . PHE B 1 334 ? -5.148 -4.469 -2.727 1 76.56 334 PHE B O 1
ATOM 5639 N N . PHE B 1 335 ? -4.277 -5.07 -4.754 1 78.88 335 PHE B N 1
ATOM 5640 C CA . PHE B 1 335 ? -2.912 -5.152 -4.242 1 78.88 335 PHE B CA 1
ATOM 5641 C C . PHE B 1 335 ? -2.004 -4.164 -4.969 1 78.88 335 PHE B C 1
ATOM 5643 O O . PHE B 1 335 ? -2.242 -3.832 -6.129 1 78.88 335 PHE B O 1
ATOM 5650 N N . ASN B 1 336 ? -1.051 -3.785 -4.262 1 70.75 336 ASN B N 1
ATOM 5651 C CA . ASN B 1 336 ? -0.051 -2.84 -4.742 1 70.75 336 ASN B CA 1
ATOM 5652 C C . ASN B 1 336 ? 1.243 -3.545 -5.141 1 70.75 336 ASN B C 1
ATOM 5654 O O . ASN B 1 336 ? 1.828 -4.273 -4.34 1 70.75 336 ASN B O 1
ATOM 5658 N N . ARG B 1 337 ? 1.678 -3.229 -6.445 1 77.44 337 ARG B N 1
ATOM 5659 C CA . ARG B 1 337 ? 2.883 -3.91 -6.906 1 77.44 337 ARG B CA 1
ATOM 5660 C C . ARG B 1 337 ? 4.074 -2.957 -6.934 1 77.44 337 ARG B C 1
ATOM 5662 O O . ARG B 1 337 ? 5.059 -3.205 -7.633 1 77.44 337 ARG B O 1
ATOM 5669 N N . THR B 1 338 ? 4.051 -1.895 -6.309 1 70.5 338 THR B N 1
ATOM 5670 C CA . THR B 1 338 ? 5.09 -0.872 -6.355 1 70.5 338 THR B CA 1
ATOM 5671 C C . THR B 1 338 ? 6.445 -1.458 -5.973 1 70.5 338 THR B C 1
ATOM 5673 O O . THR B 1 338 ? 7.461 -1.147 -6.598 1 70.5 338 THR B O 1
ATOM 5676 N N . LYS B 1 339 ? 6.496 -2.275 -4.914 1 74.19 339 LYS B N 1
ATOM 5677 C CA . LYS B 1 339 ? 7.742 -2.924 -4.512 1 74.19 339 LYS B CA 1
ATOM 5678 C C . LYS B 1 339 ? 8.359 -3.693 -5.676 1 74.19 339 LYS B C 1
ATOM 5680 O O . LYS B 1 339 ? 9.57 -3.627 -5.902 1 74.19 339 LYS B O 1
ATOM 5685 N N . ALA B 1 340 ? 7.512 -4.402 -6.391 1 83.44 340 ALA B N 1
ATOM 5686 C CA . ALA B 1 340 ? 7.992 -5.168 -7.539 1 83.44 340 ALA B CA 1
ATOM 5687 C C . ALA B 1 340 ? 8.555 -4.246 -8.617 1 83.44 340 ALA B C 1
ATOM 5689 O O . ALA B 1 340 ? 9.555 -4.562 -9.258 1 83.44 340 ALA B O 1
ATOM 5690 N N . THR B 1 341 ? 7.922 -3.152 -8.781 1 77 341 THR B N 1
ATOM 5691 C CA . THR B 1 341 ? 8.383 -2.184 -9.766 1 77 341 THR B CA 1
ATOM 5692 C C . THR B 1 341 ? 9.742 -1.609 -9.367 1 77 341 THR B C 1
ATOM 5694 O O . THR B 1 341 ? 10.672 -1.58 -10.18 1 77 341 THR B O 1
ATOM 5697 N N . LEU B 1 342 ? 9.875 -1.283 -8.164 1 68.69 342 LEU B N 1
ATOM 5698 C CA . LEU B 1 342 ? 11.055 -0.575 -7.684 1 68.69 342 LEU B CA 1
ATOM 5699 C C . LEU B 1 342 ? 12.242 -1.527 -7.539 1 68.69 342 LEU B C 1
ATOM 5701 O O . LEU B 1 342 ? 13.375 -1.164 -7.852 1 68.69 342 LEU B O 1
ATOM 5705 N N . ARG B 1 343 ? 11.945 -2.734 -7.113 1 74.44 343 ARG B N 1
ATOM 5706 C CA . ARG B 1 343 ? 13.031 -3.627 -6.723 1 74.44 343 ARG B CA 1
ATOM 5707 C C . ARG B 1 343 ? 13.312 -4.652 -7.816 1 74.44 343 ARG B C 1
ATOM 5709 O O . ARG B 1 343 ? 14.43 -5.168 -7.918 1 74.44 343 ARG B O 1
ATOM 5716 N N . LEU B 1 344 ? 12.289 -4.961 -8.594 1 82.06 344 LEU B N 1
ATOM 5717 C CA . LEU B 1 344 ? 12.445 -5.992 -9.609 1 82.06 344 LEU B CA 1
ATOM 5718 C C . LEU B 1 344 ? 12.32 -5.395 -11.008 1 82.06 344 LEU B C 1
ATOM 5720 O O . LEU B 1 344 ? 12.461 -6.109 -12.008 1 82.06 344 LEU B O 1
ATOM 5724 N N . ASN B 1 345 ? 12.023 -4.113 -11.047 1 76.38 345 ASN B N 1
ATOM 5725 C CA . ASN B 1 345 ? 11.766 -3.455 -12.328 1 76.38 345 ASN B CA 1
ATOM 5726 C C . ASN B 1 345 ? 10.617 -4.129 -13.078 1 76.38 345 ASN B C 1
ATOM 5728 O O . ASN B 1 345 ? 10.711 -4.344 -14.289 1 76.38 345 ASN B O 1
ATOM 5732 N N . TYR B 1 346 ? 9.672 -4.473 -12.328 1 86.06 346 TYR B N 1
ATOM 5733 C CA . TYR B 1 346 ? 8.531 -5.16 -12.93 1 86.06 346 TYR B CA 1
ATOM 5734 C C . TYR B 1 346 ? 7.465 -4.164 -13.375 1 86.06 346 TYR B C 1
ATOM 5736 O O . TYR B 1 346 ? 7.078 -3.277 -12.609 1 86.06 346 TYR B O 1
ATOM 5744 N N . TYR B 1 347 ? 7.043 -4.391 -14.594 1 78.38 347 TYR B N 1
ATOM 5745 C CA . TYR B 1 347 ? 5.84 -3.811 -15.18 1 78.38 347 TYR B CA 1
ATOM 5746 C C . TYR B 1 347 ? 5.07 -4.852 -15.984 1 78.38 347 TYR B C 1
ATOM 5748 O O . TYR B 1 347 ? 5.672 -5.68 -16.672 1 78.38 347 TYR B O 1
ATOM 5756 N N . PRO B 1 348 ? 3.75 -4.766 -15.883 1 85.44 348 PRO B N 1
ATOM 5757 C CA . PRO B 1 348 ? 3.021 -5.719 -16.734 1 85.44 348 PRO B CA 1
ATOM 5758 C C . PRO B 1 348 ? 3.387 -5.594 -18.203 1 85.44 348 PRO B C 1
ATOM 5760 O O . PRO B 1 348 ? 3.477 -4.48 -18.734 1 85.44 348 PRO B O 1
ATOM 5763 N N . SER B 1 349 ? 3.645 -6.691 -18.844 1 85.5 349 SER B N 1
ATOM 5764 C CA . SER B 1 349 ? 4.082 -6.707 -20.234 1 85.5 349 SER B CA 1
ATOM 5765 C C . SER B 1 349 ? 2.896 -6.613 -21.188 1 85.5 349 SER B C 1
ATOM 5767 O O . SER B 1 349 ? 3.068 -6.344 -22.375 1 85.5 349 SER B O 1
ATOM 5769 N N . VAL B 1 350 ? 1.698 -6.824 -20.656 1 88.75 350 VAL B N 1
ATOM 5770 C CA . VAL B 1 350 ? 0.471 -6.809 -21.453 1 88.75 350 VAL B CA 1
ATOM 5771 C C . VAL B 1 350 ? -0.491 -5.766 -20.891 1 88.75 350 VAL B C 1
ATOM 5773 O O . VAL B 1 350 ? -0.703 -5.699 -19.672 1 88.75 350 VAL B O 1
ATOM 5776 N N . THR B 1 351 ? -1.053 -4.945 -21.719 1 84.31 351 THR B N 1
ATOM 5777 C CA . THR B 1 351 ? -2.047 -3.977 -21.281 1 84.31 351 THR B CA 1
ATOM 5778 C C . THR B 1 351 ? -3.357 -4.672 -20.922 1 84.31 351 THR B C 1
ATOM 5780 O O . THR B 1 351 ? -3.625 -5.781 -21.391 1 84.31 351 THR B O 1
ATOM 5783 N N . PRO B 1 352 ? -4.145 -4.027 -20.141 1 85.19 352 PRO B N 1
ATOM 5784 C CA . PRO B 1 352 ? -5.43 -4.629 -19.781 1 85.19 352 PRO B CA 1
ATOM 5785 C C . PRO B 1 352 ? -6.285 -4.969 -21 1 85.19 352 PRO B C 1
ATOM 5787 O O . PRO B 1 352 ? -6.887 -6.043 -21.062 1 85.19 352 PRO B O 1
ATOM 5790 N N . ASP B 1 353 ? -6.332 -4.102 -22.016 1 88.88 353 ASP B N 1
ATOM 5791 C CA . ASP B 1 353 ? -7.121 -4.336 -23.219 1 88.88 353 ASP B CA 1
ATOM 5792 C C . ASP B 1 353 ? -6.598 -5.543 -24 1 88.88 353 ASP B C 1
ATOM 5794 O O . ASP B 1 353 ? -7.379 -6.379 -24.453 1 88.88 353 ASP B O 1
ATOM 5798 N N . GLU B 1 354 ? -5.301 -5.57 -24.141 1 92.38 354 GLU B N 1
ATOM 5799 C CA . GLU B 1 354 ? -4.684 -6.707 -24.812 1 92.38 354 GLU B CA 1
ATOM 5800 C C . GLU B 1 354 ? -4.941 -8.008 -24.047 1 92.38 354 GLU B C 1
ATOM 5802 O O . GLU B 1 354 ? -5.164 -9.055 -24.656 1 92.38 354 GLU B O 1
ATOM 5807 N N . ALA B 1 355 ? -4.809 -7.926 -22.75 1 93.5 355 ALA B N 1
ATOM 5808 C CA . ALA B 1 355 ? -5.059 -9.102 -21.906 1 93.5 355 ALA B CA 1
ATOM 5809 C C . ALA B 1 355 ? -6.465 -9.641 -22.125 1 93.5 355 ALA B C 1
ATOM 5811 O O . ALA B 1 355 ? -6.66 -10.852 -22.234 1 93.5 355 ALA B O 1
ATOM 5812 N N . VAL B 1 356 ? -7.457 -8.742 -22.234 1 94.31 356 VAL B N 1
ATOM 5813 C CA . VAL B 1 356 ? -8.844 -9.148 -22.453 1 94.31 356 VAL B CA 1
ATOM 5814 C C . VAL B 1 356 ? -8.992 -9.789 -23.828 1 94.31 356 VAL B C 1
ATOM 5816 O O . VAL B 1 356 ? -9.625 -10.844 -23.953 1 94.31 356 VAL B O 1
ATOM 5819 N N . GLN B 1 357 ? -8.398 -9.234 -24.828 1 95.5 357 GLN B N 1
ATOM 5820 C CA . GLN B 1 357 ? -8.516 -9.75 -26.188 1 95.5 357 GLN B CA 1
ATOM 5821 C C . GLN B 1 357 ? -7.906 -11.148 -26.297 1 95.5 357 GLN B C 1
ATOM 5823 O O . GLN B 1 357 ? -8.523 -12.055 -26.859 1 95.5 357 GLN B O 1
ATOM 5828 N N . ARG B 1 358 ? -6.711 -11.32 -25.766 1 95.56 358 ARG B N 1
ATOM 5829 C CA . ARG B 1 358 ? -6.051 -12.625 -25.781 1 95.56 358 ARG B CA 1
ATOM 5830 C C . ARG B 1 358 ? -6.867 -13.664 -25.031 1 95.56 358 ARG B C 1
ATOM 5832 O O . ARG B 1 358 ? -6.988 -14.805 -25.469 1 95.56 358 ARG B O 1
ATOM 5839 N N . SER B 1 359 ? -7.348 -13.195 -23.906 1 97.12 359 SER B N 1
ATOM 5840 C CA . SER B 1 359 ? -8.125 -14.102 -23.062 1 97.12 359 SER B CA 1
ATOM 5841 C C . SER B 1 359 ? -9.422 -14.516 -23.75 1 97.12 359 SER B C 1
ATOM 5843 O O . SER B 1 359 ? -9.828 -15.672 -23.688 1 97.12 359 SER B O 1
ATOM 5845 N N . VAL B 1 360 ? -10.102 -13.562 -24.422 1 97.12 360 VAL B N 1
ATOM 5846 C CA . VAL B 1 360 ? -11.328 -13.852 -25.156 1 97.12 360 VAL B CA 1
ATOM 5847 C C . VAL B 1 360 ? -11.062 -14.898 -26.234 1 97.12 360 VAL B C 1
ATOM 5849 O O . VAL B 1 360 ? -11.844 -15.836 -26.406 1 97.12 360 VAL B O 1
ATOM 5852 N N . SER B 1 361 ? -10.008 -14.711 -26.953 1 96.88 361 SER B N 1
ATOM 5853 C CA . SER B 1 361 ? -9.641 -15.664 -28 1 96.88 361 SER B CA 1
ATOM 5854 C C . SER B 1 361 ? -9.453 -17.062 -27.438 1 96.88 361 SER B C 1
ATOM 5856 O O . SER B 1 361 ? -9.828 -18.047 -28.078 1 96.88 361 SER B O 1
ATOM 5858 N N . TYR B 1 362 ? -8.914 -17.172 -26.297 1 96.81 362 TYR B N 1
ATOM 5859 C CA . TYR B 1 362 ? -8.703 -18.453 -25.641 1 96.81 362 TYR B CA 1
ATOM 5860 C C . TYR B 1 362 ? -10.016 -19.047 -25.156 1 96.81 362 TYR B C 1
ATOM 5862 O O . TYR B 1 362 ? -10.328 -20.203 -25.453 1 96.81 362 TYR B O 1
ATOM 5870 N N . TYR B 1 363 ? -10.75 -18.203 -24.453 1 96.25 363 TYR B N 1
ATOM 5871 C CA . TYR B 1 363 ? -11.969 -18.719 -23.844 1 96.25 363 TYR B CA 1
ATOM 5872 C C . TYR B 1 363 ? -12.992 -19.109 -24.906 1 96.25 363 TYR B C 1
ATOM 5874 O O . TYR B 1 363 ? -13.812 -20 -24.703 1 96.25 363 TYR B O 1
ATOM 5882 N N . ARG B 1 364 ? -12.93 -18.5 -26.078 1 95.44 364 ARG B N 1
ATOM 5883 C CA . ARG B 1 364 ? -13.805 -18.812 -27.188 1 95.44 364 ARG B CA 1
ATOM 5884 C C . ARG B 1 364 ? -13.57 -20.25 -27.672 1 95.44 364 ARG B C 1
ATOM 5886 O O . ARG B 1 364 ? -14.484 -20.891 -28.188 1 95.44 364 ARG B O 1
ATOM 5893 N N . THR B 1 365 ? -12.375 -20.734 -27.5 1 94.12 365 THR B N 1
ATOM 5894 C CA . THR B 1 365 ? -12.008 -22.047 -28.031 1 94.12 365 THR B CA 1
ATOM 5895 C C . THR B 1 365 ? -12.438 -23.156 -27.078 1 94.12 365 THR B C 1
ATOM 5897 O O . THR B 1 365 ? -12.461 -24.328 -27.438 1 94.12 365 THR B O 1
ATOM 5900 N N . LEU B 1 366 ? -12.75 -22.766 -25.875 1 93.44 366 LEU B N 1
ATOM 5901 C CA . LEU B 1 366 ? -13.102 -23.781 -24.891 1 93.44 366 LEU B CA 1
ATOM 5902 C C . LEU B 1 366 ? -14.461 -24.406 -25.203 1 93.44 366 LEU B C 1
ATOM 5904 O O . LEU B 1 366 ? -15.367 -23.719 -25.656 1 93.44 366 LEU B O 1
ATOM 5908 N N . ARG B 1 367 ? -14.492 -25.719 -24.969 1 90.12 367 ARG B N 1
ATOM 5909 C CA . ARG B 1 367 ? -15.742 -26.453 -25.141 1 90.12 367 ARG B CA 1
ATOM 5910 C C . ARG B 1 367 ? -16.234 -27.047 -23.828 1 90.12 367 ARG B C 1
ATOM 5912 O O . ARG B 1 367 ? -15.438 -27.578 -23.062 1 90.12 367 ARG B O 1
ATOM 5919 N N . PHE B 1 368 ? -17.391 -26.766 -23.5 1 85.5 368 PHE B N 1
ATOM 5920 C CA . PHE B 1 368 ? -17.984 -27.266 -22.266 1 85.5 368 PHE B CA 1
ATOM 5921 C C . PHE B 1 368 ? -19 -28.375 -22.562 1 85.5 368 PHE B C 1
ATOM 5923 O O . PHE B 1 368 ? -19.906 -28.172 -23.359 1 85.5 368 PHE B O 1
ATOM 5930 N N . PRO B 1 369 ? -18.531 -29.625 -22.141 1 72.25 369 PRO B N 1
ATOM 5931 C CA . PRO B 1 369 ? -19.469 -30.719 -22.406 1 72.25 369 PRO B CA 1
ATOM 5932 C C . PRO B 1 369 ? -20.859 -30.453 -21.828 1 72.25 369 PRO B C 1
ATOM 5934 O O . PRO B 1 369 ? -20.984 -29.703 -20.859 1 72.25 369 PRO B O 1
ATOM 5937 N N . PRO B 1 370 ? -21.828 -30.984 -22.531 1 59.62 370 PRO B N 1
ATOM 5938 C CA . PRO B 1 370 ? -23.172 -30.859 -21.969 1 59.62 370 PRO B CA 1
ATOM 5939 C C . PRO B 1 370 ? -23.297 -31.469 -20.578 1 59.62 370 PRO B C 1
ATOM 5941 O O . PRO B 1 370 ? -22.484 -32.312 -20.188 1 59.62 370 PRO B O 1
ATOM 5944 N N . ALA B 1 371 ? -23.922 -30.797 -19.438 1 53.69 371 ALA B N 1
ATOM 5945 C CA . ALA B 1 371 ? -24.109 -31.109 -18.031 1 53.69 371 ALA B CA 1
ATOM 5946 C C . ALA B 1 371 ? -24 -32.625 -17.781 1 53.69 371 ALA B C 1
ATOM 5948 O O . ALA B 1 371 ? -23.516 -33.062 -16.734 1 53.69 371 ALA B O 1
ATOM 5949 N N . ASP B 1 372 ? -24.266 -33.469 -18.578 1 50.09 372 ASP B N 1
ATOM 5950 C CA . ASP B 1 372 ? -24.359 -34.875 -18.281 1 50.09 372 ASP B CA 1
ATOM 5951 C C . ASP B 1 372 ? -22.984 -35.531 -18.234 1 50.09 372 ASP B C 1
ATOM 5953 O O . ASP B 1 372 ? -22.812 -36.594 -17.641 1 50.09 372 ASP B O 1
ATOM 5957 N N . ASP B 1 373 ? -21.891 -35.031 -18.75 1 48.72 373 ASP B N 1
ATOM 5958 C CA . ASP B 1 373 ? -20.672 -35.812 -18.875 1 48.72 373 ASP B CA 1
ATOM 5959 C C . ASP B 1 373 ? -19.516 -35.188 -18.109 1 48.72 373 ASP B C 1
ATOM 5961 O O . ASP B 1 373 ? -18.359 -35.594 -18.25 1 48.72 373 ASP B O 1
ATOM 5965 N N . ASP B 1 374 ? -19.562 -34.25 -17.297 1 48.19 374 ASP B N 1
ATOM 5966 C CA . ASP B 1 374 ? -18.438 -33.375 -16.906 1 48.19 374 ASP B CA 1
ATOM 5967 C C . ASP B 1 374 ? -17.75 -33.906 -15.656 1 48.19 374 ASP B C 1
ATOM 5969 O O . ASP B 1 374 ? -18.328 -33.906 -14.57 1 48.19 374 ASP B O 1
ATOM 5973 N N . GLN B 1 375 ? -16.875 -34.906 -15.742 1 43.22 375 GLN B N 1
ATOM 5974 C CA . GLN B 1 375 ? -16.078 -35.344 -14.602 1 43.22 375 GLN B CA 1
ATOM 5975 C C . GLN B 1 375 ? -15.008 -34.312 -14.242 1 43.22 375 GLN B C 1
ATOM 5977 O O . GLN B 1 375 ? -14.156 -33.969 -15.07 1 43.22 375 GLN B O 1
ATOM 5982 N N . GLN B 1 376 ? -15.242 -33.406 -13.391 1 47.75 376 GLN B N 1
ATOM 5983 C CA . GLN B 1 376 ? -14.344 -32.344 -12.914 1 47.75 376 GLN B CA 1
ATOM 5984 C C . GLN B 1 376 ? -13.133 -32.938 -12.203 1 47.75 376 GLN B C 1
ATOM 5986 O O . GLN B 1 376 ? -13.273 -33.594 -11.18 1 47.75 376 GLN B O 1
ATOM 5991 N N . GLN B 1 377 ? -12.031 -33.281 -12.836 1 45.44 377 GLN B N 1
ATOM 5992 C CA . GLN B 1 377 ? -10.844 -33.75 -12.125 1 45.44 377 GLN B CA 1
ATOM 5993 C C . GLN B 1 377 ? -10.047 -32.594 -11.562 1 45.44 377 GLN B C 1
ATOM 5995 O O . GLN B 1 377 ? -9.898 -31.547 -12.219 1 45.44 377 GLN B O 1
ATOM 6000 N N . PRO B 1 378 ? -9.797 -32.594 -10.281 1 46.16 378 PRO B N 1
ATOM 6001 C CA . PRO B 1 378 ? -8.883 -31.625 -9.688 1 46.16 378 PRO B CA 1
ATOM 6002 C C . PRO B 1 378 ? -7.578 -31.484 -10.469 1 46.16 378 PRO B C 1
ATOM 6004 O O . PRO B 1 378 ? -7.051 -32.469 -10.969 1 46.16 378 PRO B O 1
ATOM 6007 N N . GLN B 1 379 ? -7.312 -30.375 -11.125 1 44.94 379 GLN B N 1
ATOM 6008 C CA . GLN B 1 379 ? -6.117 -30.25 -11.953 1 44.94 379 GLN B CA 1
ATOM 6009 C C . GLN B 1 379 ? -4.887 -29.953 -11.102 1 44.94 379 GLN B C 1
ATOM 6011 O O . GLN B 1 379 ? -4.918 -29.078 -10.242 1 44.94 379 GLN B O 1
ATOM 6016 N N . GLN B 1 380 ? -4.02 -30.906 -10.93 1 43.78 380 GLN B N 1
ATOM 6017 C CA . GLN B 1 380 ? -2.678 -30.75 -10.375 1 43.78 380 GLN B CA 1
ATOM 6018 C C . GLN B 1 380 ? -1.763 -30.016 -11.344 1 43.78 380 GLN B C 1
ATOM 6020 O O . GLN B 1 380 ? -1.616 -30.406 -12.5 1 43.78 380 GLN B O 1
ATOM 6025 N N . GLY B 1 381 ? -1.729 -28.672 -11.438 1 43.28 381 GLY B N 1
ATOM 6026 C CA . GLY B 1 381 ? -0.704 -28.031 -12.25 1 43.28 381 GLY B CA 1
ATOM 6027 C C . GLY B 1 381 ? 0.507 -27.594 -11.445 1 43.28 381 GLY B C 1
ATOM 6028 O O . GLY B 1 381 ? 0.427 -27.453 -10.219 1 43.28 381 GLY B O 1
#

Sequence (762 aa):
MSFDAERSSTNGNESPELEDVDSPWAAPSSDKRKVETVLVTGSSGFLGQHVVKLLQEHNQSVKEIRLFDLKPYENNLKHSTEKPMKAIVGDICNAKALQEAFAGVDCVIHTAALVDCGIFPDAEAMEAINVEGTRTVIDACVRQNVPYLVFTSTVDVVVSSNHIFFGAENTTFTPKHFLMGPYAETKHRAEQLVLQANHRVLADGHTKFSTLVLRPTALYGEQDQQFVVQFLRAAKASKNTLPKIRSVDERFQSVAGEVFYVTDDTPLEDIYEFLRPFVECQGCRLSEYTVPYLLAILVLMLVALLLRLVRPLYRPRVYVPPPAAVTYICTSLFFNRTKATLRLNYYPSVTPDEAVQRSVSYYRTLRFPPADDDQQQPQQGMSFDAERSSTNGNESPELEDVDSPWAAPSSDKRKVETVLVTGSSGFLGQHVVKLLQEHNQSVKEIRLFDLKPYENNLKHSTEKPMKAIVGDICNAKALQEAFAGVDCVIHTAALVDCGIFPDAEAMEAINVEGTRTVIDACVRQNVPYLVFTSTVDVVVSSNHIFFGAENTTFTPKHFLMGPYAETKHRAEQLVLQANHRVLADGHTKFSTLVLRPTALYGEQDQQFVVQFLRAAKASKNTLPKIRSVDERFQSVAGEVFYVTDDTPLEDIYEFLRPFVECQGCRLSEYTVPYLLAILVLMLVALLLRLVRPLYRPRVYVPPPAAVTYICTSLFFNRTKATLRLNYYPSVTPDEAVQRSVSYYRTLRFPPADDDQQQPQQG

Nearest PDB structures (foldseek):
  2pzk-assembly1_B  TM=7.743E-01  e=6.503E-10  Bordetella bronchiseptica
  2q1w-assembly1_C  TM=6.206E-01  e=3.487E-09  Bordetella bronchiseptica
  2q1w-assembly1_B  TM=6.217E-01  e=4.658E-09  Bordetella bronchiseptica
  2pzl-assembly1_B  TM=5.247E-01  e=2.325E-09  Bordetella bronchiseptica
  2q1w-assembly2_A-2  TM=4.994E-01  e=1.110E-08  Bordetella bronchiseptica

Radius of gyration: 30.45 Å; Cα contacts (8 Å, |Δi|>4): 1376; chains: 2; bounding box: 61×80×84 Å

Solvent-accessible surface area (backbone atoms only — not comparable to full-atom values): 41833 Å² total; per-residue (Å²): 136,81,83,79,84,68,84,73,73,74,77,70,79,66,67,75,71,82,59,82,60,72,46,87,59,54,52,78,82,56,96,65,77,76,56,35,28,39,33,28,32,14,28,58,19,49,66,20,44,54,52,50,39,44,48,50,71,71,40,84,64,51,58,36,39,34,34,32,15,78,49,76,78,65,75,84,79,69,53,74,75,83,49,55,70,48,78,43,71,43,53,60,70,36,55,68,60,42,41,64,69,37,56,81,28,34,30,37,42,42,49,51,37,50,62,47,74,50,73,78,48,60,52,65,60,28,41,47,44,27,29,49,10,43,51,37,48,52,49,30,29,33,69,43,52,26,40,33,39,39,37,58,54,44,48,49,41,44,33,36,92,57,68,33,80,55,33,31,71,71,26,49,53,76,46,97,54,42,43,56,40,59,39,22,48,27,44,40,52,24,51,50,54,48,46,68,46,31,61,39,65,21,65,81,69,70,51,53,24,35,19,34,38,35,23,36,55,92,69,72,37,73,66,54,75,52,59,64,48,48,52,47,51,48,10,58,73,44,81,33,30,31,77,37,64,41,53,68,62,60,72,51,48,81,66,58,49,39,70,31,38,44,61,60,74,60,75,92,65,57,64,64,68,67,40,42,64,56,37,44,61,67,72,26,41,72,46,90,59,66,42,51,46,69,61,53,42,51,52,37,50,51,49,52,51,51,45,62,72,38,39,93,79,46,76,77,64,62,90,60,75,25,51,49,58,56,51,52,70,28,37,56,73,38,66,40,35,60,66,26,30,74,70,66,68,50,68,63,90,51,52,52,66,57,48,50,52,54,22,37,60,42,59,50,69,61,79,78,70,64,86,86,68,47,78,82,68,80,58,75,44,135,82,81,77,82,66,83,73,73,73,77,71,80,64,65,76,71,82,59,83,59,71,46,89,60,56,53,76,81,57,97,63,78,77,56,35,28,38,32,29,31,13,27,56,20,48,67,21,44,53,51,51,36,43,48,49,72,72,38,83,64,53,56,35,39,34,34,31,15,78,49,76,77,65,72,81,79,69,55,73,74,85,48,55,70,47,79,42,72,41,51,61,68,36,55,68,59,43,41,63,70,37,56,79,28,34,30,38,41,41,49,52,36,48,62,46,75,51,75,78,47,60,53,66,60,27,41,46,44,27,29,49,11,43,51,36,49,53,51,30,30,32,68,43,51,26,41,34,38,40,38,59,54,44,48,46,42,44,34,34,94,56,68,34,79,55,33,29,73,70,28,49,52,76,46,96,53,43,43,55,38,59,39,22,48,27,44,41,53,25,49,50,54,47,45,66,45,31,60,39,63,20,64,79,68,70,52,53,24,34,19,35,39,36,24,36,55,91,69,72,37,73,65,52,77,52,58,65,48,48,53,49,50,49,10,57,73,43,81,33,28,31,78,38,65,43,54,68,62,60,74,53,50,82,67,59,48,38,72,32,39,44,61,60,75,60,74,92,66,57,64,65,67,67,42,42,64,56,36,43,61,66,71,26,41,72,46,91,58,66,42,53,46,69,59,52,43,51,52,38,50,51,50,52,51,52,44,63,71,38,40,91,79,46,75,78,64,63,91,60,76,25,53,48,59,56,50,52,71,29,36,56,75,37,69,38,37,59,65,26,31,74,68,65,68,50,68,63,91,51,51,52,68,56,46,50,53,53,21,36,60,42,57,50,70,60,78,77,71,64,86,87,67,50,78,83,69,81,59,74,42

Secondary structure (DSSP, 8-state):
-----------------------TT-----S-----EEEEETTTSHHHHHHHHHHHHT-SS--EEEEEESS----TT-----S-EEEEE--TT-HHHHHHHHTT-SEEEE---B---SSS--HHHHIIIIIIHHHHHHHHHHHTT--EEEEE--GGGG--SS-EEEE-TTT----SS-TTHHHHHHHHHHHHHHHHHTT-B-TTSSPBPEEEEEEE----STT--SHHHHHHHHHHHTTTEEEEE----GGGS--TTEEEEE--------HHHHHHHHHHHTT-EEEEEEE-HHHHHHHHHHHHHHHHHHTTT---SS----HHHHHHHTS-EEE--HHHHHHH----SS-HHHHHHHHHHHHHH-----GGG------B-/-----------------------TT-----S-----EEEEETTTSHHHHHHHHHHHHT-SS--EEEEEESS----TT-----S-EEEEE--TT-HHHHHHHHTT-SEEEE---B---SSS--HHHHIIIIIIHHHHHHHHHHHTT--EEEEE--GGGG--SS-EEEE-TTT----SS-TTHHHHHHHHHHHHHHHHHTT-B-TTSSPBPEEEEEEE----STT--SHHHHHHHHHHHTTTEEEEE----GGGS--TTEEEEE--------HHHHHHHHHHHTT-EEEEEEE-HHHHHHHHHHHHHHHHHHTTT---SS----HHHHHHHTS-EEE--HHHHHHH----SS-HHHHHHHHHHHHHH-----GGG------B-